Protein AF-0000000078517177 (afdb_homodimer)

Radius of gyration: 26.12 Å; Cα contacts (8 Å, |Δi|>4): 1381; chains: 2; bounding box: 58×79×63 Å

Solvent-accessible surface area (backbone atoms only — not comparable to full-atom values): 32715 Å² total; per-residue (Å²): 133,74,80,75,72,68,65,51,88,68,70,80,32,72,76,62,38,36,26,23,32,40,67,56,38,33,34,74,90,75,68,41,74,29,58,69,63,39,29,38,42,41,32,42,53,63,70,37,65,38,53,31,38,26,41,38,28,78,55,26,44,37,77,45,48,44,73,67,52,51,36,49,52,42,32,41,40,32,67,41,47,39,45,74,57,50,31,30,29,39,31,51,44,49,18,50,63,39,22,48,53,40,38,51,43,35,50,76,27,49,39,62,30,33,33,34,42,64,51,20,74,56,27,90,72,39,44,70,67,30,48,46,49,32,50,52,52,47,42,74,67,43,87,50,33,32,24,40,37,43,44,28,91,75,20,64,62,43,68,79,48,52,69,57,54,49,49,49,28,51,51,32,11,72,73,30,92,84,56,52,42,32,39,16,29,33,35,36,54,80,73,53,48,67,47,37,34,55,44,38,71,73,34,55,68,82,61,31,30,42,24,29,34,38,64,74,41,33,67,61,28,43,75,38,49,24,46,28,21,44,10,65,55,32,51,42,40,35,44,49,51,24,45,34,52,51,30,42,75,72,63,41,47,70,62,18,50,56,52,42,54,53,47,35,58,30,45,57,57,36,73,82,34,57,35,43,40,32,49,43,19,30,71,51,31,31,47,77,34,70,36,72,85,29,53,72,31,30,38,42,65,60,43,46,63,65,64,55,70,68,58,54,50,44,42,54,64,52,30,48,67,56,50,56,52,40,73,72,104,133,75,81,76,71,69,66,49,88,68,70,80,33,70,76,62,39,35,28,23,32,40,67,56,38,33,34,75,92,76,68,41,74,29,58,69,62,39,31,38,41,41,34,41,54,64,71,37,65,39,51,31,38,27,40,38,29,76,55,24,44,37,77,45,47,44,74,69,52,51,37,50,51,41,32,40,42,32,67,42,46,39,44,75,57,51,32,30,29,40,32,49,43,50,18,51,63,40,23,50,52,40,38,50,43,36,50,76,27,48,39,62,31,33,35,35,41,64,51,21,76,56,28,89,70,39,44,70,69,30,46,46,49,33,50,50,52,47,41,72,68,42,88,49,34,30,26,39,36,42,45,28,91,75,19,64,63,44,69,78,50,53,68,56,54,48,50,48,28,50,49,32,12,72,72,29,93,84,55,52,41,32,39,17,29,34,36,36,54,79,73,54,49,68,46,38,34,53,45,39,71,73,35,54,68,82,60,30,29,42,24,28,35,37,63,76,41,34,67,63,26,42,74,37,48,24,46,29,22,43,11,66,54,32,51,41,39,34,44,48,50,23,45,34,52,51,28,42,75,72,64,40,48,67,63,17,50,56,51,43,54,54,47,36,56,29,44,58,58,36,72,83,34,58,36,43,41,30,47,43,18,30,70,52,31,30,48,77,34,70,36,70,85,29,53,74,30,30,38,43,65,61,44,45,63,64,65,56,70,69,58,54,51,44,42,54,64,52,30,47,67,54,49,54,52,41,72,71,106

Nearest PDB structures (foldseek):
  5c54-assembly2_G  TM=8.776E-01  e=3.560E-19  Corynebacterium glutamicum ATCC 13032
  5kze-assembly1_B  TM=8.880E-01  e=3.379E-18  Staphylococcus aureus subsp. aureus USA300
  8u92-assembly1_B  TM=8.816E-01  e=3.036E-17  Klebsiella aerogenes KCTC 2190
  6h4e-assembly1_A  TM=8.785E-01  e=1.968E-15  Proteus mirabilis HI4320
  5afd-assembly1_A  TM=8.638E-01  e=1.584E-14  Aliivibrio salmonicida LFI1238

Sequence (658 aa):
MGSHTAVSPQPHVPSSGVWCPAVTFFNHDTDSLDLASQSKYFTYLSKTGLAGLVILGTNSEAFLLTREERSQLISTARAAVGPDFPLMAGVGAHSTKQTLELAQDAAAAGANYLLVLPPAYFGKATNMNVVKRFFSEVAAKSPLPVVIYNFPGVCNGVDMDSETITAIARESASANASGRSNVVGVKLTCGSVGKITRLAAAFAPEDFATFGGQSDFLIGGLAAGSVGCIAAFANVFPKVAARIYALYEKGQIKEAVDLQRKAALAESAIKSGIATTKHAVACYSAPLAGIPNAAGNLAPRHPYEEVGEGAKIAVREVMAEVAEIEKSLMGSHTAVSPQPHVPSSGVWCPAVTFFNHDTDSLDLASQSKYFTYLSKTGLAGLVILGTNSEAFLLTREERSQLISTARAAVGPDFPLMAGVGAHSTKQTLELAQDAAAAGANYLLVLPPAYFGKATNMNVVKRFFSEVAAKSPLPVVIYNFPGVCNGVDMDSETITAIARESASANASGRSNVVGVKLTCGSVGKITRLAAAFAPEDFATFGGQSDFLIGGLAAGSVGCIAAFANVFPKVAARIYALYEKGQIKEAVDLQRKAALAESAIKSGIATTKHAVACYSAPLAGIPNAAGNLAPRHPYEEVGEGAKIAVREVMAEVAEIEKSL

InterPro domains:
  IPR002220 DapA-like [PF00701] (16-264)
  IPR002220 DapA-like [PR00146] (49-70)
  IPR002220 DapA-like [PR00146] (85-103)
  IPR002220 DapA-like [PR00146] (118-134)
  IPR002220 DapA-like [PR00146] (144-161)
  IPR002220 DapA-like [PTHR12128] (11-327)
  IPR002220 DapA-like [SM01130] (14-323)
  IPR013785 Aldolase-type TIM barrel [G3DSA:3.20.20.70] (7-329)

pLDDT: mean 96.01, std 7.6, range [25.89, 98.94]

Structure (mmCIF, N/CA/C/O backbone):
data_AF-0000000078517177-model_v1
#
loop_
_entity.id
_entity.type
_entity.pdbx_description
1 polymer 'Aldolase-type TIM barrel'
#
loop_
_atom_site.group_PDB
_atom_site.id
_atom_site.type_symbol
_atom_site.label_atom_id
_atom_site.label_alt_id
_atom_site.label_comp_id
_atom_site.label_asym_id
_atom_site.label_entity_id
_atom_site.label_seq_id
_atom_site.pdbx_PDB_ins_code
_atom_site.Cartn_x
_atom_site.Cartn_y
_atom_site.Cartn_z
_atom_site.occupancy
_atom_site.B_iso_or_equiv
_atom_site.auth_seq_id
_atom_site.auth_comp_id
_atom_site.auth_asym_id
_atom_site.auth_atom_id
_atom_site.pdbx_PDB_model_num
ATOM 1 N N . MET A 1 1 ? 7.414 -1.025 31.188 1 25.95 1 MET A N 1
ATOM 2 C CA . MET A 1 1 ? 6.16 -0.371 31.547 1 25.95 1 MET A CA 1
ATOM 3 C C . MET A 1 1 ? 6.105 1.047 30.984 1 25.95 1 MET A C 1
ATOM 5 O O . MET A 1 1 ? 6.664 1.973 31.578 1 25.95 1 MET A O 1
ATOM 9 N N . GLY A 1 2 ? 6.176 1.22 29.703 1 35.28 2 GLY A N 1
ATOM 10 C CA . GLY A 1 2 ? 6.488 2.484 29.062 1 35.28 2 GLY A CA 1
ATOM 11 C C . GLY A 1 2 ? 5.516 3.594 29.422 1 35.28 2 GLY A C 1
ATOM 12 O O . GLY A 1 2 ? 4.324 3.346 29.609 1 35.28 2 GLY A O 1
ATOM 13 N N . SER A 1 3 ? 5.93 4.656 30.016 1 39.56 3 SER A N 1
ATOM 14 C CA . SER A 1 3 ? 5.145 5.77 30.531 1 39.56 3 SER A CA 1
ATOM 15 C C . SER A 1 3 ? 4.027 6.152 29.562 1 39.56 3 SER A C 1
ATOM 17 O O . SER A 1 3 ? 4.289 6.535 28.422 1 39.56 3 SER A O 1
ATOM 19 N N . HIS A 1 4 ? 2.928 5.363 29.625 1 50.53 4 HIS A N 1
ATOM 20 C CA . HIS A 1 4 ? 1.742 5.797 28.906 1 50.53 4 HIS A CA 1
ATOM 21 C C . HIS A 1 4 ? 1.427 7.262 29.188 1 50.53 4 HIS A C 1
ATOM 23 O O . HIS A 1 4 ? 1.113 7.621 30.328 1 50.53 4 HIS A O 1
ATOM 29 N N . THR A 1 5 ? 2.207 8.188 28.703 1 56.28 5 THR A N 1
ATOM 30 C CA . THR A 1 5 ? 1.876 9.594 28.875 1 56.28 5 THR A CA 1
ATOM 31 C C . THR A 1 5 ? 0.373 9.82 28.734 1 56.28 5 THR A C 1
ATOM 33 O O . THR A 1 5 ? -0.239 9.359 27.766 1 56.28 5 THR A O 1
ATOM 36 N N . ALA A 1 6 ? -0.207 10.367 29.656 1 69.31 6 ALA A N 1
ATOM 37 C CA . ALA A 1 6 ? -1.616 10.734 29.75 1 69.31 6 ALA A CA 1
ATOM 38 C C . ALA A 1 6 ? -2.041 11.617 28.578 1 69.31 6 ALA A C 1
ATOM 40 O O . ALA A 1 6 ? -1.333 12.555 28.219 1 69.31 6 ALA A O 1
ATOM 41 N N . VAL A 1 7 ? -2.924 11.281 27.641 1 85.5 7 VAL A N 1
ATOM 42 C CA . VAL A 1 7 ? -3.482 12.055 26.531 1 85.5 7 VAL A CA 1
ATOM 43 C C . VAL A 1 7 ? -4.703 12.836 27.016 1 85.5 7 VAL A C 1
ATOM 45 O O . VAL A 1 7 ? -5.641 12.258 27.562 1 85.5 7 VAL A O 1
ATOM 48 N N . SER A 1 8 ? -4.605 14.125 26.906 1 86.94 8 SER A N 1
ATOM 49 C CA . SER A 1 8 ? -5.746 14.953 27.312 1 86.94 8 SER A CA 1
ATOM 50 C C . SER A 1 8 ? -6.895 14.812 26.312 1 86.94 8 SER A C 1
ATOM 52 O O . SER A 1 8 ? -6.668 14.711 25.109 1 86.94 8 SER A O 1
ATOM 54 N N . PRO A 1 9 ? -8.047 14.875 26.891 1 88.81 9 PRO A N 1
ATOM 55 C CA . PRO A 1 9 ? -9.188 14.836 25.969 1 88.81 9 PRO A CA 1
ATOM 56 C C . PRO A 1 9 ? -9.203 16.031 25 1 88.81 9 PRO A C 1
ATOM 58 O O . PRO A 1 9 ? -8.859 17.141 25.391 1 88.81 9 PRO A O 1
ATOM 61 N N . GLN A 1 10 ? -9.477 15.766 23.797 1 93.69 10 GLN A N 1
ATOM 62 C CA . GLN A 1 10 ? -9.664 16.766 22.75 1 93.69 10 GLN A CA 1
ATOM 63 C C . GLN A 1 10 ? -11.125 16.844 22.312 1 93.69 10 GLN A C 1
ATOM 65 O O . GLN A 1 10 ? -11.906 15.914 22.578 1 93.69 10 GLN A O 1
ATOM 70 N N . PRO A 1 11 ? -11.523 18.016 21.75 1 96.44 11 PRO A N 1
ATOM 71 C CA . PRO A 1 11 ? -12.867 18.031 21.172 1 96.44 11 PRO A CA 1
ATOM 72 C C . PRO A 1 11 ? -13.102 16.859 20.219 1 96.44 11 PRO A C 1
ATOM 74 O O . PRO A 1 11 ? -12.164 16.375 19.578 1 96.44 11 PRO A O 1
ATOM 77 N N . HIS A 1 12 ? -14.352 16.453 20.141 1 97.56 12 HIS A N 1
ATOM 78 C CA . HIS A 1 12 ? -14.711 15.336 19.281 1 97.56 12 HIS A CA 1
ATOM 79 C C . HIS A 1 12 ? -14.391 15.641 17.828 1 97.56 12 HIS A C 1
ATOM 81 O O . HIS A 1 12 ? -14.008 14.75 17.062 1 97.56 12 HIS A O 1
ATOM 87 N N . V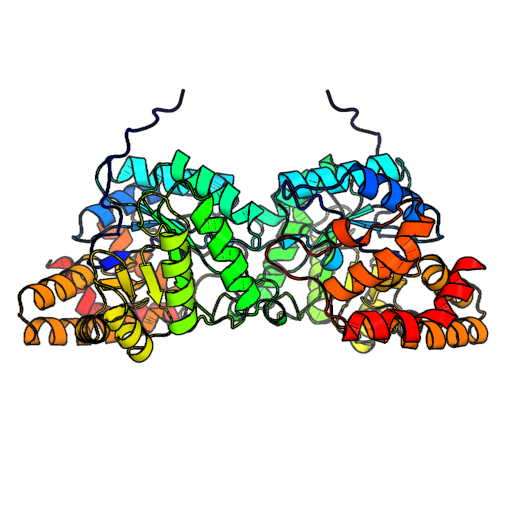AL A 1 13 ? -14.602 16.891 17.406 1 98.56 13 VAL A N 1
ATOM 88 C CA . VAL A 1 13 ? -14.258 17.406 16.078 1 98.56 13 VAL A CA 1
ATOM 89 C C . VAL A 1 13 ? -12.938 18.172 16.141 1 98.56 13 VAL A C 1
ATOM 91 O O . VAL A 1 13 ? -12.727 18.984 17.047 1 98.56 13 VAL A O 1
ATOM 94 N N . PRO A 1 14 ? -12 17.906 15.227 1 98.5 14 PRO A N 1
ATOM 95 C CA . PRO A 1 14 ? -10.711 18.594 15.281 1 98.5 14 PRO A CA 1
ATOM 96 C C . PRO A 1 14 ? -10.859 20.125 15.227 1 98.5 14 PRO A C 1
ATOM 98 O O . PRO A 1 14 ? -11.711 20.641 14.5 1 98.5 14 PRO A O 1
ATOM 101 N N . SER A 1 15 ? -9.977 20.797 15.898 1 97.81 15 SER A N 1
ATOM 102 C CA . SER A 1 15 ? -10.016 22.25 15.977 1 97.81 15 SER A CA 1
ATOM 103 C C . SER A 1 15 ? -9.711 22.891 14.617 1 97.81 15 SER A C 1
ATOM 105 O O . SER A 1 15 ? -8.914 22.344 13.844 1 97.81 15 SER A O 1
ATOM 107 N N . SER A 1 16 ? -10.32 24.047 14.445 1 98.31 16 SER A N 1
ATOM 108 C CA . SER A 1 16 ? -10.055 24.844 13.242 1 98.31 16 SER A CA 1
ATOM 109 C C . SER A 1 16 ? -8.625 25.375 13.234 1 98.31 16 SER A C 1
ATOM 111 O O . SER A 1 16 ? -7.996 25.484 14.289 1 98.31 16 SER A O 1
ATOM 113 N N . GLY A 1 17 ? -8.156 25.719 12.039 1 98.56 17 GLY A N 1
ATOM 114 C CA . GLY A 1 17 ? -6.824 26.281 11.883 1 98.56 17 GLY A CA 1
ATOM 115 C C . GLY A 1 17 ? -5.973 25.516 10.883 1 98.56 17 GLY A C 1
ATOM 116 O O 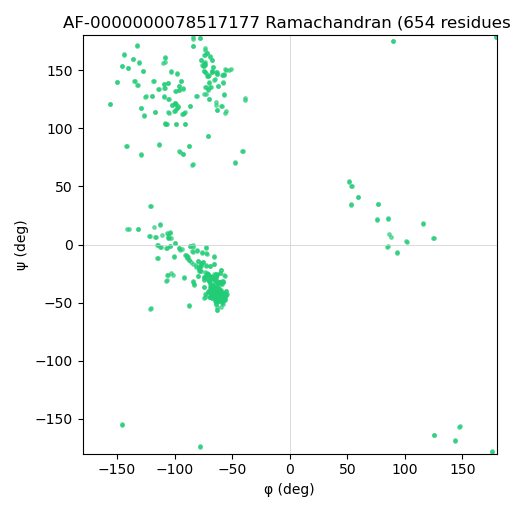. GLY A 1 17 ? -6.5 24.797 10.023 1 98.56 17 GLY A O 1
ATOM 117 N N . VAL A 1 18 ? -4.672 25.766 10.953 1 98.75 18 VAL A N 1
ATOM 118 C CA . VAL A 1 18 ? -3.725 25.125 10.047 1 98.75 18 VAL A CA 1
ATOM 119 C C . VAL A 1 18 ? -3.051 23.953 10.75 1 98.75 18 VAL A C 1
ATOM 121 O O . VAL A 1 18 ? -2.508 24.109 11.844 1 98.75 18 VAL A O 1
ATOM 124 N N . TRP A 1 19 ? -3.189 22.797 10.172 1 98.75 19 TRP A N 1
ATOM 125 C CA . TRP A 1 19 ? -2.51 21.578 10.617 1 98.75 19 TRP A CA 1
ATOM 126 C C . TRP A 1 19 ? -1.329 21.25 9.711 1 98.75 19 TRP A C 1
ATOM 128 O O . TRP A 1 19 ? -1.351 21.562 8.516 1 98.75 19 TRP A O 1
ATOM 138 N N . CYS A 1 20 ? -0.334 20.656 10.289 1 98.75 20 CYS A N 1
ATOM 139 C CA . CYS A 1 20 ? 0.872 20.359 9.531 1 98.75 20 CYS A CA 1
ATOM 140 C C . CYS A 1 20 ? 1.094 18.844 9.445 1 98.75 20 CYS A C 1
ATOM 142 O O . CYS A 1 20 ? 1.276 18.188 10.469 1 98.75 20 CYS A O 1
ATOM 144 N N . PRO A 1 21 ? 1.002 18.234 8.25 1 98.5 21 PRO A N 1
ATOM 145 C CA . PRO A 1 21 ? 1.489 16.875 8.086 1 98.5 21 PRO A CA 1
ATOM 146 C C . PRO A 1 21 ? 3.014 16.781 8.125 1 98.5 21 PRO A C 1
ATOM 148 O O . PRO A 1 21 ? 3.666 16.812 7.082 1 98.5 21 PRO A O 1
ATOM 151 N N . ALA A 1 22 ? 3.529 16.547 9.211 1 98.81 22 ALA A N 1
ATOM 152 C CA . ALA A 1 22 ? 4.949 16.719 9.508 1 98.81 22 ALA A CA 1
ATOM 153 C C . ALA A 1 22 ? 5.793 15.672 8.781 1 98.81 22 ALA A C 1
ATOM 155 O O . ALA A 1 22 ? 5.438 14.492 8.734 1 98.81 22 ALA A O 1
ATOM 156 N N . VAL A 1 23 ? 6.938 16.078 8.25 1 98.75 23 VAL A N 1
ATOM 157 C CA . VAL A 1 23 ? 7.848 15.211 7.508 1 98.75 23 VAL A CA 1
ATOM 158 C C . VAL A 1 23 ? 8.57 14.273 8.469 1 98.75 23 VAL A C 1
ATOM 160 O O . VAL A 1 23 ? 8.586 14.508 9.68 1 98.75 23 VAL A O 1
ATOM 163 N N . THR A 1 24 ? 9.156 13.227 7.965 1 98.75 24 THR A N 1
ATOM 164 C CA . THR A 1 24 ? 9.875 12.227 8.742 1 98.75 24 THR A CA 1
ATOM 165 C C . THR A 1 24 ? 11.383 12.328 8.5 1 98.75 24 THR A C 1
ATOM 167 O O . THR A 1 24 ? 11.82 12.5 7.363 1 98.75 24 THR A O 1
ATOM 170 N N . PHE A 1 25 ? 12.156 12.273 9.578 1 98.81 25 PHE A N 1
ATOM 171 C CA . PHE A 1 25 ? 13.617 12.234 9.547 1 98.81 25 PHE A CA 1
ATOM 172 C C . PHE A 1 25 ? 14.125 10.797 9.602 1 98.81 25 PHE A C 1
ATOM 174 O O . PHE A 1 25 ? 13.602 9.977 10.359 1 98.81 25 PHE A O 1
ATOM 181 N N . PHE A 1 26 ? 15.203 10.531 8.812 1 98.5 26 PHE A N 1
ATOM 182 C CA . PHE A 1 26 ? 15.719 9.172 8.75 1 98.5 26 PHE A CA 1
ATOM 183 C C . PHE A 1 26 ? 17.219 9.148 9.047 1 98.5 26 PHE A C 1
ATOM 185 O O . PHE A 1 26 ? 17.922 10.125 8.797 1 98.5 26 PHE A O 1
ATOM 192 N N . ASN A 1 27 ? 17.625 8.07 9.617 1 97.62 27 ASN A N 1
ATOM 193 C CA . ASN A 1 27 ? 19.016 7.617 9.516 1 97.62 27 ASN A CA 1
ATOM 194 C C . ASN A 1 27 ? 19.219 6.684 8.328 1 97.62 27 ASN A C 1
ATOM 196 O O . ASN A 1 27 ? 18.891 5.496 8.406 1 97.62 27 ASN A O 1
ATOM 200 N N . HIS A 1 28 ? 19.797 7.168 7.305 1 95.56 28 HIS A N 1
ATOM 201 C CA . HIS A 1 28 ? 19.828 6.414 6.055 1 95.56 28 HIS A CA 1
ATOM 202 C C . HIS A 1 28 ? 20.875 5.312 6.105 1 95.56 28 HIS A C 1
ATOM 204 O O . HIS A 1 28 ? 20.766 4.316 5.383 1 95.56 28 HIS A O 1
ATOM 210 N N . ASP A 1 29 ? 21.875 5.457 6.98 1 94.81 29 ASP A N 1
ATOM 211 C CA . ASP A 1 29 ? 22.875 4.41 7.129 1 94.81 29 ASP A CA 1
ATOM 212 C C . ASP A 1 29 ? 22.25 3.111 7.629 1 94.81 29 ASP A C 1
ATOM 214 O O . ASP A 1 29 ? 22.641 2.023 7.203 1 94.81 29 ASP A O 1
ATOM 218 N N . THR A 1 30 ? 21.281 3.227 8.461 1 95.56 30 THR A N 1
ATOM 219 C CA . THR A 1 30 ? 20.656 2.057 9.055 1 95.56 30 THR A CA 1
ATOM 220 C C . THR A 1 30 ? 19.219 1.908 8.547 1 95.56 30 THR A C 1
ATOM 222 O O . THR A 1 30 ? 18.5 0.986 8.945 1 95.56 30 THR A O 1
ATOM 225 N N . ASP A 1 31 ? 18.781 2.861 7.707 1 96.88 31 ASP A N 1
ATOM 226 C CA . ASP A 1 31 ? 17.406 2.91 7.219 1 96.88 31 ASP A CA 1
ATOM 227 C C . ASP A 1 31 ? 16.406 2.834 8.375 1 96.88 31 ASP A C 1
ATOM 229 O O . ASP A 1 31 ? 15.523 1.976 8.383 1 96.88 31 ASP A O 1
ATOM 233 N N . SER A 1 32 ? 16.562 3.691 9.289 1 97.94 32 SER A N 1
ATOM 234 C CA . SER A 1 32 ? 15.719 3.762 10.477 1 97.94 32 SER A CA 1
ATOM 235 C C . SER A 1 32 ? 15.258 5.191 10.742 1 97.94 32 SER A C 1
ATOM 237 O O . SER A 1 32 ? 15.734 6.129 10.102 1 97.94 32 SER A O 1
ATOM 239 N N . LEU A 1 33 ? 14.367 5.375 11.656 1 98.5 33 LEU A N 1
ATOM 240 C CA . LEU A 1 33 ? 13.883 6.699 12.023 1 98.5 33 LEU A CA 1
ATOM 241 C C . LEU A 1 33 ? 14.938 7.461 12.812 1 98.5 33 LEU A C 1
ATOM 243 O O . LEU A 1 33 ? 15.609 6.887 13.68 1 98.5 33 LEU A O 1
ATOM 247 N N . ASP A 1 34 ? 15.141 8.703 12.492 1 98.56 34 ASP A N 1
ATOM 248 C CA . ASP A 1 34 ? 15.914 9.609 13.344 1 98.56 34 ASP A CA 1
ATOM 249 C C . ASP A 1 34 ? 15.016 10.281 14.383 1 98.56 34 ASP A C 1
ATOM 251 O O . ASP A 1 34 ? 14.664 11.453 14.242 1 98.56 34 ASP A O 1
ATOM 255 N N . LEU A 1 35 ? 14.797 9.609 15.484 1 98.56 35 LEU A N 1
ATOM 256 C CA . LEU A 1 35 ? 13.797 10.016 16.453 1 98.56 35 LEU A CA 1
ATOM 257 C C . LEU A 1 35 ? 14.266 11.234 17.25 1 98.56 35 LEU A C 1
ATOM 259 O O . LEU A 1 35 ? 13.453 12.055 17.688 1 98.56 35 LEU A O 1
ATOM 263 N N . ALA A 1 36 ? 15.539 11.383 17.391 1 98.31 36 ALA A N 1
ATOM 264 C CA . ALA A 1 36 ? 16.062 12.547 18.094 1 98.31 36 ALA A CA 1
ATOM 265 C C . ALA A 1 36 ? 15.734 13.836 17.344 1 98.31 36 ALA A C 1
ATOM 267 O O . ALA A 1 36 ? 15.18 14.773 17.922 1 98.31 36 ALA A O 1
ATOM 268 N N . SER A 1 37 ? 16.047 13.875 16.078 1 98.75 37 SER A N 1
ATOM 269 C CA . SER A 1 37 ? 15.703 15.039 15.25 1 98.75 37 SER A CA 1
ATOM 270 C C . SER A 1 37 ? 14.195 15.211 15.141 1 98.75 37 SER A C 1
ATOM 272 O O . SER A 1 37 ? 13.695 16.344 15.164 1 98.75 37 SER A O 1
ATOM 274 N N . GLN A 1 38 ? 13.539 14.102 15.039 1 98.75 38 GLN A N 1
ATOM 275 C CA . GLN A 1 38 ? 12.094 14.133 14.883 1 98.75 38 GLN A CA 1
ATOM 276 C C . GLN A 1 38 ? 11.43 14.797 16.094 1 98.75 38 GLN A C 1
ATOM 278 O O . GLN A 1 38 ? 10.5 15.594 15.93 1 98.75 38 GLN A O 1
ATOM 283 N N . SER A 1 39 ? 11.898 14.406 17.266 1 98.81 39 SER A N 1
ATOM 284 C CA . SER A 1 39 ? 11.359 14.969 18.5 1 98.81 39 SER A CA 1
ATOM 285 C C . SER A 1 39 ? 11.547 16.484 18.547 1 98.81 39 SER A C 1
ATOM 287 O O . SER A 1 39 ? 10.625 17.219 18.891 1 98.81 39 SER A O 1
ATOM 289 N N . LYS A 1 40 ? 12.719 16.984 18.219 1 98.75 40 LYS A N 1
ATOM 290 C CA . LYS A 1 40 ? 13 18.406 18.172 1 98.75 40 LYS A CA 1
ATOM 291 C C . LYS A 1 40 ? 12.078 19.125 17.188 1 98.75 40 LYS A C 1
ATOM 293 O O . LYS A 1 40 ? 11.555 20.203 17.484 1 98.75 40 LYS A O 1
ATOM 298 N N . TYR A 1 41 ? 11.891 18.5 16.109 1 98.88 41 TYR A N 1
ATOM 299 C CA . TYR A 1 41 ? 11.086 19.109 15.047 1 98.88 41 TYR A CA 1
ATOM 300 C C . TYR A 1 41 ? 9.625 19.219 15.469 1 98.88 41 TYR A C 1
ATOM 302 O O . TYR A 1 41 ? 8.984 20.25 15.25 1 98.88 41 TYR A O 1
ATOM 310 N N . PHE A 1 42 ? 9.086 18.141 16.031 1 98.88 42 PHE A N 1
ATOM 311 C CA . PHE A 1 42 ? 7.711 18.156 16.531 1 98.88 42 PHE A CA 1
ATOM 312 C C . PHE A 1 42 ? 7.531 19.25 17.594 1 98.88 42 PHE A C 1
ATOM 314 O O . PHE A 1 42 ? 6.531 19.969 17.578 1 98.88 42 PHE A O 1
ATOM 321 N N . THR A 1 43 ? 8.469 19.344 18.469 1 98.88 43 THR A N 1
ATOM 322 C CA . THR A 1 43 ? 8.422 20.375 19.516 1 98.88 43 THR A CA 1
ATOM 323 C C . THR A 1 43 ? 8.367 21.766 18.891 1 98.88 43 THR A C 1
ATOM 325 O O . THR A 1 43 ? 7.535 22.594 19.281 1 98.88 43 THR A O 1
ATOM 328 N N . TYR A 1 44 ? 9.211 22 18 1 98.88 44 TYR A N 1
ATOM 329 C CA . TYR A 1 44 ? 9.25 23.297 17.328 1 98.88 44 TYR A CA 1
ATOM 330 C C . TYR A 1 44 ? 7.914 23.594 16.672 1 98.88 44 TYR A C 1
ATOM 332 O O . TYR A 1 44 ? 7.336 24.672 16.891 1 98.88 44 TYR A O 1
ATOM 340 N N . LEU A 1 45 ? 7.379 22.641 15.859 1 98.88 45 LEU A N 1
ATOM 341 C CA . LEU A 1 45 ? 6.133 22.859 15.133 1 98.88 45 LEU A CA 1
ATOM 342 C C . LEU A 1 45 ? 4.984 23.156 16.094 1 98.88 45 LEU A C 1
ATOM 344 O O . LEU A 1 45 ? 4.105 23.953 15.789 1 98.88 45 LEU A O 1
ATOM 348 N N . SER A 1 46 ? 5.02 22.547 17.266 1 98.81 46 SER A N 1
ATOM 349 C CA . SER A 1 46 ? 3.926 22.688 18.203 1 98.81 46 SER A CA 1
ATOM 350 C C . SER A 1 46 ? 3.918 24.078 18.844 1 98.81 46 SER A C 1
ATOM 352 O O . S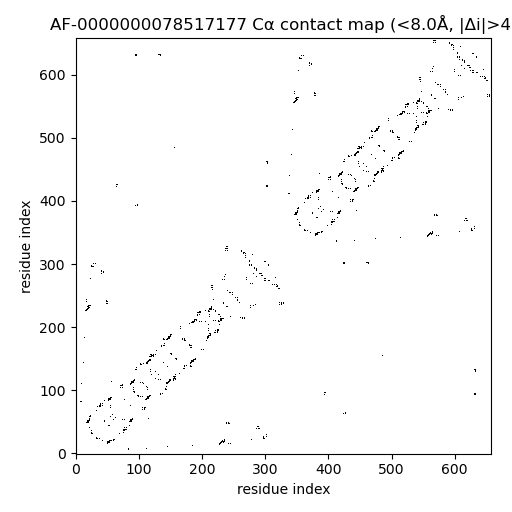ER A 1 46 ? 2.941 24.469 19.484 1 98.81 46 SER A O 1
ATOM 354 N N . LYS A 1 47 ? 4.945 24.859 18.594 1 98.56 47 LYS A N 1
ATOM 355 C CA . LYS A 1 47 ? 5.07 26.188 19.219 1 98.56 47 LYS A CA 1
ATOM 356 C C . LYS A 1 47 ? 4.945 27.297 18.188 1 98.56 47 LYS A C 1
ATOM 358 O O . LYS A 1 47 ? 5.312 28.438 18.453 1 98.56 47 LYS A O 1
ATOM 363 N N . THR A 1 48 ? 4.438 27.016 17.047 1 98.69 48 THR A N 1
ATOM 364 C CA . THR A 1 48 ? 4.48 27.953 15.938 1 98.69 48 THR A CA 1
ATOM 365 C C . THR A 1 48 ? 3.107 28.562 15.695 1 98.69 48 THR A C 1
ATOM 367 O O . THR A 1 48 ? 2.938 29.375 14.781 1 98.69 48 THR A O 1
ATOM 370 N N . GLY A 1 49 ? 2.105 28.172 16.406 1 98.5 49 GLY A N 1
ATOM 371 C CA . GLY A 1 49 ? 0.757 28.688 16.219 1 98.5 49 GLY A CA 1
ATOM 372 C C . GLY A 1 49 ? -0.135 27.75 15.43 1 98.5 49 GLY A C 1
ATOM 373 O O . GLY A 1 49 ? -1.313 28.031 15.211 1 98.5 49 GLY A O 1
ATOM 374 N N . LEU A 1 50 ? 0.36 26.578 15.062 1 98.81 50 LEU A N 1
ATOM 375 C CA . LEU A 1 50 ? -0.42 25.562 14.375 1 98.81 50 LEU A CA 1
ATOM 376 C C . LEU A 1 50 ? -1.495 24.984 15.289 1 98.81 50 LEU A C 1
ATOM 378 O O . LEU A 1 50 ? -1.307 24.906 16.5 1 98.81 50 LEU A O 1
ATOM 382 N N . ALA A 1 51 ? -2.604 24.594 14.672 1 98.62 51 ALA A N 1
ATOM 383 C CA . ALA A 1 51 ? -3.715 24 15.422 1 98.62 51 ALA A CA 1
ATOM 384 C C . ALA A 1 51 ? -3.381 22.594 15.883 1 98.62 51 ALA A C 1
ATOM 386 O O . ALA A 1 51 ? -3.906 22.109 16.891 1 98.62 51 ALA A O 1
ATOM 387 N N . GLY A 1 52 ? -2.541 21.891 15.141 1 98.75 52 GLY A N 1
ATOM 388 C CA . GLY A 1 52 ? -2.154 20.531 15.43 1 98.75 52 GLY A CA 1
ATOM 389 C C . GLY A 1 52 ? -1.192 19.953 14.406 1 98.75 52 GLY A C 1
ATOM 390 O O . GLY A 1 52 ? -0.793 20.641 13.469 1 98.75 52 GLY A O 1
ATOM 391 N N . LEU A 1 53 ? -0.78 18.719 14.648 1 98.88 53 LEU A N 1
ATOM 392 C CA . LEU A 1 53 ? 0.095 18 13.727 1 98.88 53 LEU A CA 1
ATOM 393 C C . LEU A 1 53 ? -0.59 16.75 13.195 1 98.88 53 LEU A C 1
ATOM 395 O O . LEU A 1 53 ? -1.376 16.125 13.906 1 98.88 53 LEU A O 1
ATOM 399 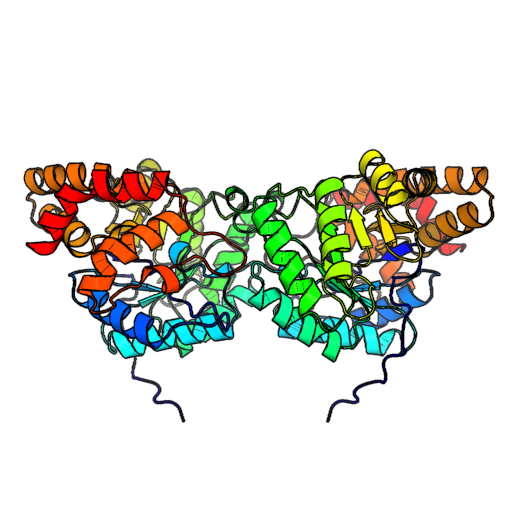N N . VAL A 1 54 ? -0.379 16.5 11.945 1 98.81 54 VAL A N 1
ATOM 400 C CA . VAL A 1 54 ? -0.7 15.203 11.352 1 98.81 54 VAL A CA 1
ATOM 401 C C . VAL A 1 54 ? 0.567 14.359 11.242 1 98.81 54 VAL A C 1
ATOM 403 O O . VAL A 1 54 ? 1.504 14.719 10.531 1 98.81 54 VAL A O 1
ATOM 406 N N . ILE A 1 55 ? 0.533 13.297 11.984 1 98.75 55 ILE A N 1
ATOM 407 C CA . ILE A 1 55 ? 1.605 12.312 11.891 1 98.75 55 ILE A CA 1
ATOM 408 C C . ILE A 1 55 ? 1.193 11.188 10.938 1 98.75 55 ILE A C 1
ATOM 410 O O . ILE A 1 55 ? 0.076 10.672 11.023 1 98.75 55 ILE A O 1
ATOM 414 N N . LEU A 1 56 ? 2.08 10.828 10.031 1 98.38 56 LEU A N 1
ATOM 415 C CA . LEU A 1 56 ? 1.85 9.742 9.086 1 98.38 56 LEU A CA 1
ATOM 416 C C . LEU A 1 56 ? 0.906 10.18 7.969 1 98.38 56 LEU A C 1
ATOM 418 O O . LEU A 1 56 ? 0.02 9.422 7.566 1 98.38 56 LEU A O 1
ATOM 422 N N . GLY A 1 57 ? 0.998 11.453 7.555 1 95.44 57 GLY A N 1
ATOM 423 C CA . GLY A 1 57 ? 0.418 11.859 6.281 1 95.44 57 GLY A CA 1
ATOM 424 C C . GLY A 1 57 ? 1.267 11.461 5.086 1 95.44 57 GLY A C 1
ATOM 425 O O . GLY A 1 57 ? 2.242 10.727 5.23 1 95.44 57 GLY A O 1
ATOM 426 N N . THR A 1 58 ? 0.894 11.875 3.92 1 91.19 58 THR A N 1
ATOM 427 C CA . THR A 1 58 ? 1.661 11.586 2.715 1 91.19 58 THR A CA 1
ATOM 428 C C . THR A 1 58 ? 3.076 12.141 2.822 1 91.19 58 THR A C 1
ATOM 430 O O . THR A 1 58 ? 4.047 11.453 2.514 1 91.19 58 THR A O 1
ATOM 433 N N . ASN A 1 59 ? 3.217 13.336 3.316 1 91.81 59 ASN A N 1
ATOM 434 C CA . ASN A 1 59 ? 4.516 13.984 3.447 1 91.81 59 ASN A CA 1
ATOM 435 C C . ASN A 1 59 ? 5.375 13.305 4.512 1 91.81 59 ASN A C 1
ATOM 437 O O . ASN A 1 59 ? 6.586 13.516 4.562 1 91.81 59 ASN A O 1
ATOM 441 N N . SER A 1 60 ? 4.738 12.555 5.363 1 95.31 60 SER A N 1
ATOM 442 C CA . SER A 1 60 ? 5.457 11.758 6.355 1 95.31 60 SER A CA 1
ATOM 443 C C . SER A 1 60 ? 5.988 10.469 5.75 1 95.31 60 SER A C 1
ATOM 445 O O . SER A 1 60 ? 6.672 9.695 6.422 1 95.31 60 SER A O 1
AT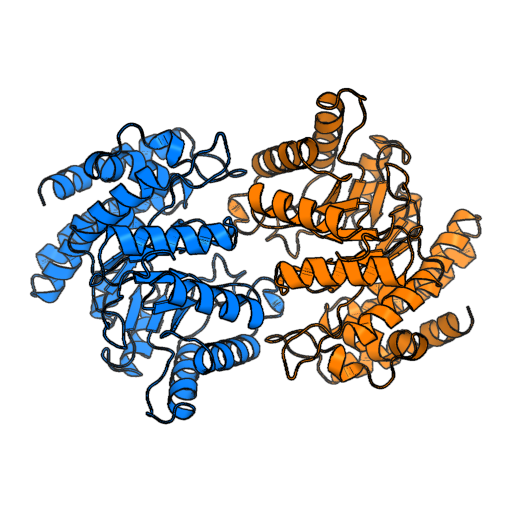OM 447 N N . GLU A 1 61 ? 5.645 10.203 4.488 1 97.31 61 GLU A N 1
ATOM 448 C CA . GLU A 1 61 ? 6.031 8.961 3.826 1 97.31 61 GLU A CA 1
ATOM 449 C C . GLU A 1 61 ? 5.48 7.742 4.57 1 97.31 61 GLU A C 1
ATOM 451 O O . GLU A 1 61 ? 6.172 6.734 4.715 1 97.31 61 GLU A O 1
ATOM 456 N N . ALA A 1 62 ? 4.242 7.875 5.02 1 97.12 62 ALA A N 1
ATOM 457 C CA . ALA A 1 62 ? 3.613 6.887 5.895 1 97.12 62 ALA A CA 1
ATOM 458 C C . ALA A 1 62 ? 3.645 5.5 5.262 1 97.12 62 ALA A C 1
ATOM 460 O O . ALA A 1 62 ? 3.939 4.512 5.938 1 97.12 62 ALA A O 1
ATOM 461 N N . PHE A 1 63 ? 3.426 5.344 3.99 1 96.38 63 PHE A N 1
ATOM 462 C CA . PHE A 1 63 ? 3.295 4.043 3.34 1 96.38 63 PHE A CA 1
ATOM 463 C C . PHE A 1 63 ? 4.656 3.387 3.158 1 96.38 63 PHE A C 1
ATOM 465 O O . PHE A 1 63 ? 4.746 2.215 2.789 1 96.38 63 PHE A O 1
ATOM 472 N N . LEU A 1 64 ? 5.734 4.141 3.48 1 97.94 64 LEU A N 1
ATOM 473 C CA . LEU A 1 64 ? 7.07 3.562 3.393 1 97.94 64 LEU A CA 1
ATOM 474 C C . LEU A 1 64 ? 7.527 3.041 4.75 1 97.94 64 LEU A C 1
ATOM 476 O O . LEU A 1 64 ? 8.594 2.43 4.859 1 97.94 64 LEU A O 1
ATOM 480 N N . LEU A 1 65 ? 6.711 3.246 5.754 1 98.56 65 LEU A N 1
ATOM 481 C CA . LEU A 1 65 ? 7.098 2.91 7.121 1 98.56 65 LEU A CA 1
ATOM 482 C C . LEU A 1 65 ? 6.531 1.553 7.527 1 98.56 65 LEU A C 1
ATOM 484 O O . LEU A 1 65 ? 5.449 1.167 7.078 1 98.56 65 LEU A O 1
ATOM 488 N N . THR A 1 66 ? 7.281 0.828 8.367 1 98.06 66 THR A N 1
ATOM 489 C CA . THR A 1 66 ? 6.742 -0.382 8.977 1 98.06 66 THR A CA 1
ATOM 490 C C . THR A 1 66 ? 5.695 -0.036 10.031 1 98.06 66 THR A C 1
ATOM 492 O O . THR A 1 66 ? 5.602 1.112 10.469 1 98.06 66 THR A O 1
ATOM 495 N N . ARG A 1 67 ? 4.945 -1.021 10.406 1 98.19 67 ARG A N 1
ATOM 496 C CA . ARG A 1 67 ? 3.93 -0.812 11.43 1 98.19 67 ARG A CA 1
ATOM 497 C C . ARG A 1 67 ? 4.555 -0.283 12.719 1 98.19 67 ARG A C 1
ATOM 499 O O . ARG A 1 67 ? 4.035 0.655 13.328 1 98.19 67 ARG A O 1
ATOM 506 N N . GLU A 1 68 ? 5.66 -0.877 13.117 1 98.25 68 GLU A N 1
ATOM 507 C CA . GLU A 1 68 ? 6.348 -0.465 14.336 1 98.25 68 GLU A CA 1
ATOM 508 C C . GLU A 1 68 ? 6.832 0.98 14.234 1 98.25 68 GLU A C 1
ATOM 510 O O . GLU A 1 68 ? 6.719 1.746 15.195 1 98.25 68 GLU A O 1
ATOM 515 N N . GLU A 1 69 ? 7.348 1.326 13.102 1 98.75 69 GLU A N 1
ATOM 516 C CA . GLU A 1 69 ? 7.84 2.686 12.898 1 98.75 69 GLU A CA 1
ATOM 517 C C . GLU A 1 69 ? 6.703 3.701 12.969 1 98.75 69 GLU A C 1
ATOM 519 O O . GLU A 1 69 ? 6.883 4.812 13.469 1 98.75 69 GLU A O 1
ATOM 524 N N . ARG A 1 70 ? 5.539 3.322 12.414 1 98.81 70 ARG A N 1
ATOM 525 C CA . ARG A 1 70 ? 4.379 4.203 12.492 1 98.81 70 ARG A CA 1
ATOM 526 C C . ARG A 1 70 ? 4.016 4.512 13.938 1 98.81 70 ARG A C 1
ATOM 528 O O . ARG A 1 70 ? 3.842 5.676 14.305 1 98.81 70 ARG A O 1
ATOM 535 N N . SER A 1 71 ? 3.99 3.475 14.742 1 98.75 71 SER A N 1
ATOM 536 C CA . SER A 1 71 ? 3.67 3.65 16.156 1 98.75 71 SER A CA 1
ATOM 537 C C . SER A 1 71 ? 4.734 4.48 16.875 1 98.75 71 SER A C 1
ATOM 539 O O . SER A 1 71 ? 4.414 5.336 17.688 1 98.75 71 SER A O 1
ATOM 541 N N . GLN A 1 72 ? 5.961 4.25 16.547 1 98.75 72 GLN A N 1
ATOM 542 C CA . GLN A 1 72 ? 7.066 4.977 17.156 1 98.75 72 GLN A CA 1
ATOM 543 C C . GLN A 1 72 ? 6.988 6.469 16.844 1 98.75 72 GLN A C 1
ATOM 545 O O . GLN A 1 72 ? 7.25 7.305 17.719 1 98.75 72 GLN A O 1
ATOM 550 N N . LEU A 1 73 ? 6.621 6.789 15.641 1 98.81 73 LEU A N 1
ATOM 551 C CA . LEU A 1 73 ? 6.547 8.188 15.234 1 98.81 73 LEU A CA 1
ATOM 552 C C . LEU A 1 73 ? 5.441 8.914 15.992 1 98.81 73 LEU A C 1
ATOM 554 O O . LEU A 1 73 ? 5.625 10.055 16.422 1 98.81 73 LEU A O 1
ATOM 558 N N . ILE A 1 74 ? 4.289 8.266 16.156 1 98.81 74 ILE A N 1
ATOM 559 C CA . ILE A 1 74 ? 3.172 8.875 16.875 1 98.81 74 ILE A CA 1
ATOM 560 C C . ILE A 1 74 ? 3.543 9.07 18.344 1 98.81 74 ILE A C 1
ATOM 562 O O . ILE A 1 74 ? 3.314 10.148 18.906 1 98.81 74 ILE A O 1
ATOM 566 N N . SER A 1 75 ? 4.176 8.031 18.906 1 98.81 75 SER A N 1
ATOM 567 C CA . SER A 1 75 ? 4.574 8.117 20.312 1 98.81 75 SER A CA 1
ATOM 568 C C . SER A 1 75 ? 5.617 9.211 20.516 1 98.81 75 SER A C 1
ATOM 570 O O . SER A 1 75 ? 5.598 9.906 21.531 1 98.81 75 SER A O 1
ATOM 572 N N . THR A 1 76 ? 6.512 9.312 19.594 1 98.88 76 THR A N 1
ATOM 573 C CA . THR A 1 76 ? 7.527 10.359 19.656 1 98.88 76 THR A CA 1
ATOM 574 C C . THR A 1 76 ? 6.883 11.742 19.578 1 98.88 76 THR A C 1
ATOM 576 O O . THR A 1 76 ? 7.277 12.656 20.312 1 98.88 76 THR A O 1
ATOM 579 N N . ALA A 1 77 ? 5.918 11.875 18.719 1 98.88 77 ALA A N 1
ATOM 580 C CA . ALA A 1 77 ? 5.203 13.148 18.609 1 98.88 77 ALA A CA 1
ATOM 581 C C . ALA A 1 77 ? 4.488 13.484 19.922 1 98.88 77 ALA A C 1
ATOM 583 O O . ALA A 1 77 ? 4.59 14.609 20.422 1 98.88 77 ALA A O 1
ATOM 584 N N . ARG A 1 78 ? 3.768 12.516 20.438 1 98.81 78 ARG A N 1
ATOM 585 C CA . ARG A 1 78 ? 3.029 12.734 21.688 1 98.81 78 ARG A CA 1
ATOM 586 C C . ARG A 1 78 ? 3.965 13.18 22.797 1 98.81 78 ARG A C 1
ATOM 588 O O . ARG A 1 78 ? 3.688 14.148 23.5 1 98.81 78 ARG A O 1
ATOM 595 N N . ALA A 1 79 ? 5.059 12.492 22.938 1 98.75 79 ALA A N 1
ATOM 596 C CA . ALA A 1 79 ? 6.031 12.844 23.969 1 98.75 79 ALA A CA 1
ATOM 597 C C . ALA A 1 79 ? 6.582 14.25 23.75 1 98.75 79 ALA A C 1
ATOM 599 O O . ALA A 1 79 ? 6.781 15 24.703 1 98.75 79 ALA A O 1
ATOM 600 N N . ALA A 1 80 ? 6.801 14.617 22.562 1 98.81 80 ALA A N 1
ATOM 601 C CA . ALA A 1 80 ? 7.461 15.867 22.219 1 98.81 80 ALA A CA 1
ATOM 602 C C . ALA A 1 80 ? 6.531 17.062 22.438 1 98.81 80 ALA A C 1
ATOM 604 O O . ALA A 1 80 ? 6.969 18.125 22.859 1 98.81 80 ALA A O 1
ATOM 605 N N . VAL A 1 81 ? 5.23 16.859 22.141 1 98.56 81 VAL A N 1
ATOM 606 C CA . VAL A 1 81 ? 4.348 18.031 22.078 1 98.56 81 VAL A CA 1
ATOM 607 C C . VAL A 1 81 ? 3.543 18.125 23.375 1 98.56 81 VAL A C 1
ATOM 609 O O . VAL A 1 81 ? 2.838 19.109 23.609 1 98.56 81 VAL A O 1
ATOM 612 N N . GLY A 1 82 ? 3.592 17.078 24.234 1 97.75 82 GLY A N 1
ATOM 613 C CA . GLY A 1 82 ? 2.877 17.078 25.5 1 97.75 82 GLY A CA 1
ATOM 614 C C . GLY A 1 82 ? 1.472 16.516 25.391 1 97.75 82 GLY A C 1
ATOM 615 O O . GLY A 1 82 ? 1.025 16.156 24.297 1 97.75 82 GLY A O 1
ATOM 616 N N . PRO A 1 83 ? 0.773 16.375 26.469 1 97.06 83 PRO A N 1
ATOM 617 C CA . PRO A 1 83 ? -0.514 15.688 26.516 1 97.06 83 PRO A CA 1
ATOM 618 C C . PRO A 1 83 ? -1.644 16.484 25.875 1 97.06 83 PRO A C 1
ATOM 620 O O . PRO A 1 83 ? -2.68 15.922 25.516 1 97.06 83 PRO A O 1
ATOM 623 N N . ASP A 1 84 ? -1.421 17.828 25.703 1 97.06 84 ASP A N 1
ATOM 624 C CA . ASP A 1 84 ? -2.557 18.688 25.391 1 97.06 84 ASP A CA 1
ATOM 625 C C . ASP A 1 84 ? -2.602 19.031 23.906 1 97.06 84 ASP A C 1
ATOM 627 O O . ASP A 1 84 ? -3.652 19.422 23.391 1 97.06 84 ASP A O 1
ATOM 631 N N . PHE A 1 85 ? -1.475 19.016 23.234 1 98.31 85 PHE A N 1
ATOM 632 C CA . PHE A 1 85 ? -1.407 19.438 21.828 1 98.31 85 PHE A CA 1
ATOM 633 C C . PHE A 1 85 ? -2.043 18.391 20.922 1 98.31 85 PHE A C 1
ATOM 635 O O . PHE A 1 85 ? -1.71 17.203 21 1 98.31 85 PHE A O 1
ATOM 642 N N . PRO A 1 86 ? -2.973 18.75 20.016 1 98.56 86 PRO A N 1
ATOM 643 C CA . PRO A 1 86 ? -3.727 17.781 19.203 1 98.56 86 PRO A CA 1
ATOM 644 C C . PRO A 1 86 ? -2.854 17.062 18.188 1 98.56 86 PRO A C 1
ATOM 646 O O . PRO A 1 86 ? -2.035 17.688 17.5 1 98.56 86 PRO A O 1
ATOM 649 N N . LEU A 1 87 ? -3.051 15.766 18.109 1 98.75 87 LEU A N 1
ATOM 650 C CA . LEU A 1 87 ? -2.379 14.922 17.125 1 98.75 87 LEU A CA 1
ATOM 651 C C . LEU A 1 87 ? -3.393 14.133 16.312 1 98.75 87 LEU A C 1
ATOM 653 O O . LEU A 1 87 ? -4.305 13.516 16.859 1 98.75 87 LEU A O 1
ATOM 657 N N . MET A 1 88 ? -3.258 14.242 15.031 1 98.81 88 MET A N 1
ATOM 658 C CA . MET A 1 88 ? -3.949 13.375 14.078 1 98.81 88 MET A CA 1
ATOM 659 C C . MET A 1 88 ? -2.986 12.359 13.469 1 98.81 88 MET A C 1
ATOM 661 O O . MET A 1 88 ? -1.838 12.688 13.172 1 98.81 88 MET A O 1
ATOM 665 N N . ALA A 1 89 ? -3.414 11.125 13.312 1 98.88 89 ALA A N 1
ATOM 666 C CA . ALA A 1 89 ? -2.535 10.094 12.766 1 98.88 89 ALA A CA 1
ATOM 667 C C . ALA A 1 89 ? -3.111 9.508 11.484 1 98.88 89 ALA A C 1
ATOM 669 O O . ALA A 1 89 ? -4.273 9.094 11.445 1 98.88 89 ALA A O 1
ATOM 670 N N . GLY A 1 90 ? -2.301 9.484 10.414 1 98.81 90 GLY A N 1
ATOM 671 C CA . GLY A 1 90 ? -2.682 8.742 9.227 1 98.81 90 GLY A CA 1
ATOM 672 C C . GLY A 1 90 ? -2.643 7.238 9.414 1 98.81 90 GLY A C 1
ATOM 673 O O . GLY A 1 90 ? -1.603 6.68 9.773 1 98.81 90 GLY A O 1
ATOM 674 N N . VAL A 1 91 ? -3.783 6.613 9.125 1 98.75 91 VAL A N 1
ATOM 675 C CA . VAL A 1 91 ? -3.828 5.176 9.359 1 98.75 91 VAL A CA 1
ATOM 676 C C . VAL A 1 91 ? -4.406 4.469 8.133 1 98.75 91 VAL A C 1
ATOM 678 O O . VAL A 1 91 ? -4.793 3.301 8.211 1 98.75 91 VAL A O 1
ATOM 681 N N . GLY A 1 92 ? -4.48 5.18 7.082 1 97.06 92 GLY A N 1
ATOM 682 C CA . GLY A 1 92 ? -4.977 4.566 5.859 1 97.06 92 GLY A CA 1
ATOM 683 C C . GLY A 1 92 ? -4.172 3.355 5.43 1 97.06 92 GLY A C 1
ATOM 684 O O . GLY A 1 92 ? -2.945 3.346 5.543 1 97.06 92 GLY A O 1
ATOM 685 N N . ALA A 1 93 ? -4.832 2.381 4.988 1 97 93 ALA A N 1
ATOM 686 C CA . ALA A 1 93 ? -4.277 1.154 4.422 1 97 93 ALA A CA 1
ATOM 687 C C . ALA A 1 93 ? -5.168 0.615 3.307 1 97 93 ALA A C 1
ATOM 689 O O . ALA A 1 93 ? -5.84 1.384 2.615 1 97 93 ALA A O 1
ATOM 690 N N . HIS A 1 94 ? -5.094 -0.729 3.059 1 96.69 94 HIS A N 1
ATOM 691 C CA . HIS A 1 94 ? -5.77 -1.202 1.855 1 96.69 94 HIS A CA 1
ATOM 692 C C . HIS A 1 94 ? -6.926 -2.131 2.203 1 96.69 94 HIS A C 1
ATOM 694 O O . HIS A 1 94 ? -7.629 -2.615 1.312 1 96.69 94 HIS A O 1
ATOM 700 N N . SER A 1 95 ? -7.18 -2.4 3.479 1 97.81 95 SER A N 1
ATOM 701 C CA . SER A 1 95 ? -8.328 -3.174 3.943 1 97.81 95 SER A CA 1
ATOM 702 C C . SER A 1 95 ? -8.867 -2.625 5.262 1 97.81 95 SER A C 1
ATOM 704 O O . SER A 1 95 ? -8.188 -1.851 5.941 1 97.81 95 SER A O 1
ATOM 706 N N . THR A 1 96 ? -10.109 -3.049 5.574 1 98.44 96 THR A N 1
ATOM 707 C CA . THR A 1 96 ? -10.703 -2.662 6.848 1 98.44 96 THR A CA 1
ATOM 708 C C . THR A 1 96 ? -9.883 -3.201 8.016 1 98.44 96 THR A C 1
ATOM 710 O O . THR A 1 96 ? -9.609 -2.475 8.977 1 98.44 96 THR A O 1
ATOM 713 N N . LYS A 1 97 ? -9.438 -4.41 7.863 1 98.31 97 LYS A N 1
ATOM 714 C CA . LYS A 1 97 ? -8.68 -5.062 8.93 1 98.31 97 LYS A CA 1
ATOM 715 C C . LYS A 1 97 ? -7.371 -4.32 9.203 1 98.31 97 LYS A C 1
ATOM 717 O O . LYS A 1 97 ? -7.051 -4.035 10.359 1 98.31 97 LYS A O 1
ATOM 722 N N . GLN A 1 98 ? -6.652 -4.012 8.203 1 98.44 98 GLN A N 1
ATOM 723 C CA . GLN A 1 98 ? -5.395 -3.287 8.352 1 98.44 98 GLN A CA 1
ATOM 724 C C . GLN A 1 98 ? -5.621 -1.917 8.984 1 98.44 98 GLN A C 1
ATOM 726 O O . GLN A 1 98 ? -4.891 -1.518 9.891 1 98.44 98 GLN A O 1
ATOM 731 N N . THR A 1 99 ? -6.594 -1.206 8.484 1 98.81 99 THR A N 1
ATOM 732 C CA . THR A 1 99 ? -6.867 0.151 8.945 1 98.81 99 THR A CA 1
ATOM 733 C C . THR A 1 99 ? -7.246 0.156 10.422 1 98.81 99 THR A C 1
ATOM 735 O O . THR A 1 99 ? -6.762 0.991 11.188 1 98.81 99 THR A O 1
ATOM 738 N N . LEU A 1 100 ? -8.055 -0.787 10.812 1 98.81 100 LEU A N 1
ATOM 739 C CA . LEU A 1 100 ? -8.484 -0.86 12.203 1 98.81 100 LEU A CA 1
ATOM 740 C C . LEU A 1 100 ? -7.324 -1.248 13.109 1 98.81 100 LEU A C 1
ATOM 742 O O . LEU A 1 100 ? -7.223 -0.765 14.242 1 98.81 100 LEU A O 1
ATOM 746 N N . GLU A 1 101 ? -6.441 -2.113 12.602 1 98.62 101 GLU A N 1
ATOM 747 C CA . GLU A 1 101 ? -5.234 -2.455 13.352 1 98.62 101 GLU A CA 1
ATOM 748 C C . GLU A 1 101 ? -4.355 -1.228 13.57 1 98.62 101 GLU A C 1
ATOM 750 O O . GLU A 1 101 ? -3.898 -0.974 14.68 1 98.62 101 GLU A O 1
ATOM 755 N N . LEU A 1 102 ? -4.18 -0.481 12.57 1 98.81 102 LEU A N 1
ATOM 756 C CA . LEU A 1 102 ? -3.359 0.723 12.656 1 98.81 102 LEU A CA 1
ATOM 757 C C . LEU A 1 102 ? -4.043 1.787 13.508 1 98.81 102 LEU A C 1
ATOM 759 O O . LEU A 1 102 ? -3.373 2.557 14.203 1 98.81 102 LEU A O 1
ATOM 763 N N . ALA A 1 103 ? -5.371 1.825 13.461 1 98.88 103 ALA A N 1
ATOM 764 C CA . ALA A 1 103 ? -6.133 2.758 14.281 1 98.88 103 ALA A CA 1
ATOM 765 C C . ALA A 1 103 ? -5.934 2.471 15.766 1 98.88 103 ALA A C 1
ATOM 767 O O . ALA A 1 103 ? -5.754 3.393 16.562 1 98.88 103 ALA A O 1
ATOM 768 N N . GLN A 1 104 ? -5.93 1.186 16.094 1 98.81 104 GLN A N 1
ATOM 769 C CA . GLN A 1 104 ? -5.695 0.795 17.484 1 98.81 104 GLN A CA 1
ATOM 770 C C . GLN A 1 104 ? -4.285 1.179 17.922 1 98.81 104 GLN A C 1
ATOM 772 O O . GLN A 1 104 ? -4.098 1.685 19.031 1 98.81 104 GLN A O 1
ATOM 777 N N . ASP A 1 105 ? -3.318 0.929 17.047 1 98.81 105 ASP A N 1
ATOM 778 C CA . ASP A 1 105 ? -1.939 1.308 17.344 1 98.81 105 ASP A CA 1
ATOM 779 C C . ASP A 1 105 ? -1.817 2.814 17.562 1 98.81 105 ASP A C 1
ATOM 781 O O . ASP A 1 105 ? -1.109 3.26 18.469 1 98.81 105 ASP A O 1
ATOM 785 N N . ALA A 1 106 ? -2.506 3.576 16.734 1 98.81 106 ALA A N 1
ATOM 786 C CA . ALA A 1 106 ? -2.43 5.031 16.812 1 98.81 106 ALA A CA 1
ATOM 787 C C . ALA A 1 106 ? -3.02 5.551 18.125 1 98.81 106 ALA A C 1
ATOM 789 O O . ALA A 1 106 ? -2.449 6.438 18.766 1 98.81 106 ALA A O 1
ATOM 790 N N . ALA A 1 107 ? -4.141 4.988 18.5 1 98.69 107 ALA A N 1
ATOM 791 C CA . ALA A 1 107 ? -4.762 5.367 19.766 1 98.69 107 ALA A CA 1
ATOM 792 C C . ALA A 1 107 ? -3.836 5.066 20.938 1 98.69 107 ALA A C 1
ATOM 794 O O . ALA A 1 107 ? -3.639 5.914 21.812 1 98.69 107 ALA A O 1
ATOM 795 N N . ALA A 1 108 ? -3.258 3.875 20.906 1 98.56 108 ALA A N 1
ATOM 796 C CA . ALA A 1 108 ? -2.355 3.453 21.984 1 98.56 108 ALA A CA 1
ATOM 797 C C . ALA A 1 108 ? -1.116 4.34 22.031 1 98.56 108 ALA A C 1
ATOM 799 O O . ALA A 1 108 ? -0.561 4.578 23.109 1 98.56 108 ALA A O 1
ATOM 800 N N . ALA A 1 109 ? -0.729 4.914 20.922 1 98.69 109 ALA A N 1
ATOM 801 C CA . ALA A 1 109 ? 0.496 5.703 20.828 1 98.69 109 ALA A CA 1
ATOM 802 C C . ALA A 1 109 ? 0.233 7.168 21.156 1 98.69 109 ALA A C 1
ATOM 804 O O . ALA A 1 109 ? 1.169 7.965 21.266 1 98.69 109 ALA A O 1
ATOM 805 N N . GLY A 1 110 ? -1.025 7.582 21.25 1 98.5 110 GLY A N 1
ATOM 806 C CA . GLY A 1 110 ? -1.32 8.898 21.797 1 98.5 110 GLY A CA 1
ATOM 807 C C . GLY A 1 110 ? -1.947 9.836 20.797 1 98.5 110 GLY A C 1
ATOM 808 O O . GLY A 1 110 ? -1.973 11.055 21 1 98.5 110 GLY A O 1
ATOM 809 N N . ALA A 1 111 ? -2.498 9.328 19.688 1 98.69 111 ALA A N 1
ATOM 810 C CA . ALA A 1 111 ? -3.217 10.164 18.734 1 98.69 111 ALA A CA 1
ATOM 811 C C . ALA A 1 111 ? -4.586 10.57 19.266 1 98.69 111 ALA A C 1
ATOM 813 O O . ALA A 1 111 ? -5.141 9.898 20.141 1 98.69 111 ALA A O 1
ATOM 814 N N . ASN A 1 112 ? -5.109 11.664 18.75 1 98.75 112 ASN A N 1
ATOM 815 C CA . ASN A 1 112 ? -6.438 12.133 19.141 1 98.75 112 ASN A CA 1
ATOM 816 C C . ASN A 1 112 ? -7.457 11.891 18.031 1 98.75 112 ASN A C 1
ATOM 818 O O . ASN A 1 112 ? -8.648 11.75 18.297 1 98.75 112 ASN A O 1
ATOM 822 N N . TYR A 1 113 ? -7.031 11.922 16.781 1 98.88 113 TYR A N 1
ATOM 823 C CA . TYR A 1 113 ? -7.855 11.734 15.602 1 98.88 113 TYR A CA 1
ATOM 824 C C . TYR A 1 113 ? -7.16 10.812 14.594 1 98.88 113 TYR A C 1
ATOM 826 O O . TYR A 1 113 ? -5.953 10.586 14.688 1 98.88 113 TYR A O 1
ATOM 834 N N . LEU A 1 114 ? -7.93 10.258 13.727 1 98.88 114 LEU A N 1
ATOM 835 C CA . LEU A 1 114 ? -7.398 9.445 12.641 1 98.88 114 LEU A CA 1
ATOM 836 C C . LEU A 1 114 ? -7.66 10.102 11.289 1 98.88 114 LEU A C 1
ATOM 838 O O . LEU A 1 114 ? -8.742 10.656 11.062 1 98.88 114 LEU A O 1
ATOM 842 N N . LEU A 1 115 ? -6.707 10.148 10.469 1 98.94 115 LEU A N 1
ATOM 843 C CA . LEU A 1 115 ? -6.828 10.523 9.062 1 98.94 115 LEU A CA 1
ATOM 844 C C . LEU A 1 115 ? -6.793 9.289 8.164 1 98.94 115 LEU A C 1
ATOM 846 O O . LEU A 1 115 ? -5.793 8.57 8.133 1 98.94 115 LEU A O 1
ATOM 850 N N . VAL A 1 116 ? -7.879 9.07 7.387 1 98.88 116 VAL A N 1
ATOM 851 C CA . VAL A 1 116 ? -8.031 7.754 6.773 1 98.88 116 VAL A CA 1
ATOM 852 C C . VAL A 1 116 ? -8.289 7.91 5.273 1 98.88 116 VAL A C 1
ATOM 854 O O . VAL A 1 116 ? -9.312 8.469 4.871 1 98.88 116 VAL A O 1
ATOM 857 N N . LEU A 1 117 ? -7.406 7.41 4.449 1 98.44 117 LEU A N 1
ATOM 858 C CA . LEU A 1 117 ? -7.602 7.258 3.012 1 98.44 117 LEU A CA 1
ATOM 859 C C . LEU A 1 117 ? -8.547 6.098 2.713 1 98.44 117 LEU A C 1
ATOM 861 O O . LEU A 1 117 ? -8.594 5.121 3.467 1 98.44 117 LEU A O 1
ATOM 865 N N . PRO A 1 118 ? -9.305 6.188 1.622 1 97.75 118 PRO A N 1
ATOM 866 C CA . PRO A 1 118 ? -10.008 4.977 1.19 1 97.75 118 PRO A CA 1
ATOM 867 C C . PRO A 1 118 ? -9.055 3.881 0.717 1 97.75 118 PRO A C 1
ATOM 869 O O . PRO A 1 118 ? -7.914 4.168 0.334 1 97.75 118 PRO A O 1
ATOM 872 N N . PRO A 1 119 ? -9.508 2.621 0.847 1 97.19 119 PRO A N 1
ATOM 873 C CA . PRO A 1 119 ? -8.703 1.566 0.225 1 97.19 119 PRO A CA 1
ATOM 874 C C . PRO A 1 119 ? -8.648 1.687 -1.296 1 97.19 119 PRO A C 1
ATOM 876 O O . PRO A 1 119 ? -9.688 1.689 -1.957 1 97.19 119 PRO A O 1
ATOM 879 N N . ALA A 1 120 ? -7.434 1.843 -1.88 1 94.31 120 ALA A N 1
ATOM 880 C CA . ALA A 1 120 ? -7.41 2.188 -3.299 1 94.31 120 ALA A CA 1
ATOM 881 C C . ALA A 1 120 ? -6.305 1.433 -4.031 1 94.31 120 ALA A C 1
ATOM 883 O O . ALA A 1 120 ? -5.957 1.775 -5.16 1 94.31 120 ALA A O 1
ATOM 884 N N . TYR A 1 121 ? -5.746 0.412 -3.373 1 93.94 121 TYR A N 1
ATOM 885 C CA . TYR A 1 121 ? -4.746 -0.365 -4.094 1 93.94 121 TYR A CA 1
ATOM 886 C C . TYR A 1 121 ? -5.316 -0.919 -5.395 1 93.94 121 TYR A C 1
ATOM 888 O O . TYR A 1 121 ? -4.68 -0.834 -6.445 1 93.94 121 TYR A O 1
ATOM 896 N N . PHE A 1 122 ? -6.52 -1.449 -5.25 1 93.5 122 PHE A N 1
ATOM 897 C CA . PHE A 1 122 ? -7.266 -1.856 -6.434 1 93.5 122 PHE A CA 1
ATOM 898 C C . PHE A 1 122 ? -8.227 -0.758 -6.871 1 93.5 122 PHE A C 1
ATOM 900 O O . PHE A 1 122 ? -9.438 -0.874 -6.684 1 93.5 122 PHE A O 1
ATOM 907 N N . GLY A 1 123 ? -7.676 0.226 -7.559 1 91.5 123 GLY A N 1
ATOM 908 C CA . GLY A 1 123 ? -8.406 1.438 -7.895 1 91.5 123 GLY A CA 1
ATOM 909 C C . GLY A 1 123 ? -9.695 1.169 -8.656 1 91.5 123 GLY A C 1
ATOM 910 O O . GLY A 1 123 ? -10.758 1.649 -8.273 1 91.5 123 GLY A O 1
ATOM 911 N N . LYS A 1 124 ? -9.672 0.314 -9.617 1 88.44 124 LYS A N 1
ATOM 912 C CA . LYS A 1 124 ? -10.828 0.04 -10.469 1 88.44 124 LYS A CA 1
ATOM 913 C C . LYS A 1 124 ? -11.922 -0.688 -9.695 1 88.44 124 LYS A C 1
ATOM 915 O O . LYS A 1 124 ? -13.109 -0.516 -9.977 1 88.44 124 LYS A O 1
ATOM 920 N N . ALA A 1 125 ? -11.531 -1.39 -8.711 1 92.38 125 ALA A N 1
ATOM 921 C CA . ALA A 1 125 ? -12.5 -2.156 -7.926 1 92.38 125 ALA A CA 1
ATOM 922 C C . ALA A 1 125 ? -13.062 -1.322 -6.777 1 92.38 125 ALA A C 1
ATOM 924 O O . ALA A 1 125 ? -14.016 -1.729 -6.117 1 92.38 125 ALA A O 1
ATOM 925 N N . THR A 1 126 ? -12.492 -0.163 -6.52 1 96.5 126 THR A N 1
ATOM 926 C CA . THR A 1 126 ? -12.922 0.676 -5.41 1 96.5 126 THR A CA 1
ATOM 927 C C . THR A 1 126 ? -13.969 1.686 -5.871 1 96.5 126 THR A C 1
ATOM 929 O O . THR A 1 126 ? -13.672 2.871 -6.031 1 96.5 126 THR A O 1
ATOM 932 N N . ASN A 1 127 ? -15.164 1.227 -6.027 1 96.06 127 ASN A N 1
ATOM 933 C CA . ASN A 1 127 ? -16.281 2.123 -6.309 1 96.06 127 ASN A CA 1
ATOM 934 C C . ASN A 1 127 ? -16.844 2.721 -5.027 1 96.06 127 ASN A C 1
ATOM 936 O O . ASN A 1 127 ? -16.391 2.398 -3.93 1 96.06 127 ASN A O 1
ATOM 940 N N . MET A 1 128 ? -17.844 3.582 -5.133 1 97.69 128 MET A N 1
ATOM 941 C CA . MET A 1 128 ? -18.312 4.344 -3.977 1 97.69 128 MET A CA 1
ATOM 942 C C . MET A 1 128 ? -19.062 3.443 -3 1 97.69 128 MET A C 1
ATOM 944 O O . MET A 1 128 ? -19.141 3.746 -1.808 1 97.69 128 MET A O 1
ATOM 948 N N . ASN A 1 129 ? -19.656 2.289 -3.477 1 97.25 129 ASN A N 1
ATOM 949 C CA . ASN A 1 129 ? -20.219 1.326 -2.537 1 97.25 129 ASN A CA 1
ATOM 950 C C . ASN A 1 129 ? -19.141 0.711 -1.65 1 97.25 129 ASN A C 1
ATOM 952 O O . ASN A 1 129 ? -19.344 0.538 -0.447 1 97.25 129 ASN A O 1
ATOM 956 N N . VAL A 1 130 ? -18.016 0.37 -2.268 1 97.94 130 VAL A N 1
ATOM 957 C CA . VAL A 1 130 ? -16.875 -0.17 -1.537 1 97.94 130 VAL A CA 1
ATOM 958 C C . VAL A 1 130 ? -16.375 0.859 -0.525 1 97.94 130 VAL A C 1
ATOM 960 O O . VAL A 1 130 ? -16.094 0.521 0.628 1 97.94 130 VAL A O 1
ATOM 963 N N . VAL A 1 131 ? -16.312 2.105 -0.94 1 98.62 131 VAL A N 1
ATOM 964 C CA . VAL A 1 131 ? -15.867 3.191 -0.078 1 98.62 131 VAL A CA 1
ATOM 965 C C . VAL A 1 131 ? -16.812 3.33 1.117 1 98.62 131 VAL A C 1
ATOM 967 O O . VAL A 1 131 ? -16.359 3.426 2.262 1 98.62 131 VAL A O 1
ATOM 970 N N . LYS A 1 132 ? -18.109 3.34 0.884 1 98.5 132 LYS A N 1
ATOM 971 C CA . LYS A 1 132 ? -19.094 3.486 1.948 1 98.5 132 LYS A CA 1
ATOM 972 C C . LYS A 1 132 ? -19.031 2.309 2.916 1 98.5 132 LYS A C 1
ATOM 974 O O . LYS A 1 132 ? -19.109 2.494 4.133 1 98.5 132 LYS A O 1
ATOM 979 N N . ARG A 1 133 ? -18.891 1.092 2.352 1 97.75 133 ARG A N 1
ATOM 980 C CA . ARG A 1 133 ? -18.766 -0.097 3.186 1 97.75 133 ARG A CA 1
ATOM 981 C C . ARG A 1 133 ? -17.531 -0.002 4.086 1 97.75 133 ARG A C 1
ATOM 983 O O . ARG A 1 133 ? -17.594 -0.364 5.262 1 97.75 133 ARG A O 1
ATOM 990 N N . PHE A 1 134 ? -16.5 0.473 3.568 1 98.75 134 PHE A N 1
ATOM 991 C CA . PHE A 1 134 ? -15.234 0.63 4.281 1 98.75 134 PHE A CA 1
ATOM 992 C C . PHE A 1 134 ? -15.391 1.598 5.445 1 98.75 134 PHE A C 1
ATOM 994 O O . PHE A 1 134 ? -15.133 1.237 6.598 1 98.75 134 PHE A O 1
ATOM 1001 N N . PHE A 1 135 ? -15.836 2.783 5.184 1 98.88 135 PHE A N 1
ATOM 1002 C CA . PHE A 1 135 ? -15.891 3.818 6.207 1 98.88 135 PHE A CA 1
ATOM 1003 C C . PHE A 1 135 ? -16.969 3.506 7.234 1 98.88 135 PHE A C 1
ATOM 1005 O O . PHE A 1 135 ? -16.859 3.873 8.406 1 98.88 135 PHE A O 1
ATOM 1012 N N . SER A 1 136 ? -18.047 2.828 6.75 1 98.19 136 SER A N 1
ATOM 1013 C CA . SER A 1 136 ? -19.062 2.391 7.707 1 98.19 136 SER A CA 1
ATOM 1014 C C . SER A 1 136 ? -18.453 1.515 8.797 1 98.19 136 SER A C 1
ATOM 1016 O O . SER A 1 136 ? -18.672 1.757 9.984 1 98.19 136 SER A O 1
ATOM 1018 N N . GLU A 1 137 ? -17.656 0.584 8.383 1 98 137 GLU A N 1
ATOM 1019 C CA . GLU A 1 137 ? -17.047 -0.337 9.344 1 98 137 GLU A CA 1
ATOM 1020 C C . GLU A 1 137 ? -15.969 0.351 10.164 1 98 137 GLU A C 1
ATOM 1022 O O . GLU A 1 137 ? -15.867 0.146 11.375 1 98 137 GLU A O 1
ATOM 1027 N N . VAL A 1 138 ? -15.133 1.154 9.555 1 98.62 138 VAL A N 1
ATOM 1028 C CA . VAL A 1 138 ? -14.062 1.861 10.242 1 98.62 138 VAL A CA 1
ATOM 1029 C C . VAL A 1 138 ? -14.648 2.811 11.289 1 98.62 138 VAL A C 1
ATOM 1031 O O . VAL A 1 138 ? -14.188 2.85 12.43 1 98.62 138 VAL A O 1
ATOM 1034 N N . ALA A 1 139 ? -15.688 3.551 10.914 1 98.19 139 ALA A N 1
ATOM 1035 C CA . ALA A 1 139 ? -16.312 4.484 11.844 1 98.19 139 ALA A CA 1
ATOM 1036 C C . ALA A 1 139 ? -16.906 3.754 13.047 1 98.19 139 ALA A C 1
ATOM 1038 O O . ALA A 1 139 ? -16.812 4.234 14.172 1 98.19 139 ALA A O 1
ATOM 1039 N N . ALA A 1 140 ? -17.469 2.609 12.781 1 97.69 140 ALA A N 1
ATOM 1040 C CA . ALA A 1 140 ? -18.156 1.853 13.82 1 97.69 140 ALA A CA 1
ATOM 1041 C C . ALA A 1 140 ? -17.156 1.27 14.82 1 97.69 140 ALA A C 1
ATOM 1043 O O . ALA A 1 140 ? -17.469 1.154 16.016 1 97.69 140 ALA A O 1
ATOM 1044 N N . LYS A 1 141 ? -15.945 0.952 14.375 1 97.81 141 LYS A N 1
ATOM 1045 C CA . LYS A 1 141 ? -15.062 0.142 15.211 1 97.81 141 LYS A CA 1
ATOM 1046 C C . LYS A 1 141 ? -13.828 0.934 15.641 1 97.81 141 LYS A C 1
ATOM 1048 O O . LYS A 1 141 ? -13.086 0.505 16.516 1 97.81 141 LYS A O 1
ATOM 1053 N N . SER A 1 142 ? -13.625 2.061 15.047 1 97.94 142 SER A N 1
ATOM 1054 C CA . SER A 1 142 ? -12.438 2.854 15.352 1 97.94 142 SER A CA 1
ATOM 1055 C C . SER A 1 142 ? -12.461 3.355 16.797 1 97.94 142 SER A C 1
ATOM 1057 O O . SER A 1 142 ? -13.516 3.768 17.297 1 97.94 142 SER A O 1
ATOM 1059 N N . PRO A 1 143 ? -11.312 3.385 17.469 1 98 143 PRO A N 1
ATOM 1060 C CA . PRO A 1 143 ? -11.227 3.885 18.844 1 98 143 PRO A CA 1
ATOM 1061 C C . PRO A 1 143 ? -11.188 5.41 18.922 1 98 143 PRO A C 1
ATOM 1063 O O . PRO A 1 143 ? -11.32 5.984 20 1 98 143 PRO A O 1
ATOM 1066 N N . LEU A 1 144 ? -10.945 6.105 17.812 1 98.38 144 LEU A N 1
ATOM 1067 C CA . LEU A 1 144 ? -10.812 7.555 17.734 1 98.38 144 LEU A CA 1
ATOM 1068 C C . LEU A 1 144 ? -11.672 8.125 16.609 1 98.38 144 LEU A C 1
ATOM 1070 O O . LEU A 1 144 ? -12.023 7.414 15.664 1 98.38 144 LEU A O 1
ATOM 1074 N N . PRO A 1 145 ? -12.039 9.43 16.719 1 98.69 145 PRO A N 1
ATOM 1075 C CA . PRO A 1 145 ? -12.758 10.062 15.617 1 98.69 145 PRO A CA 1
ATOM 1076 C C . PRO A 1 145 ? -11.984 10.016 14.297 1 98.69 145 PRO A C 1
ATOM 1078 O O . PRO A 1 145 ? -10.758 10.141 14.297 1 98.69 145 PRO A O 1
ATOM 1081 N N . VAL A 1 146 ? -12.766 9.883 13.203 1 98.88 146 VAL A N 1
ATOM 1082 C CA . VAL A 1 146 ? -12.188 9.641 11.891 1 98.88 146 VAL A CA 1
ATOM 1083 C C . VAL A 1 146 ? -12.352 10.891 11.023 1 98.88 146 VAL A C 1
ATOM 1085 O O . VAL A 1 146 ? -13.453 11.438 10.906 1 98.88 146 VAL A O 1
ATOM 1088 N N . VAL A 1 147 ? -11.289 11.359 10.461 1 98.94 147 VAL A N 1
ATOM 1089 C CA . VAL A 1 147 ? -11.281 12.359 9.398 1 98.94 147 VAL A CA 1
ATOM 1090 C C . VAL A 1 147 ? -10.977 11.695 8.062 1 98.94 147 VAL A C 1
ATOM 1092 O O . VAL A 1 147 ? -9.961 11.008 7.914 1 98.94 147 VAL A O 1
ATOM 1095 N N . ILE A 1 148 ? -11.852 11.891 7.066 1 98.81 148 ILE A N 1
ATOM 1096 C CA . ILE A 1 148 ? -11.656 11.328 5.734 1 98.81 148 ILE A CA 1
ATOM 1097 C C . ILE A 1 148 ? -10.508 12.062 5.035 1 98.81 148 ILE A C 1
ATOM 1099 O O . ILE A 1 148 ? -10.414 13.289 5.109 1 98.81 148 ILE A O 1
ATOM 1103 N N . TYR A 1 149 ? -9.648 11.312 4.441 1 98.44 149 TYR A N 1
ATOM 1104 C CA . TYR A 1 149 ? -8.586 11.859 3.602 1 98.44 149 TYR A CA 1
ATOM 1105 C C . TYR A 1 149 ? -8.867 11.594 2.127 1 98.44 149 TYR A C 1
ATOM 1107 O O . TYR A 1 149 ? -8.695 10.469 1.646 1 98.44 149 TYR A O 1
ATOM 1115 N N . ASN A 1 150 ? -9.305 12.586 1.399 1 97.81 150 ASN A N 1
ATOM 1116 C CA . ASN A 1 150 ? -9.578 12.461 -0.028 1 97.81 150 ASN A CA 1
ATOM 1117 C C . ASN A 1 150 ? -8.422 13 -0.869 1 97.81 150 ASN A C 1
ATOM 1119 O O . ASN A 1 150 ? -8.266 14.211 -1.011 1 97.81 150 ASN A O 1
ATOM 1123 N N . PHE A 1 151 ? -7.68 12.102 -1.404 1 95.81 151 PHE A N 1
ATOM 1124 C CA . PHE A 1 151 ? -6.504 12.438 -2.197 1 95.81 151 PHE A CA 1
ATOM 1125 C C . PHE A 1 151 ? -6.367 11.492 -3.385 1 95.81 151 PHE A C 1
ATOM 1127 O O . PHE A 1 151 ? -5.555 10.562 -3.359 1 95.81 151 PHE A O 1
ATOM 1134 N N . PRO A 1 152 ? -7.051 11.773 -4.508 1 94.44 152 PRO A N 1
ATOM 1135 C CA . PRO A 1 152 ? -7.059 10.867 -5.656 1 94.44 152 PRO A CA 1
ATOM 1136 C C . PRO A 1 152 ? -5.656 10.586 -6.199 1 94.44 152 PRO A C 1
ATOM 1138 O O . PRO A 1 152 ? -5.383 9.484 -6.672 1 94.44 152 PRO A O 1
ATOM 1141 N N . GLY A 1 153 ? -4.781 11.516 -6.109 1 91.25 153 GLY A N 1
ATOM 1142 C CA . GLY A 1 153 ? -3.445 11.398 -6.676 1 91.25 153 GLY A CA 1
ATOM 1143 C C . GLY A 1 153 ? -2.65 10.25 -6.086 1 91.25 153 GLY A C 1
ATOM 1144 O O . GLY A 1 153 ? -1.794 9.672 -6.762 1 91.25 153 GLY A O 1
ATOM 1145 N N . VAL A 1 154 ? -2.992 9.812 -4.812 1 92.06 154 VAL A N 1
ATOM 1146 C CA . VAL A 1 154 ? -2.266 8.703 -4.203 1 92.06 154 VAL A CA 1
ATOM 1147 C C . VAL A 1 154 ? -3.213 7.531 -3.971 1 92.06 154 VAL A C 1
ATOM 1149 O O . VAL A 1 154 ? -2.869 6.578 -3.268 1 92.06 154 VAL A O 1
ATOM 1152 N N . CYS A 1 155 ? -4.422 7.641 -4.453 1 94.94 155 CYS A N 1
ATOM 1153 C CA . CYS A 1 155 ? -5.422 6.59 -4.281 1 94.94 155 CYS A CA 1
ATOM 1154 C C . CYS A 1 155 ? -5.906 6.074 -5.629 1 94.94 155 CYS A C 1
ATOM 1156 O O . CYS A 1 155 ? -7.09 5.785 -5.797 1 94.94 155 CYS A O 1
ATOM 1158 N N . ASN A 1 156 ? -5.008 6.066 -6.586 1 93.44 156 ASN A N 1
ATOM 1159 C CA . ASN A 1 156 ? -5.258 5.477 -7.898 1 93.44 156 ASN A CA 1
ATOM 1160 C C . ASN A 1 156 ? -6.531 6.039 -8.531 1 93.44 156 ASN A C 1
ATOM 1162 O O . ASN A 1 156 ? -7.309 5.301 -9.133 1 93.44 156 ASN A O 1
ATOM 1166 N N . GLY A 1 157 ? -6.789 7.301 -8.273 1 93.5 157 GLY A N 1
ATOM 1167 C CA . GLY A 1 157 ? -7.871 8 -8.945 1 93.5 157 GLY A CA 1
ATOM 1168 C C . GLY A 1 157 ? -9.18 7.965 -8.18 1 93.5 157 GLY A C 1
ATOM 1169 O O . GLY A 1 157 ? -10.148 8.609 -8.562 1 93.5 157 GLY A O 1
ATOM 1170 N N . VAL A 1 158 ? -9.297 7.207 -7.062 1 95.88 158 VAL A N 1
ATOM 1171 C CA . VAL A 1 158 ? -10.508 7.18 -6.25 1 95.88 158 VAL A CA 1
ATOM 1172 C C . VAL A 1 158 ? -10.766 8.562 -5.656 1 95.88 158 VAL A C 1
ATOM 1174 O O . VAL A 1 158 ? -9.961 9.07 -4.875 1 95.88 158 VAL A O 1
ATOM 1177 N N . ASP A 1 159 ? -11.867 9.188 -6.035 1 96.81 159 ASP A N 1
ATOM 1178 C CA . ASP A 1 159 ? -12.25 10.539 -5.633 1 96.81 159 ASP A CA 1
ATOM 1179 C C . ASP A 1 159 ? -13.656 10.562 -5.039 1 96.81 159 ASP A C 1
ATOM 1181 O O . ASP A 1 159 ? -14.641 10.383 -5.758 1 96.81 159 ASP A O 1
ATOM 1185 N N . MET A 1 160 ? -13.711 10.789 -3.793 1 97.44 160 MET A N 1
ATOM 1186 C CA . MET A 1 160 ? -15.016 10.82 -3.135 1 97.44 160 MET A CA 1
ATOM 1187 C C . MET A 1 160 ? -15.703 12.164 -3.352 1 97.44 160 MET A C 1
ATOM 1189 O O . MET A 1 160 ? -15.125 13.211 -3.082 1 97.44 160 MET A O 1
ATOM 1193 N N . ASP A 1 161 ? -16.891 12.109 -3.801 1 96.19 161 ASP A N 1
ATOM 1194 C CA . ASP A 1 161 ? -17.672 13.344 -3.959 1 96.19 161 ASP A CA 1
ATOM 1195 C C . ASP A 1 161 ? -18.344 13.734 -2.652 1 96.19 161 ASP A C 1
ATOM 1197 O O . ASP A 1 161 ? -18.312 12.984 -1.675 1 96.19 161 ASP A O 1
ATOM 1201 N N . SER A 1 162 ? -18.922 14.969 -2.666 1 97.12 162 SER A N 1
ATOM 1202 C CA . SER A 1 162 ? -19.516 15.5 -1.447 1 97.12 162 SER A CA 1
ATOM 1203 C C . SER A 1 162 ? -20.719 14.672 -1.012 1 97.12 162 SER A C 1
ATOM 1205 O O . SER A 1 162 ? -20.984 14.531 0.185 1 97.12 162 SER A O 1
ATOM 1207 N N . GLU A 1 163 ? -21.484 14.125 -1.942 1 97.62 163 GLU A N 1
ATOM 1208 C CA . GLU A 1 163 ? -22.625 13.281 -1.612 1 97.62 163 GLU A CA 1
ATOM 1209 C C . GLU A 1 163 ? -22.188 12.031 -0.852 1 97.62 163 GLU A C 1
ATOM 1211 O O . GLU A 1 163 ? -22.812 11.664 0.15 1 97.62 163 GLU A O 1
ATOM 1216 N N . THR A 1 164 ? -21.141 11.406 -1.317 1 98.38 164 THR A N 1
ATOM 1217 C CA . THR A 1 164 ? -20.609 10.211 -0.668 1 98.38 164 THR A CA 1
ATOM 1218 C C . THR A 1 164 ? -20.094 10.539 0.73 1 98.38 164 THR A C 1
ATOM 1220 O O . THR A 1 164 ? -20.391 9.828 1.691 1 98.38 164 THR A O 1
ATOM 1223 N N . ILE A 1 165 ? -19.344 11.578 0.879 1 98.62 165 ILE A N 1
ATOM 1224 C CA . ILE A 1 165 ? -18.797 11.984 2.162 1 98.62 165 ILE A CA 1
ATOM 1225 C C . ILE A 1 165 ? -19.922 12.266 3.148 1 98.62 165 ILE A C 1
ATOM 1227 O O . ILE A 1 165 ? -19.875 11.82 4.297 1 98.62 165 ILE A O 1
ATOM 1231 N N . THR A 1 166 ? -20.953 12.969 2.652 1 98.69 166 THR A N 1
ATOM 1232 C CA . THR A 1 166 ? -22.109 13.289 3.479 1 98.69 166 THR A CA 1
ATOM 1233 C C . THR A 1 166 ? -22.812 12.016 3.934 1 98.69 166 THR A C 1
ATOM 1235 O O . THR A 1 166 ? -23.156 11.875 5.109 1 98.69 166 THR A O 1
ATOM 1238 N N . ALA A 1 167 ? -23 11.125 3.004 1 98.69 167 ALA A N 1
ATOM 1239 C CA . ALA A 1 167 ? -23.672 9.867 3.314 1 98.69 167 ALA A CA 1
ATOM 1240 C C . ALA A 1 167 ? -22.906 9.078 4.379 1 98.69 167 ALA A C 1
ATOM 1242 O O . ALA A 1 167 ? -23.516 8.508 5.293 1 98.69 167 ALA A O 1
ATOM 1243 N N . ILE A 1 168 ? -21.609 9.039 4.324 1 98.75 168 ILE A N 1
ATOM 1244 C CA . ILE A 1 168 ? -20.766 8.32 5.262 1 98.75 168 ILE A CA 1
ATOM 1245 C C . ILE A 1 168 ? -20.906 8.922 6.66 1 98.75 168 ILE A C 1
ATOM 1247 O O . ILE A 1 168 ? -21.109 8.195 7.637 1 98.75 168 ILE A O 1
ATOM 1251 N N . ALA A 1 169 ? -20.797 10.203 6.785 1 98.69 169 ALA A N 1
ATOM 1252 C CA . ALA A 1 169 ? -20.906 10.883 8.07 1 98.69 169 ALA A CA 1
ATOM 1253 C C . ALA A 1 169 ? -22.281 10.672 8.703 1 98.69 169 ALA A C 1
ATOM 1255 O O . ALA A 1 169 ? -22.391 10.406 9.898 1 98.69 169 ALA A O 1
ATOM 1256 N N . ARG A 1 170 ? -23.312 10.773 7.902 1 98.5 170 ARG A N 1
ATOM 1257 C CA . ARG A 1 170 ? -24.672 10.625 8.406 1 98.5 170 ARG A CA 1
ATOM 1258 C C . ARG A 1 170 ? -24.953 9.188 8.828 1 98.5 170 ARG A C 1
ATOM 1260 O O . ARG A 1 170 ? -25.625 8.953 9.836 1 98.5 170 ARG A O 1
ATOM 1267 N N . GLU A 1 171 ? -24.484 8.297 8.039 1 98.19 171 GLU A N 1
ATOM 1268 C CA . GLU A 1 171 ? -24.641 6.895 8.414 1 98.19 171 GLU A CA 1
ATOM 1269 C C . GLU A 1 171 ? -23.969 6.605 9.75 1 98.19 171 GLU A C 1
ATOM 1271 O O . GLU A 1 171 ? -24.531 5.895 10.594 1 98.19 171 GLU A O 1
ATOM 1276 N N . SER A 1 172 ? -22.797 7.082 9.914 1 98.25 172 SER A N 1
ATOM 1277 C CA . SER A 1 172 ? -22.078 6.914 11.18 1 98.25 172 SER A CA 1
ATOM 1278 C C . SER A 1 172 ? -22.859 7.492 12.344 1 98.25 172 SER A C 1
ATOM 1280 O O . SER A 1 172 ? -22.922 6.887 13.414 1 98.25 172 SER A O 1
ATOM 1282 N N . ALA A 1 173 ? -23.453 8.641 12.18 1 97.88 173 ALA A N 1
ATOM 1283 C CA . ALA A 1 173 ? -24.266 9.266 13.219 1 97.88 173 ALA A CA 1
ATOM 1284 C C . ALA A 1 173 ? -25.469 8.398 13.57 1 97.88 173 ALA A C 1
ATOM 1286 O O . ALA A 1 173 ? -25.781 8.203 14.75 1 97.88 173 ALA A O 1
ATOM 1287 N N . SER A 1 174 ? -26.094 7.879 12.516 1 97.31 174 SER A N 1
ATOM 1288 C CA . SER A 1 174 ? -27.297 7.082 12.703 1 97.31 174 SER A CA 1
ATOM 1289 C C . SER A 1 174 ? -26.984 5.77 13.414 1 97.31 174 SER A C 1
ATOM 1291 O O . SER A 1 174 ? -27.828 5.242 14.148 1 97.31 174 SER A O 1
ATOM 1293 N N . ALA A 1 175 ? -25.812 5.293 13.25 1 95.56 175 ALA A N 1
ATOM 1294 C CA . ALA A 1 175 ? -25.422 4.008 13.82 1 95.56 175 ALA A CA 1
ATOM 1295 C C . ALA A 1 175 ? -24.906 4.168 15.242 1 95.56 175 ALA A C 1
ATOM 1297 O O . ALA A 1 175 ? -24.719 3.182 15.961 1 95.56 175 ALA A O 1
ATOM 1298 N N . ASN A 1 176 ? -24.625 5.355 15.664 1 94.5 176 ASN A N 1
ATOM 1299 C CA . ASN A 1 176 ? -24.094 5.641 16.984 1 94.5 176 ASN A CA 1
ATOM 1300 C C . ASN A 1 176 ? -25.203 5.961 17.984 1 94.5 176 ASN A C 1
ATOM 1302 O O . ASN A 1 176 ? -26.078 6.785 17.703 1 94.5 176 ASN A O 1
ATOM 1306 N N . ALA A 1 177 ? -25.188 5.438 19.094 1 91.69 177 ALA A N 1
ATOM 1307 C CA . ALA A 1 177 ? -26.219 5.617 20.125 1 91.69 177 ALA A CA 1
ATOM 1308 C C . ALA A 1 177 ? -26.312 7.078 20.547 1 91.69 177 ALA A C 1
ATOM 1310 O O . ALA A 1 177 ? -27.391 7.57 20.891 1 91.69 177 ALA A O 1
ATOM 1311 N N . SER A 1 178 ? -25.219 7.828 20.531 1 91.94 178 SER A N 1
ATOM 1312 C CA . SER A 1 178 ? -25.172 9.227 20.938 1 91.94 178 SER A CA 1
ATOM 1313 C C . SER A 1 178 ? -25.75 10.141 19.859 1 91.94 178 SER A C 1
ATOM 1315 O O . SER A 1 178 ? -26.031 11.312 20.109 1 91.94 178 SER A O 1
ATOM 1317 N N . GLY A 1 179 ? -25.844 9.602 18.672 1 93.56 179 GLY A N 1
ATOM 1318 C CA . GLY A 1 179 ? -26.281 10.414 17.547 1 93.56 179 GLY A CA 1
ATOM 1319 C C . GLY A 1 179 ? -25.156 11.203 16.906 1 93.56 179 GLY A C 1
ATOM 1320 O O . GLY A 1 179 ? -25.375 11.93 15.938 1 93.56 179 GLY A O 1
ATOM 1321 N N . ARG A 1 180 ? -24 11.031 17.516 1 95.62 180 ARG A N 1
ATOM 1322 C CA . ARG A 1 180 ? -22.844 11.742 16.953 1 95.62 180 ARG A CA 1
ATOM 1323 C C . ARG A 1 180 ? -22.062 10.836 16.016 1 95.62 180 ARG A C 1
ATOM 1325 O O . ARG A 1 180 ? -21.828 9.664 16.328 1 95.62 180 ARG A O 1
ATOM 1332 N N . SER A 1 181 ? -21.719 11.43 14.93 1 98.31 181 SER A N 1
ATOM 1333 C CA . SER A 1 181 ? -20.906 10.695 13.969 1 98.31 181 SER A CA 1
ATOM 1334 C C . SER A 1 181 ? -19.484 10.477 14.484 1 98.31 181 SER A C 1
ATOM 1336 O O . SER A 1 181 ? -18.906 11.367 15.109 1 98.31 181 SER A O 1
ATOM 1338 N N . ASN A 1 182 ? -18.906 9.344 14.141 1 98.62 182 ASN A N 1
ATOM 1339 C CA . ASN A 1 182 ? -17.484 9.125 14.383 1 98.62 182 ASN A CA 1
ATOM 1340 C C . ASN A 1 182 ? -16.641 9.555 13.188 1 98.62 182 ASN A C 1
ATOM 1342 O O . ASN A 1 182 ? -15.406 9.531 13.258 1 98.62 182 ASN A O 1
ATOM 1346 N N . VAL A 1 183 ? -17.266 9.852 12.125 1 98.88 183 VAL A N 1
ATOM 1347 C CA . VAL A 1 183 ? -16.625 10.539 11.016 1 98.88 183 VAL A CA 1
ATOM 1348 C C . VAL A 1 183 ? -16.828 12.047 11.156 1 98.88 183 VAL A C 1
ATOM 1350 O O . VAL A 1 183 ? -17.938 12.547 10.93 1 98.88 183 VAL A O 1
ATOM 1353 N N . VAL A 1 184 ? -15.742 12.766 11.414 1 98.88 184 VAL A N 1
ATOM 1354 C CA . VAL A 1 184 ? -15.938 14.094 11.984 1 98.88 184 VAL A CA 1
ATOM 1355 C C . VAL A 1 184 ? -15.305 15.148 11.078 1 98.88 184 VAL A C 1
ATOM 1357 O O . VAL A 1 184 ? -15.242 16.328 11.438 1 98.88 184 VAL A O 1
ATOM 1360 N N . GLY A 1 185 ? -14.844 14.75 9.914 1 98.81 185 GLY A N 1
ATOM 1361 C CA . GLY A 1 185 ? -14.266 15.727 9.008 1 98.81 185 GLY A CA 1
ATOM 1362 C C . GLY A 1 185 ? -13.68 15.102 7.75 1 98.81 185 GLY A C 1
ATOM 1363 O O . GLY A 1 185 ? -13.82 13.898 7.523 1 98.81 185 GLY A O 1
ATOM 1364 N N . VAL A 1 186 ? -13.109 15.977 6.938 1 98.69 186 VAL A N 1
ATOM 1365 C CA . VAL A 1 186 ? -12.469 15.555 5.695 1 98.69 186 VAL A CA 1
ATOM 1366 C C . VAL A 1 186 ? -11.328 16.5 5.352 1 98.69 186 VAL A C 1
ATOM 1368 O O . VAL A 1 186 ? -11.406 17.703 5.645 1 98.69 186 VAL A O 1
ATOM 1371 N N . LYS A 1 187 ? -10.289 15.953 4.895 1 98.12 187 LYS A N 1
ATOM 1372 C CA . LYS A 1 187 ? -9.242 16.688 4.195 1 98.12 187 LYS A CA 1
ATOM 1373 C C . LYS A 1 187 ? -9.383 16.547 2.682 1 98.12 187 LYS A C 1
ATOM 1375 O O . LYS A 1 187 ? -9.328 15.438 2.15 1 98.12 187 LYS A O 1
ATOM 1380 N N . LEU A 1 188 ? -9.547 17.688 1.954 1 96.94 188 LEU A N 1
ATOM 1381 C CA . LEU A 1 188 ? -9.727 17.703 0.506 1 96.94 188 LEU A CA 1
ATOM 1382 C C . LEU A 1 188 ? -8.453 18.172 -0.193 1 96.94 188 LEU A C 1
ATOM 1384 O O . LEU A 1 188 ? -8.094 19.344 -0.114 1 96.94 188 LEU A O 1
ATOM 1388 N N . THR A 1 189 ? -7.809 17.266 -0.932 1 89.94 189 THR A N 1
ATOM 1389 C CA . THR A 1 189 ? -6.566 17.625 -1.609 1 89.94 189 THR A CA 1
ATOM 1390 C C . THR A 1 189 ? -6.844 18.078 -3.041 1 89.94 189 THR A C 1
ATOM 1392 O O . THR A 1 189 ? -5.957 18.609 -3.711 1 89.94 189 THR A O 1
ATOM 1395 N N . CYS A 1 190 ? -8.039 18.016 -3.486 1 82.75 190 CYS A N 1
ATOM 1396 C CA . CYS A 1 190 ? -8.398 18.312 -4.871 1 82.75 190 CYS A CA 1
ATOM 1397 C C . CYS A 1 190 ? -8.453 19.812 -5.109 1 82.75 190 CYS A C 1
ATOM 1399 O O . CYS A 1 190 ? -8.469 20.266 -6.254 1 82.75 190 CYS A O 1
ATOM 1401 N N . GLY A 1 191 ? -8.57 20.594 -4.039 1 80.94 191 GLY A N 1
ATOM 1402 C CA . GLY A 1 191 ? -8.625 22.047 -4.168 1 80.94 191 GLY A CA 1
ATOM 1403 C C . GLY A 1 191 ? -9.969 22.547 -4.672 1 80.94 191 GLY A C 1
ATOM 1404 O O . GLY A 1 191 ? -10.07 23.672 -5.16 1 80.94 191 GLY A O 1
ATOM 1405 N N . SER A 1 192 ? -10.961 21.75 -4.492 1 84.44 192 SER A N 1
ATOM 1406 C CA . SER A 1 192 ? -12.281 22.125 -5.008 1 84.44 192 SER A CA 1
ATOM 1407 C C . SER A 1 192 ? -13.086 22.875 -3.961 1 84.44 192 SER A C 1
ATOM 1409 O O . SER A 1 192 ? -13.594 22.281 -3.01 1 84.44 192 SER A O 1
ATOM 1411 N N . VAL A 1 193 ? -13.328 24.125 -4.227 1 89.69 193 VAL A N 1
ATOM 1412 C CA . VAL A 1 193 ? -14.164 24.922 -3.342 1 89.69 193 VAL A CA 1
ATOM 1413 C C . VAL A 1 193 ? -15.625 24.484 -3.467 1 89.69 193 VAL A C 1
ATOM 1415 O O . VAL A 1 193 ? -16.422 24.688 -2.545 1 89.69 193 VAL A O 1
ATOM 1418 N N . GLY A 1 194 ? -15.953 23.938 -4.633 1 90.31 194 GLY A N 1
ATOM 1419 C CA . GLY A 1 194 ? -17.297 23.406 -4.797 1 90.31 194 GLY A CA 1
ATOM 1420 C C . GLY A 1 194 ? -17.641 22.328 -3.799 1 90.31 194 GLY A C 1
ATOM 1421 O O . GLY A 1 194 ? -18.734 22.344 -3.205 1 90.31 194 GLY A O 1
ATOM 1422 N N . LYS A 1 195 ? -16.812 21.406 -3.537 1 94.62 195 LYS A N 1
ATOM 1423 C CA . LYS A 1 195 ? -17.016 20.375 -2.535 1 94.62 195 LYS A CA 1
ATOM 1424 C C . LYS A 1 195 ? -17.125 20.969 -1.135 1 94.62 195 LYS A C 1
ATOM 1426 O O . LYS A 1 195 ? -17.938 20.516 -0.323 1 94.62 195 LYS A O 1
ATOM 1431 N N . ILE A 1 196 ? -16.234 21.906 -0.824 1 96.25 196 ILE A N 1
ATOM 1432 C CA . ILE A 1 196 ? -16.25 22.562 0.48 1 96.25 196 ILE A CA 1
ATOM 1433 C C . ILE A 1 196 ? -17.609 23.203 0.719 1 96.25 196 ILE A C 1
ATOM 1435 O O . ILE A 1 196 ? -18.203 23.047 1.788 1 96.25 196 ILE A O 1
ATOM 1439 N N . THR A 1 197 ? -18.094 23.891 -0.298 1 96.88 197 THR A N 1
ATOM 1440 C CA . THR A 1 197 ? -19.359 24.594 -0.182 1 96.88 197 THR A CA 1
ATOM 1441 C C . THR A 1 197 ? -20.5 23.625 0.141 1 96.88 197 THR A C 1
ATOM 1443 O O . THR A 1 197 ? -21.312 23.891 1.034 1 96.88 197 THR A O 1
ATOM 1446 N N . ARG A 1 198 ? -20.562 22.562 -0.555 1 97.62 198 ARG A N 1
ATOM 1447 C CA . ARG A 1 198 ? -21.625 21.578 -0.356 1 97.62 198 ARG A CA 1
ATOM 1448 C C . ARG A 1 198 ? -21.531 20.938 1.02 1 97.62 198 ARG A C 1
ATOM 1450 O O . ARG A 1 198 ? -22.547 20.734 1.696 1 97.62 198 ARG A O 1
ATOM 1457 N N . LEU A 1 199 ? -20.312 20.609 1.475 1 98.12 199 LEU A N 1
ATOM 1458 C CA . LEU A 1 199 ? -20.125 19.984 2.781 1 98.12 199 LEU A CA 1
ATOM 1459 C C . LEU A 1 199 ? -20.453 20.969 3.902 1 98.12 199 LEU A C 1
ATOM 1461 O O . LEU A 1 199 ? -21.047 20.594 4.914 1 98.12 199 LEU A O 1
ATOM 1465 N N . ALA A 1 200 ? -20.078 22.219 3.689 1 96.88 200 ALA A N 1
ATOM 1466 C CA . ALA A 1 200 ? -20.375 23.25 4.684 1 96.88 200 ALA A CA 1
ATOM 1467 C C . ALA A 1 200 ? -21.875 23.516 4.777 1 96.88 200 ALA A C 1
ATOM 1469 O O . ALA A 1 200 ? -22.375 23.938 5.824 1 96.88 200 ALA A O 1
ATOM 1470 N N . ALA A 1 201 ? -22.578 23.312 3.709 1 97.69 201 ALA A N 1
ATOM 1471 C CA . ALA A 1 201 ? -24.031 23.438 3.7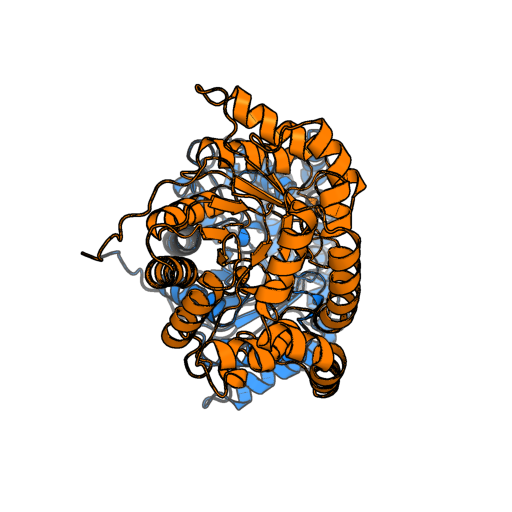19 1 97.69 201 ALA A CA 1
ATOM 1472 C C . ALA A 1 201 ? -24.672 22.25 4.43 1 97.69 201 ALA A C 1
ATOM 1474 O O . ALA A 1 201 ? -25.719 22.391 5.07 1 97.69 201 ALA A O 1
ATOM 1475 N N . ALA A 1 202 ? -24.016 21.141 4.355 1 97.81 202 ALA A N 1
ATOM 1476 C CA . ALA A 1 202 ? -24.578 19.891 4.891 1 97.81 202 ALA A CA 1
ATOM 1477 C C . ALA A 1 202 ? -24.312 19.766 6.387 1 97.81 202 ALA A C 1
ATOM 1479 O O . ALA A 1 202 ? -25.078 19.141 7.117 1 97.81 202 ALA A O 1
ATOM 1480 N N . PHE A 1 203 ? -23.156 20.344 6.836 1 98.19 203 PHE A N 1
ATOM 1481 C CA . PHE A 1 203 ? -22.734 20.125 8.219 1 98.19 203 PHE A CA 1
ATOM 1482 C C . PHE A 1 203 ? -22.281 21.438 8.859 1 98.19 203 PHE A C 1
ATOM 1484 O O . PHE A 1 203 ? -21.578 22.234 8.227 1 98.19 203 PHE A O 1
ATOM 1491 N N . ALA A 1 204 ? -22.656 21.594 10.133 1 96.69 204 ALA A N 1
ATOM 1492 C CA . ALA A 1 204 ? -22.062 22.656 10.93 1 96.69 204 ALA A CA 1
ATOM 1493 C C . ALA A 1 204 ? -20.625 22.328 11.297 1 96.69 204 ALA A C 1
ATOM 1495 O O . ALA A 1 204 ? -20.266 21.156 11.461 1 96.69 204 ALA A O 1
ATOM 1496 N N . PRO A 1 205 ? -19.781 23.359 11.406 1 95.81 205 PRO A N 1
ATOM 1497 C CA . PRO A 1 205 ? -18.375 23.125 11.703 1 95.81 205 PRO A CA 1
ATOM 1498 C C . PRO A 1 205 ? -18.156 22.406 13.031 1 95.81 205 PRO A C 1
ATOM 1500 O O . PRO A 1 205 ? -17.141 21.719 13.203 1 95.81 205 PRO A O 1
ATOM 1503 N N . GLU A 1 206 ? -19.078 22.438 13.953 1 95.94 206 GLU A N 1
ATOM 1504 C CA . GLU A 1 206 ? -18.953 21.781 15.242 1 95.94 206 GLU A CA 1
ATOM 1505 C C . GLU A 1 206 ? -19.188 20.266 15.117 1 95.94 206 GLU A C 1
ATOM 1507 O O . GLU A 1 206 ? -18.828 19.5 16 1 95.94 206 GLU A O 1
ATOM 1512 N N . ASP A 1 207 ? -19.781 19.875 13.969 1 97.06 207 ASP A N 1
ATOM 1513 C CA . ASP A 1 207 ? -20.125 18.453 13.773 1 97.06 207 ASP A CA 1
ATOM 1514 C C . ASP A 1 207 ? -19.172 17.797 12.781 1 97.06 207 ASP A C 1
ATOM 1516 O O . ASP A 1 207 ? -18.969 16.594 12.82 1 97.06 207 ASP A O 1
ATOM 1520 N N . PHE A 1 208 ? -18.656 18.625 11.938 1 98.69 208 PHE A N 1
ATOM 1521 C CA . PHE A 1 208 ? -17.844 18.094 10.844 1 98.69 208 PHE A CA 1
ATOM 1522 C C . PHE A 1 208 ? -16.875 19.156 10.336 1 98.69 208 PHE A C 1
ATOM 1524 O O . PHE A 1 208 ? -17.281 20.203 9.836 1 98.69 208 PHE A O 1
ATOM 1531 N N . ALA A 1 209 ? -15.586 18.859 10.398 1 98.56 209 ALA A N 1
ATOM 1532 C CA . ALA A 1 209 ? -14.555 19.812 9.984 1 98.56 209 ALA A CA 1
ATOM 1533 C C . ALA A 1 209 ? -14.102 19.531 8.555 1 98.56 209 ALA A C 1
ATOM 1535 O O . ALA A 1 209 ? -13.578 18.469 8.258 1 98.56 209 ALA A O 1
ATOM 1536 N N . THR A 1 210 ? -14.289 20.484 7.668 1 98.31 210 THR A N 1
ATOM 1537 C CA . THR A 1 210 ? -13.781 20.391 6.305 1 98.31 210 THR A CA 1
ATOM 1538 C C . THR A 1 210 ? -12.477 21.156 6.16 1 98.31 210 THR A C 1
ATOM 1540 O O . THR A 1 210 ? -12.453 22.375 6.336 1 98.31 210 THR A O 1
ATOM 1543 N N . PHE A 1 211 ? -11.422 20.469 5.852 1 98.25 211 PHE A N 1
ATOM 1544 C CA . PHE A 1 211 ? -10.109 21.078 5.668 1 98.25 211 PHE A CA 1
ATOM 1545 C C . PHE A 1 211 ? -9.703 21.062 4.199 1 98.25 211 PHE A C 1
ATOM 1547 O O . PHE A 1 211 ? -9.93 20.078 3.496 1 98.25 211 PHE A O 1
ATOM 1554 N N . GLY A 1 212 ? -9.125 22.188 3.789 1 96.19 212 GLY A N 1
ATOM 1555 C CA . GLY A 1 212 ? -8.391 22.125 2.537 1 96.19 212 GLY A CA 1
ATOM 1556 C C . GLY A 1 212 ? -7.059 21.406 2.66 1 96.19 212 GLY A C 1
ATOM 1557 O O . GLY A 1 212 ? -6.449 21.406 3.73 1 96.19 212 GLY A O 1
ATOM 1558 N N . GLY A 1 213 ? -6.574 20.859 1.5 1 94.19 213 GLY A N 1
ATOM 1559 C CA . GLY A 1 213 ? -5.363 20.062 1.546 1 94.19 213 GLY A CA 1
ATOM 1560 C C . GLY A 1 213 ? -4.125 20.828 1.114 1 94.19 213 GLY A C 1
ATOM 1561 O O . GLY A 1 213 ? -3.029 20.266 1.067 1 94.19 213 GLY A O 1
ATOM 1562 N N . GLN A 1 214 ? -4.293 22.125 0.776 1 92.19 214 GLN A N 1
ATOM 1563 C CA . GLN A 1 214 ? -3.18 22.969 0.358 1 92.19 214 GLN A CA 1
ATOM 1564 C C . GLN A 1 214 ? -3.314 24.375 0.933 1 92.19 214 GLN A C 1
ATOM 1566 O O . GLN A 1 214 ? -4.426 24.859 1.156 1 92.19 214 GLN A O 1
ATOM 1571 N N . SER A 1 215 ? -2.213 24.938 1.093 1 92.19 215 SER A N 1
ATOM 1572 C CA . SER A 1 215 ? -2.232 26.234 1.765 1 92.19 215 SER A CA 1
ATOM 1573 C C . SER A 1 215 ? -2.646 27.344 0.807 1 92.19 215 SER A C 1
ATOM 1575 O O . SER A 1 215 ? -3.15 28.391 1.236 1 92.19 215 SER A O 1
ATOM 1577 N N . ASP A 1 216 ? -2.385 27.125 -0.472 1 90.56 216 ASP A N 1
ATOM 1578 C CA . ASP A 1 216 ? -2.695 28.188 -1.418 1 90.56 216 ASP A CA 1
ATOM 1579 C C . ASP A 1 216 ? -4.203 28.328 -1.621 1 90.56 216 ASP A C 1
ATOM 1581 O O . ASP A 1 216 ? -4.664 29.219 -2.322 1 90.56 216 ASP A O 1
ATOM 1585 N N . PHE A 1 217 ? -4.941 27.5 -1.004 1 88.56 217 PHE A N 1
ATOM 1586 C CA . PHE A 1 217 ? -6.391 27.609 -1.121 1 88.56 217 PHE A CA 1
ATOM 1587 C C . PHE A 1 217 ? -7.023 27.891 0.235 1 88.56 217 PHE A C 1
ATOM 1589 O O . PHE A 1 217 ? -8.234 27.703 0.411 1 88.56 217 PHE A O 1
ATOM 1596 N N . LEU A 1 218 ? -6.195 28.297 1.194 1 96 218 LEU A N 1
ATOM 1597 C CA . LEU A 1 218 ? -6.668 28.484 2.562 1 96 218 LEU A CA 1
ATOM 1598 C C . LEU A 1 218 ? -7.777 29.531 2.617 1 96 218 LEU A C 1
ATOM 1600 O O . LEU A 1 218 ? -8.883 29.234 3.074 1 96 218 LEU A O 1
ATOM 1604 N N . ILE A 1 219 ? -7.555 30.734 2.078 1 96.75 219 ILE A N 1
ATOM 1605 C CA . ILE A 1 219 ? -8.547 31.797 2.168 1 96.75 219 ILE A CA 1
ATOM 1606 C C . ILE A 1 219 ? -9.766 31.453 1.328 1 96.75 219 ILE A C 1
ATOM 1608 O O . ILE A 1 219 ? -10.906 31.641 1.762 1 96.75 219 ILE A O 1
ATOM 1612 N N . GLY A 1 220 ? -9.562 30.938 0.091 1 95.81 220 GLY A N 1
ATOM 1613 C CA . GLY A 1 220 ? -10.688 30.469 -0.703 1 95.81 220 GLY A CA 1
ATOM 1614 C C . GLY A 1 220 ? -11.516 29.422 0.003 1 95.81 220 GLY A C 1
ATOM 1615 O O . GLY A 1 220 ? -12.75 29.453 -0.054 1 95.81 220 GLY A O 1
ATOM 1616 N N . GLY A 1 221 ? -10.82 28.5 0.66 1 96.94 221 GLY A N 1
ATOM 1617 C CA . GLY A 1 221 ? -11.516 27.469 1.435 1 96.94 221 GLY A CA 1
ATOM 1618 C C . GLY A 1 221 ? -12.312 28.047 2.59 1 96.94 221 GLY A C 1
ATOM 1619 O O . GLY A 1 221 ? -13.477 27.688 2.787 1 96.94 221 GLY A O 1
ATOM 1620 N N . LEU A 1 222 ? -11.68 28.922 3.318 1 97.62 222 LEU A N 1
ATOM 1621 C CA . LEU A 1 222 ? -12.352 29.547 4.449 1 97.62 222 LEU A CA 1
ATOM 1622 C C . LEU A 1 222 ? -13.586 30.312 3.988 1 97.62 222 LEU A C 1
ATOM 1624 O O . LEU A 1 222 ? -14.648 30.203 4.605 1 97.62 222 LEU A O 1
ATOM 1628 N N . ALA A 1 223 ? -13.453 31.016 2.904 1 96.62 223 ALA A N 1
ATOM 1629 C CA . ALA A 1 223 ? -14.578 31.766 2.354 1 96.62 223 ALA A CA 1
ATOM 1630 C C . ALA A 1 223 ? -15.719 30.828 1.967 1 96.62 223 ALA A C 1
ATOM 1632 O O . ALA A 1 223 ? -16.891 31.203 2.074 1 96.62 223 ALA A O 1
ATOM 1633 N N . ALA A 1 224 ? -15.391 29.625 1.538 1 96.44 224 ALA A N 1
ATOM 1634 C CA . ALA A 1 224 ? -16.375 28.656 1.08 1 96.44 224 ALA A CA 1
ATOM 1635 C C . ALA A 1 224 ? -16.969 27.875 2.252 1 96.44 224 ALA A C 1
ATOM 1637 O O . ALA A 1 224 ? -17.984 27.188 2.104 1 96.44 224 ALA A O 1
ATOM 1638 N N . GLY A 1 225 ? -16.312 27.922 3.404 1 97.06 225 GLY A N 1
ATOM 1639 C CA . GLY A 1 225 ? -16.891 27.297 4.574 1 97.06 225 GLY A CA 1
ATOM 1640 C C . GLY A 1 225 ? -15.969 26.281 5.234 1 97.06 225 GLY A C 1
ATOM 1641 O O . GLY A 1 225 ? -16.359 25.625 6.199 1 97.06 225 GLY A O 1
ATOM 1642 N N . SER A 1 226 ? -14.742 26.172 4.766 1 97.69 226 SER A N 1
ATOM 1643 C CA . SER A 1 226 ? -13.781 25.297 5.441 1 97.69 226 SER A CA 1
ATOM 1644 C C . SER A 1 226 ? -13.383 25.859 6.801 1 97.69 226 SER A C 1
ATOM 1646 O O . SER A 1 226 ? -13.633 27.031 7.09 1 97.69 226 SER A O 1
ATOM 1648 N N . VAL A 1 227 ? -12.836 25 7.645 1 98.12 227 VAL A N 1
ATOM 1649 C CA . VAL A 1 227 ? -12.453 25.453 8.977 1 98.12 227 VAL A CA 1
ATOM 1650 C C . VAL A 1 227 ? -10.938 25.641 9.047 1 98.12 227 VAL A C 1
ATOM 1652 O O . VAL A 1 227 ? -10.383 25.875 10.117 1 98.12 227 VAL A O 1
ATOM 1655 N N . GLY A 1 228 ? -10.219 25.5 7.98 1 98 228 GLY A N 1
ATOM 1656 C CA . GLY A 1 228 ? -8.773 25.594 7.887 1 98 228 GLY A CA 1
ATOM 1657 C C . GLY A 1 228 ? -8.188 24.688 6.82 1 98 228 GLY A C 1
ATOM 1658 O O . GLY A 1 228 ? -8.844 24.391 5.82 1 98 228 GLY A O 1
ATOM 1659 N N . CYS A 1 229 ? -6.871 24.344 7 1 97.75 229 CYS A N 1
ATOM 1660 C CA . CYS A 1 229 ? -6.234 23.469 6.027 1 97.75 229 CYS A CA 1
ATOM 1661 C C . CYS A 1 229 ? -5.215 22.547 6.699 1 97.75 229 CYS A C 1
ATOM 1663 O O . CYS A 1 229 ? -4.809 22.797 7.836 1 97.75 229 CYS A O 1
ATOM 1665 N N . ILE A 1 230 ? -4.984 21.453 6.133 1 97.94 230 ILE A N 1
ATOM 1666 C CA . ILE A 1 230 ? -3.863 20.547 6.395 1 97.94 230 ILE A CA 1
ATOM 1667 C C . ILE A 1 230 ? -2.877 20.594 5.23 1 97.94 230 ILE A C 1
ATOM 1669 O O . ILE A 1 230 ? -3.139 20.031 4.164 1 97.94 230 ILE A O 1
ATOM 1673 N N . ALA A 1 231 ? -1.755 21.281 5.434 1 96.19 231 ALA A N 1
ATOM 1674 C CA . ALA A 1 231 ? -0.98 21.656 4.254 1 96.19 231 ALA A CA 1
ATOM 1675 C C . ALA A 1 231 ? 0.497 21.328 4.438 1 96.19 231 ALA A C 1
ATOM 1677 O O . ALA A 1 231 ? 1.077 21.609 5.488 1 96.19 231 ALA A O 1
ATOM 1678 N N . ALA A 1 232 ? 1.075 20.797 3.402 1 97 232 ALA A N 1
ATOM 1679 C CA . ALA A 1 232 ? 2.496 20.453 3.379 1 97 232 ALA A CA 1
ATOM 1680 C C . ALA A 1 232 ? 3.357 21.688 3.605 1 97 232 ALA A C 1
ATOM 1682 O O . ALA A 1 232 ? 4.422 21.609 4.223 1 97 232 ALA A O 1
ATOM 1683 N N . PHE A 1 233 ? 2.928 22.828 3.162 1 97.75 233 PHE A N 1
ATOM 1684 C CA . PHE A 1 233 ? 3.678 24.078 3.229 1 97.75 233 PHE A CA 1
ATOM 1685 C C . PHE A 1 233 ? 3.906 24.5 4.676 1 97.75 233 PHE A C 1
ATOM 1687 O O . PHE A 1 233 ? 4.891 25.172 4.984 1 97.75 233 PHE A O 1
ATOM 1694 N N . ALA A 1 234 ? 3.047 24.062 5.527 1 98.31 234 ALA A N 1
ATOM 1695 C CA . ALA A 1 234 ? 3.174 24.359 6.953 1 98.31 234 ALA A CA 1
ATOM 1696 C C . ALA A 1 234 ? 4.422 23.703 7.543 1 98.31 234 ALA A C 1
ATOM 1698 O O . ALA A 1 234 ? 4.871 24.078 8.625 1 98.31 234 ALA A O 1
ATOM 1699 N N . ASN A 1 235 ? 5.008 22.719 6.863 1 98.75 235 ASN A N 1
ATOM 1700 C CA . ASN A 1 235 ? 6.305 22.188 7.273 1 98.75 235 ASN A CA 1
ATOM 1701 C C . ASN A 1 235 ? 7.414 23.203 7.09 1 98.75 235 ASN A C 1
ATOM 1703 O O . ASN A 1 235 ? 8.344 23.281 7.898 1 98.75 235 ASN A O 1
ATOM 1707 N N . VAL A 1 236 ? 7.289 24 6.059 1 98.62 236 VAL A N 1
ATOM 1708 C CA . VAL A 1 236 ? 8.359 24.906 5.656 1 98.62 236 VAL A CA 1
ATOM 1709 C C . VAL A 1 236 ? 8.227 26.234 6.41 1 98.62 236 VAL A C 1
ATOM 1711 O O . VAL A 1 236 ? 9.18 26.688 7.051 1 98.62 236 VAL A O 1
ATOM 1714 N N . PHE A 1 237 ? 7.016 26.812 6.332 1 98.81 237 PHE A N 1
ATOM 1715 C CA . PHE A 1 237 ? 6.754 28.094 6.996 1 98.81 237 PHE A CA 1
ATOM 1716 C C . PHE A 1 237 ? 5.492 28 7.848 1 98.81 237 PHE A C 1
ATOM 1718 O O . PHE A 1 237 ? 4.469 28.609 7.512 1 98.81 237 PHE A O 1
ATOM 1725 N N . PRO A 1 238 ? 5.629 27.359 9.047 1 98.81 238 PRO A N 1
ATOM 1726 C CA . PRO A 1 238 ? 4.453 27.141 9.891 1 98.81 238 PRO A CA 1
ATOM 1727 C C . PRO A 1 238 ? 3.885 28.438 10.461 1 98.81 238 PRO A C 1
ATOM 1729 O O . PRO A 1 238 ? 2.664 28.594 10.547 1 98.81 238 PRO A O 1
ATOM 1732 N N . LYS A 1 239 ? 4.664 29.391 10.82 1 98.81 239 LYS A N 1
ATOM 1733 C CA . LYS A 1 239 ? 4.176 30.641 11.414 1 98.81 239 LYS A CA 1
ATOM 1734 C C . LYS A 1 239 ? 3.436 31.484 10.391 1 98.81 239 LYS A C 1
ATOM 1736 O O . LYS A 1 239 ? 2.412 32.094 10.703 1 98.81 239 LYS A O 1
ATOM 1741 N N . VAL A 1 240 ? 3.955 31.516 9.172 1 98.81 240 VAL A N 1
ATOM 1742 C CA . VAL A 1 240 ? 3.291 32.25 8.102 1 98.81 240 VAL A CA 1
ATOM 1743 C C . VAL A 1 240 ? 1.912 31.656 7.84 1 98.81 240 VAL A C 1
ATOM 1745 O O . VAL A 1 240 ? 0.92 32.375 7.738 1 98.81 240 VAL A O 1
ATOM 1748 N N . ALA A 1 241 ? 1.861 30.359 7.746 1 98.62 241 ALA A N 1
ATOM 1749 C CA . ALA A 1 241 ? 0.592 29.672 7.492 1 98.62 241 ALA A CA 1
ATOM 1750 C C . ALA A 1 241 ? -0.409 29.953 8.609 1 98.62 241 ALA A C 1
ATOM 1752 O O . ALA A 1 241 ? -1.568 30.281 8.344 1 98.62 241 ALA A O 1
ATOM 1753 N N . ALA A 1 242 ? 0.027 29.844 9.844 1 98.75 242 ALA A N 1
ATOM 1754 C CA . ALA A 1 242 ? -0.827 30.109 11 1 98.75 242 ALA A CA 1
ATOM 1755 C C . ALA A 1 242 ? -1.271 31.578 11.031 1 98.75 242 ALA A C 1
ATOM 1757 O O . ALA A 1 242 ? -2.41 31.875 11.391 1 98.75 242 ALA A O 1
ATOM 1758 N N . ARG A 1 243 ? -0.394 32.5 10.641 1 98.75 243 ARG A N 1
ATOM 1759 C CA . ARG A 1 243 ? -0.689 33.906 10.656 1 98.75 243 ARG A CA 1
ATOM 1760 C C . ARG A 1 243 ? -1.764 34.25 9.633 1 98.75 243 ARG A C 1
ATOM 1762 O O . ARG A 1 243 ? -2.629 35.094 9.898 1 98.75 243 ARG A O 1
ATOM 1769 N N . ILE A 1 244 ? -1.688 33.688 8.484 1 98.75 244 ILE A N 1
ATOM 1770 C CA . ILE A 1 244 ? -2.699 33.938 7.461 1 98.75 244 ILE A CA 1
ATOM 1771 C C . ILE A 1 244 ? -4.082 33.562 8 1 98.75 244 ILE A C 1
ATOM 1773 O O . ILE A 1 244 ? -5.027 34.344 7.875 1 98.75 244 ILE A O 1
ATOM 1777 N N . TYR A 1 245 ? -4.176 32.438 8.617 1 98.75 245 TYR A N 1
ATOM 1778 C CA . TYR A 1 245 ? -5.43 31.984 9.211 1 98.75 245 TYR A CA 1
ATOM 1779 C C . TYR A 1 245 ? -5.898 32.969 10.289 1 98.75 245 TYR A C 1
ATOM 1781 O O . TYR A 1 245 ? -7.066 33.344 10.312 1 98.75 245 TYR A O 1
ATOM 1789 N N . ALA A 1 246 ? -4.996 33.344 11.172 1 98.62 246 ALA A N 1
ATOM 1790 C CA . ALA A 1 246 ? -5.328 34.219 12.281 1 98.62 246 ALA A CA 1
ATOM 1791 C C . ALA A 1 246 ? -5.836 35.562 11.781 1 98.62 246 ALA A C 1
ATOM 1793 O O . ALA A 1 246 ? -6.801 36.125 12.32 1 98.62 246 ALA A O 1
ATOM 1794 N N . LEU A 1 247 ? -5.16 36.125 10.766 1 98.75 247 LEU A N 1
ATOM 1795 C CA . LEU A 1 247 ? -5.574 37.406 10.18 1 98.75 247 LEU A CA 1
ATOM 1796 C C . LEU A 1 247 ? -6.988 37.312 9.609 1 98.75 247 LEU A C 1
ATOM 1798 O O . LEU A 1 247 ? -7.816 38.188 9.836 1 98.75 247 LEU A O 1
ATOM 1802 N N . TYR A 1 248 ? -7.246 36.219 8.906 1 98.56 248 TYR A N 1
ATOM 1803 C CA . TYR A 1 248 ? -8.57 36.031 8.32 1 98.56 248 TYR A CA 1
ATOM 1804 C C . TYR A 1 248 ? -9.633 35.969 9.406 1 98.56 248 TYR A C 1
ATOM 1806 O O . TYR A 1 248 ? -10.688 36.594 9.305 1 98.56 248 TYR A O 1
ATOM 1814 N N . GLU A 1 249 ? -9.375 35.219 10.461 1 97.81 249 GLU A N 1
ATOM 1815 C CA . GLU A 1 249 ? -10.328 35 11.555 1 97.81 249 GLU A CA 1
ATOM 1816 C C . GLU A 1 249 ? -10.609 36.312 12.289 1 97.81 249 GLU A C 1
ATOM 1818 O O . GLU A 1 249 ? -11.719 36.531 12.789 1 97.81 249 GLU A O 1
ATOM 1823 N N . LYS A 1 250 ? -9.656 37.156 12.289 1 98.12 250 LYS A N 1
ATOM 1824 C CA . LYS A 1 250 ? -9.789 38.469 12.961 1 98.12 250 LYS A CA 1
ATOM 1825 C C . LYS A 1 250 ? -10.469 39.469 12.062 1 98.12 250 LYS A C 1
ATOM 1827 O O . LYS A 1 250 ? -10.688 40.625 12.469 1 98.12 250 LYS A O 1
ATOM 1832 N N . GLY A 1 251 ? -10.695 39.062 10.828 1 98.12 251 GLY A N 1
ATOM 1833 C CA . GLY A 1 251 ? -11.359 39.969 9.891 1 98.12 251 GLY A CA 1
ATOM 1834 C C . GLY A 1 251 ? -10.406 40.875 9.148 1 98.12 251 GLY A C 1
ATOM 1835 O O . GLY A 1 251 ? -10.836 41.781 8.445 1 98.12 251 GLY A O 1
ATOM 1836 N N . GLN A 1 252 ? -9.148 40.688 9.305 1 98.38 252 GLN A N 1
ATOM 1837 C CA . GLN A 1 252 ? -8.141 41.438 8.57 1 98.38 252 GLN A CA 1
ATOM 1838 C C . GLN A 1 252 ? -7.875 40.812 7.199 1 98.38 252 GLN A C 1
ATOM 1840 O O . GLN A 1 252 ? -6.746 40.406 6.902 1 98.38 252 GLN A O 1
ATOM 1845 N N . ILE A 1 253 ? -8.812 40.906 6.375 1 98 253 ILE A N 1
ATOM 1846 C CA . ILE A 1 253 ? -8.898 40.125 5.145 1 98 253 ILE A CA 1
ATOM 1847 C C . ILE A 1 253 ? -7.836 40.594 4.16 1 98 253 ILE A C 1
ATOM 1849 O O . ILE A 1 253 ? -7.152 39.781 3.531 1 98 253 ILE A O 1
ATOM 1853 N N . LYS A 1 254 ? -7.691 41.875 4.012 1 98.25 254 LYS A N 1
ATOM 1854 C CA . LYS A 1 254 ? -6.715 42.406 3.062 1 98.25 254 LYS A CA 1
ATOM 1855 C C . LYS A 1 254 ? -5.305 41.938 3.412 1 98.25 254 LYS A C 1
ATOM 1857 O O . LYS A 1 254 ? -4.562 41.469 2.539 1 98.25 254 LYS A O 1
ATOM 1862 N N . GLU A 1 255 ? -4.93 42.031 4.684 1 98.38 255 GLU A N 1
ATOM 1863 C CA . GLU A 1 255 ? -3.617 41.594 5.141 1 98.38 255 GLU A CA 1
ATOM 1864 C C . GLU A 1 255 ? -3.439 40.094 4.945 1 98.38 255 GLU A C 1
ATOM 1866 O O . GLU A 1 255 ? -2.367 39.656 4.543 1 98.38 255 GLU A O 1
ATOM 1871 N N . ALA A 1 256 ? -4.484 39.375 5.254 1 98.5 256 ALA A N 1
ATOM 1872 C CA . ALA A 1 256 ? -4.457 37.938 5.07 1 98.5 256 ALA A CA 1
ATOM 1873 C C . ALA A 1 256 ? -4.211 37.562 3.607 1 98.5 256 ALA A C 1
ATOM 1875 O O . ALA A 1 256 ? -3.379 36.719 3.305 1 98.5 256 ALA A O 1
ATOM 1876 N N . VAL A 1 257 ? -4.918 38.219 2.699 1 98.19 257 VAL A N 1
ATOM 1877 C CA . VAL A 1 257 ? -4.828 37.938 1.27 1 98.19 257 VAL A CA 1
ATOM 1878 C C . VAL A 1 257 ? -3.432 38.312 0.761 1 98.19 257 VAL A C 1
ATOM 1880 O O . VAL A 1 257 ? -2.844 37.562 -0.029 1 98.19 257 VAL A O 1
ATOM 1883 N N . ASP A 1 258 ? -2.887 39.406 1.182 1 98.31 258 ASP A N 1
ATOM 1884 C CA . ASP A 1 258 ? -1.551 39.812 0.771 1 98.31 258 ASP A CA 1
ATOM 1885 C C . ASP A 1 258 ? -0.5 38.781 1.189 1 98.31 258 ASP A C 1
ATOM 1887 O O . ASP A 1 258 ? 0.368 38.438 0.395 1 98.31 258 ASP A O 1
ATOM 1891 N N . LEU A 1 259 ? -0.579 38.375 2.424 1 98.31 259 LEU A N 1
ATOM 1892 C CA . LEU A 1 259 ? 0.361 37.375 2.922 1 98.31 259 LEU A CA 1
ATOM 1893 C C . LEU A 1 259 ? 0.162 36.031 2.213 1 98.31 259 LEU A C 1
ATOM 1895 O O . LEU A 1 259 ? 1.134 35.344 1.884 1 98.31 259 LEU A O 1
ATOM 1899 N N . GLN A 1 260 ? -1.083 35.719 1.938 1 97.88 260 GLN A N 1
ATOM 1900 C CA . GLN A 1 260 ? -1.413 34.469 1.224 1 97.88 260 GLN A CA 1
ATOM 1901 C C . GLN A 1 260 ? -0.818 34.469 -0.182 1 97.88 260 GLN A C 1
ATOM 1903 O O . GLN A 1 260 ? -0.372 33.438 -0.676 1 97.88 260 GLN A O 1
ATOM 1908 N N . ARG A 1 261 ? -0.894 35.562 -0.837 1 97.88 261 ARG A N 1
ATOM 1909 C CA . ARG A 1 261 ? -0.345 35.656 -2.186 1 97.88 261 ARG A CA 1
ATOM 1910 C C . ARG A 1 261 ? 1.155 35.406 -2.188 1 97.88 261 ARG A C 1
ATOM 1912 O O . ARG A 1 261 ? 1.658 34.656 -3.045 1 97.88 261 ARG A O 1
ATOM 1919 N N . LYS A 1 262 ? 1.892 35.938 -1.251 1 97.69 262 LYS A N 1
ATOM 1920 C CA . LYS A 1 262 ? 3.322 35.688 -1.113 1 97.69 262 LYS A CA 1
ATOM 1921 C C . LYS A 1 262 ? 3.586 34.219 -0.798 1 97.69 262 LYS A C 1
ATOM 1923 O O . LYS A 1 262 ? 4.465 33.594 -1.397 1 97.69 262 LYS A O 1
ATOM 1928 N N . ALA A 1 263 ? 2.779 33.719 0.113 1 98.12 263 ALA A N 1
ATOM 1929 C CA . ALA A 1 263 ? 2.928 32.312 0.522 1 98.12 263 ALA A CA 1
ATOM 1930 C C . ALA A 1 263 ? 2.65 31.375 -0.642 1 98.12 263 ALA A C 1
ATOM 1932 O O . ALA A 1 263 ? 3.32 30.359 -0.791 1 98.12 263 ALA A O 1
ATOM 1933 N N . ALA A 1 264 ? 1.656 31.703 -1.444 1 97.31 264 ALA A N 1
ATOM 1934 C CA . ALA A 1 264 ? 1.278 30.875 -2.58 1 97.31 264 ALA A CA 1
ATOM 1935 C C . ALA A 1 264 ? 2.414 30.781 -3.594 1 97.31 264 ALA A C 1
ATOM 1937 O O . ALA A 1 264 ? 2.666 29.703 -4.156 1 97.31 264 ALA A O 1
ATOM 1938 N N . LEU A 1 265 ? 3.082 31.859 -3.863 1 96.62 265 LEU A N 1
ATOM 1939 C CA . LEU A 1 265 ? 4.223 31.859 -4.77 1 96.62 265 LEU A CA 1
ATOM 1940 C C . LEU A 1 265 ? 5.363 31.016 -4.207 1 96.62 265 LEU A C 1
ATOM 1942 O O . LEU A 1 265 ? 5.996 30.25 -4.941 1 96.62 265 LEU A O 1
ATOM 1946 N N . ALA A 1 266 ? 5.59 31.125 -2.947 1 97.38 266 ALA A N 1
ATOM 1947 C CA . ALA A 1 266 ? 6.629 30.328 -2.293 1 97.38 266 ALA A CA 1
ATOM 1948 C C . ALA A 1 266 ? 6.297 28.844 -2.34 1 97.38 266 ALA A C 1
ATOM 1950 O O . ALA A 1 266 ? 7.176 28.016 -2.568 1 97.38 266 ALA A O 1
ATOM 1951 N N . GLU A 1 267 ? 5.047 28.531 -2.125 1 96.5 267 GLU A N 1
ATOM 1952 C CA . GLU A 1 267 ? 4.59 27.141 -2.064 1 96.5 267 GLU A CA 1
ATOM 1953 C C . GLU A 1 267 ? 4.738 26.453 -3.416 1 96.5 267 GLU A C 1
ATOM 1955 O O . GLU A 1 267 ? 4.848 25.219 -3.484 1 96.5 267 GLU A O 1
ATOM 1960 N N . SER A 1 268 ? 4.738 27.188 -4.496 1 94.94 268 SER A N 1
ATOM 1961 C CA . SER A 1 268 ? 4.766 26.609 -5.84 1 94.94 268 SER A CA 1
ATOM 1962 C C . SER A 1 268 ? 5.973 25.703 -6.027 1 94.94 268 SER A C 1
ATOM 1964 O O . SER A 1 268 ? 5.902 24.719 -6.766 1 94.94 268 SER A O 1
ATOM 1966 N N . ALA A 1 269 ? 7.027 25.906 -5.328 1 93 269 ALA A N 1
ATOM 1967 C CA . ALA A 1 269 ? 8.266 25.156 -5.496 1 93 269 ALA A CA 1
ATOM 1968 C C . ALA A 1 269 ? 8.133 23.75 -4.934 1 93 269 ALA A C 1
ATOM 1970 O O . ALA A 1 269 ? 8.797 22.828 -5.395 1 93 269 ALA A O 1
ATOM 1971 N N . ILE A 1 270 ? 7.223 23.547 -4.004 1 93.62 270 ILE A N 1
ATOM 1972 C CA . ILE A 1 270 ? 7.188 22.234 -3.355 1 93.62 270 ILE A CA 1
ATOM 1973 C C . ILE A 1 270 ? 5.992 21.438 -3.861 1 93.62 270 ILE A C 1
ATOM 1975 O O . ILE A 1 270 ? 5.742 20.328 -3.4 1 93.62 270 ILE A O 1
ATOM 1979 N N . LYS A 1 271 ? 5.277 21.969 -4.863 1 89.62 271 LYS A N 1
ATOM 1980 C CA . LYS A 1 271 ? 4.16 21.25 -5.469 1 89.62 271 LYS A CA 1
ATOM 1981 C C . LYS A 1 271 ? 4.645 20 -6.203 1 89.62 271 LYS A C 1
ATOM 1983 O O . LYS A 1 271 ? 3.854 19.109 -6.5 1 89.62 271 LYS A O 1
ATOM 1988 N N . SER A 1 272 ? 5.938 19.891 -6.371 1 86.38 272 SER A N 1
ATOM 1989 C CA . SER A 1 272 ? 6.516 18.781 -7.117 1 86.38 272 SER A CA 1
ATOM 1990 C C . SER A 1 272 ? 6.559 17.516 -6.273 1 86.38 272 SER A C 1
ATOM 1992 O O . SER A 1 272 ? 6.734 16.422 -6.805 1 86.38 272 SER A O 1
ATOM 1994 N N . GLY A 1 273 ? 6.52 17.719 -4.922 1 91.25 273 GLY A N 1
ATOM 1995 C CA . GLY A 1 273 ? 6.387 16.484 -4.172 1 91.25 273 GLY A CA 1
ATOM 1996 C C . GLY A 1 273 ? 7.172 16.484 -2.873 1 91.25 273 GLY A C 1
ATOM 1997 O O . GLY A 1 273 ? 7.664 17.516 -2.441 1 91.25 273 GLY A O 1
ATOM 1998 N N . ILE A 1 274 ? 7.285 15.312 -2.264 1 95.5 274 ILE A N 1
ATOM 1999 C CA . ILE A 1 274 ? 7.781 15.094 -0.91 1 95.5 274 ILE A CA 1
ATOM 2000 C C . ILE A 1 274 ? 9.266 15.445 -0.845 1 95.5 274 ILE A C 1
ATOM 2002 O O . ILE A 1 274 ? 9.719 16.094 0.1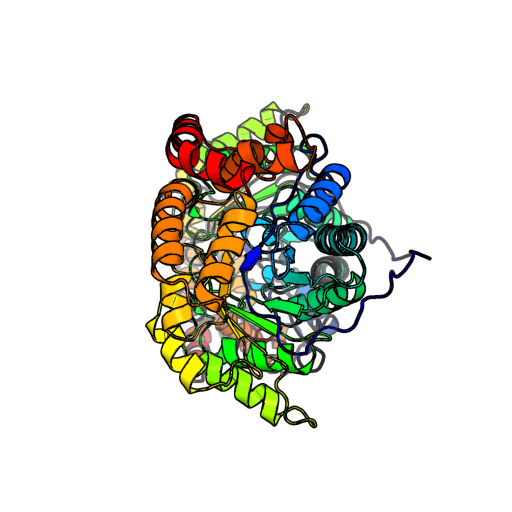02 1 95.5 274 ILE A O 1
ATOM 2006 N N . ALA A 1 275 ? 10.031 15.062 -1.859 1 96.38 275 ALA A N 1
ATOM 2007 C CA . ALA A 1 275 ? 11.469 15.297 -1.858 1 96.38 275 ALA A CA 1
ATOM 2008 C C . ALA A 1 275 ? 11.781 16.781 -1.787 1 96.38 275 ALA A C 1
ATOM 2010 O O . ALA A 1 275 ? 12.664 17.203 -1.027 1 96.38 275 ALA A O 1
ATOM 2011 N N . THR A 1 276 ? 11.062 17.578 -2.557 1 97.06 276 THR A N 1
ATOM 2012 C CA . THR A 1 276 ? 11.297 19.031 -2.561 1 97.06 276 THR A CA 1
ATOM 2013 C C . THR A 1 276 ? 10.828 19.656 -1.251 1 97.06 276 THR A C 1
ATOM 2015 O O . THR A 1 276 ? 11.461 20.578 -0.734 1 97.06 276 THR A O 1
ATOM 2018 N N . THR A 1 277 ? 9.695 19.203 -0.76 1 97.75 277 THR A N 1
ATOM 2019 C CA . THR A 1 277 ? 9.219 19.672 0.532 1 97.75 277 THR A CA 1
ATOM 2020 C C . THR A 1 277 ? 10.25 19.422 1.623 1 97.75 277 THR A C 1
ATOM 2022 O O . THR A 1 277 ? 10.555 20.312 2.42 1 97.75 277 THR A O 1
ATOM 2025 N N . LYS A 1 278 ? 10.828 18.234 1.637 1 98.12 278 LYS A N 1
ATOM 2026 C CA . LYS A 1 278 ? 11.82 17.859 2.641 1 98.12 278 LYS A CA 1
ATOM 2027 C C . LYS A 1 278 ? 13.094 18.688 2.486 1 98.12 278 LYS A C 1
ATOM 2029 O O . LYS A 1 278 ? 13.711 19.078 3.479 1 98.12 278 LYS A O 1
ATOM 2034 N N . HIS A 1 279 ? 13.477 18.953 1.254 1 97.94 279 HIS A N 1
ATOM 2035 C CA . HIS A 1 279 ? 14.617 19.828 1.028 1 97.94 279 HIS A CA 1
ATOM 2036 C C . HIS A 1 279 ? 14.352 21.234 1.567 1 97.94 279 HIS A C 1
ATOM 2038 O O . HIS A 1 279 ? 15.227 21.844 2.203 1 97.94 279 HIS A O 1
ATOM 2044 N N . ALA A 1 280 ? 13.148 21.766 1.291 1 98.5 280 ALA A N 1
ATOM 2045 C CA . ALA A 1 280 ? 12.773 23.078 1.791 1 98.5 280 ALA A CA 1
ATOM 2046 C C . ALA A 1 280 ? 12.797 23.109 3.316 1 98.5 280 ALA A C 1
ATOM 2048 O O . ALA A 1 280 ? 13.266 24.094 3.912 1 98.5 280 ALA A O 1
ATOM 2049 N N . VAL A 1 281 ? 12.312 22.062 3.953 1 98.62 281 VAL A N 1
ATOM 2050 C CA . VAL A 1 281 ? 12.344 21.953 5.406 1 98.62 281 VAL A CA 1
ATOM 2051 C C . VAL A 1 281 ? 13.781 21.984 5.902 1 98.62 281 VAL A C 1
ATOM 2053 O O . VAL A 1 281 ? 14.094 22.672 6.879 1 98.62 281 VAL A O 1
ATOM 2056 N N . ALA A 1 282 ? 14.633 21.266 5.25 1 98.19 282 ALA A N 1
ATOM 2057 C CA . ALA A 1 282 ? 16.047 21.234 5.633 1 98.19 282 ALA A CA 1
ATOM 2058 C C . ALA A 1 282 ? 16.656 22.641 5.59 1 98.19 282 ALA A C 1
ATOM 2060 O O . ALA A 1 282 ? 17.516 22.969 6.402 1 98.19 282 ALA A O 1
ATOM 2061 N N . CYS A 1 283 ? 16.203 23.469 4.73 1 97.5 283 CYS A N 1
ATOM 2062 C CA . CYS A 1 283 ? 16.75 24.797 4.512 1 97.5 283 CYS A CA 1
ATOM 2063 C C . CYS A 1 283 ? 16.188 25.797 5.512 1 97.5 283 CYS A C 1
ATOM 2065 O O . CYS A 1 283 ? 16.875 26.719 5.938 1 97.5 283 CYS A O 1
ATOM 2067 N N . TYR A 1 284 ? 14.938 25.609 5.871 1 98.12 284 TYR A N 1
ATOM 2068 C CA . TYR A 1 284 ? 14.289 26.75 6.484 1 98.12 284 TYR A CA 1
ATOM 2069 C C . TYR A 1 284 ? 13.805 26.438 7.895 1 98.12 284 TYR A C 1
ATOM 2071 O O . TYR A 1 284 ? 14.203 27.078 8.859 1 98.12 284 TYR A O 1
ATOM 2079 N N . SER A 1 285 ? 13.008 25.391 8.047 1 98.44 285 SER A N 1
ATOM 2080 C CA . SER A 1 285 ? 12.398 25.203 9.352 1 98.44 285 SER A CA 1
ATOM 2081 C C . SER A 1 285 ? 13.258 24.297 10.234 1 98.44 285 SER A C 1
ATOM 2083 O O . SER A 1 285 ? 13.25 24.438 11.461 1 98.44 285 SER A O 1
ATOM 2085 N N . ALA A 1 286 ? 14.047 23.375 9.68 1 98.56 286 ALA A N 1
ATOM 2086 C CA . ALA A 1 286 ? 14.867 22.469 10.484 1 98.56 286 ALA A CA 1
ATOM 2087 C C . ALA A 1 286 ? 15.906 23.25 11.289 1 98.56 286 ALA A C 1
ATOM 2089 O O . ALA A 1 286 ? 16.078 23 12.492 1 98.56 286 ALA A O 1
ATOM 2090 N N . PRO A 1 287 ? 16.625 24.234 10.68 1 97.62 287 PRO A N 1
ATOM 2091 C CA . PRO A 1 287 ? 17.562 25.016 11.492 1 97.62 287 PRO A CA 1
ATOM 2092 C C . PRO A 1 287 ? 16.875 25.75 12.641 1 97.62 287 PRO A C 1
ATOM 2094 O O . PRO A 1 287 ? 17.422 25.844 13.734 1 97.62 287 PRO A O 1
ATOM 2097 N N . LEU A 1 288 ? 15.688 26.297 12.398 1 97.44 288 LEU A N 1
ATOM 2098 C CA . LEU A 1 288 ? 14.93 27 13.43 1 97.44 288 LEU A CA 1
ATOM 2099 C C . LEU A 1 288 ? 14.516 26.047 14.539 1 97.44 288 LEU A C 1
ATOM 2101 O O . LEU A 1 288 ? 14.328 26.469 15.688 1 97.44 288 LEU A O 1
ATOM 2105 N N . ALA A 1 289 ? 14.375 24.766 14.219 1 98.19 289 ALA A N 1
ATOM 2106 C CA . ALA A 1 289 ? 14.016 23.734 15.188 1 98.19 289 ALA A CA 1
ATOM 2107 C C . ALA A 1 289 ? 15.25 23.219 15.93 1 98.19 289 ALA A C 1
ATOM 2109 O O . ALA A 1 289 ? 15.156 22.312 16.75 1 98.19 289 ALA A O 1
ATOM 2110 N N . GLY A 1 290 ? 16.453 23.734 15.609 1 97.81 290 GLY A N 1
ATOM 2111 C CA . GLY A 1 290 ? 17.688 23.328 16.25 1 97.81 290 GLY A CA 1
ATOM 2112 C C . GLY A 1 290 ? 18.297 22.094 15.625 1 97.81 290 GLY A C 1
ATOM 2113 O O . GLY A 1 290 ? 19.047 21.359 16.281 1 97.81 290 GLY A O 1
ATOM 2114 N N . ILE A 1 291 ? 17.984 21.797 14.422 1 97.94 291 ILE A N 1
ATOM 2115 C CA . ILE A 1 291 ? 18.516 20.656 13.695 1 97.94 291 ILE A CA 1
ATOM 2116 C C . ILE A 1 291 ? 19.375 21.125 12.531 1 97.94 291 ILE A C 1
ATOM 2118 O O . ILE A 1 291 ? 18.922 21.141 11.383 1 97.94 291 ILE A O 1
ATOM 2122 N N . PRO A 1 292 ? 20.641 21.375 12.828 1 91.94 292 PRO A N 1
ATOM 2123 C CA . PRO A 1 292 ? 21.5 21.844 11.742 1 91.94 292 PRO A CA 1
ATOM 2124 C C . PRO A 1 292 ? 21.875 20.734 10.758 1 91.94 292 PRO A C 1
ATOM 2126 O O . PRO A 1 292 ? 21.875 19.547 11.125 1 91.94 292 PRO A O 1
ATOM 2129 N N . ASN A 1 293 ? 22.172 21.047 9.523 1 91.06 293 ASN A N 1
ATOM 2130 C CA . ASN A 1 293 ? 22.641 20.141 8.484 1 91.06 293 ASN A CA 1
ATOM 2131 C C . ASN A 1 293 ? 21.688 18.953 8.328 1 91.06 293 ASN A C 1
ATOM 2133 O O . ASN A 1 293 ? 22.125 17.797 8.344 1 91.06 293 ASN A O 1
ATOM 2137 N N . ALA A 1 294 ? 20.406 19.281 8.188 1 95.56 294 ALA A N 1
ATOM 2138 C CA . ALA A 1 294 ? 19.344 18.266 8.219 1 95.56 294 ALA A CA 1
ATOM 2139 C C . ALA A 1 294 ? 19.125 17.672 6.836 1 95.56 294 ALA A C 1
ATOM 2141 O O . ALA A 1 294 ? 18.328 16.734 6.676 1 95.56 294 ALA A O 1
ATOM 2142 N N . ALA A 1 295 ? 19.859 18.125 5.801 1 94.69 295 ALA A N 1
ATOM 2143 C CA . ALA A 1 295 ? 19.625 17.688 4.426 1 94.69 295 ALA A CA 1
ATOM 2144 C C . ALA A 1 295 ? 19.75 16.172 4.309 1 94.69 295 ALA A C 1
ATOM 2146 O O . ALA A 1 295 ? 18.922 15.531 3.648 1 94.69 295 ALA A O 1
ATOM 2147 N N . GLY A 1 296 ? 20.719 15.633 4.91 1 95.25 296 GLY A N 1
ATOM 2148 C CA . GLY A 1 296 ? 20.922 14.188 4.863 1 95.25 296 GLY A CA 1
ATOM 2149 C C . GLY A 1 296 ? 19.797 13.406 5.516 1 95.25 296 GLY A C 1
ATOM 2150 O O . GLY A 1 296 ? 19.281 12.445 4.934 1 95.25 296 GLY A O 1
ATOM 2151 N N . ASN A 1 297 ? 19.328 13.836 6.684 1 97.06 297 ASN A N 1
ATOM 2152 C CA . ASN A 1 297 ? 18.297 13.141 7.426 1 97.06 297 ASN A CA 1
ATOM 2153 C C . ASN A 1 297 ? 16.922 13.352 6.805 1 97.06 297 ASN A C 1
ATOM 2155 O O . ASN A 1 297 ? 15.977 12.617 7.098 1 97.06 297 ASN A O 1
ATOM 2159 N N . LEU A 1 298 ? 16.859 14.359 5.926 1 98.19 298 LEU A N 1
ATOM 2160 C CA . LEU A 1 298 ? 15.562 14.68 5.32 1 98.19 298 LEU A CA 1
ATOM 2161 C C . LEU A 1 298 ? 15.523 14.234 3.861 1 98.19 298 LEU A C 1
ATOM 2163 O O . LEU A 1 298 ? 14.602 14.586 3.125 1 98.19 298 LEU A O 1
ATOM 2167 N N . ALA A 1 299 ? 16.547 13.477 3.457 1 97 299 ALA A N 1
ATOM 2168 C CA . ALA A 1 299 ? 16.406 12.797 2.174 1 97 299 ALA A CA 1
ATOM 2169 C C . ALA A 1 299 ? 15.25 11.797 2.217 1 97 299 ALA A C 1
ATOM 2171 O O . ALA A 1 299 ? 14.938 11.242 3.273 1 97 299 ALA A O 1
ATOM 2172 N N . PRO A 1 300 ? 14.539 11.617 1.043 1 97.5 300 PRO A N 1
ATOM 2173 C CA . PRO A 1 300 ? 13.492 10.594 1.033 1 97.5 300 PRO A CA 1
ATOM 2174 C C . PRO A 1 300 ? 14.008 9.211 1.438 1 97.5 300 PRO A C 1
ATOM 2176 O O . PRO A 1 300 ? 15.188 8.914 1.246 1 97.5 300 PRO A O 1
ATOM 2179 N N . ARG A 1 301 ? 13.117 8.484 2.004 1 98.12 301 ARG A N 1
ATOM 2180 C CA . ARG A 1 301 ? 13.539 7.148 2.414 1 98.12 301 ARG A CA 1
ATOM 2181 C C . ARG A 1 301 ? 13.945 6.309 1.208 1 98.12 301 ARG A C 1
ATOM 2183 O O . ARG A 1 301 ? 13.352 6.438 0.132 1 98.12 301 ARG A O 1
ATOM 2190 N N . HIS A 1 302 ? 14.906 5.406 1.427 1 97.25 302 HIS A N 1
ATOM 2191 C CA . HIS A 1 302 ? 15.289 4.457 0.387 1 97.25 302 HIS A CA 1
ATOM 2192 C C . HIS A 1 302 ? 14.094 3.643 -0.085 1 97.25 302 HIS A C 1
ATOM 2194 O O . HIS A 1 302 ? 13.336 3.109 0.732 1 97.25 302 HIS A O 1
ATOM 2200 N N . PRO A 1 303 ? 13.789 3.525 -1.427 1 97.69 303 PRO A N 1
ATOM 2201 C CA . PRO A 1 303 ? 14.766 3.689 -2.506 1 97.69 303 PRO A CA 1
ATOM 2202 C C . PRO A 1 303 ? 14.625 5.031 -3.223 1 97.69 303 PRO A C 1
ATOM 2204 O O . PRO A 1 303 ? 15.289 5.262 -4.242 1 97.69 303 PRO A O 1
ATOM 2207 N N . TYR A 1 304 ? 13.867 5.949 -2.736 1 97.38 304 TYR A N 1
ATOM 2208 C CA . TYR A 1 304 ? 13.586 7.195 -3.443 1 97.38 304 TYR A CA 1
ATOM 2209 C C . TYR A 1 304 ? 14.758 8.156 -3.338 1 97.38 304 TYR A C 1
ATOM 2211 O O . TYR A 1 304 ? 15.57 8.055 -2.416 1 97.38 304 TYR A O 1
ATOM 2219 N N . GLU A 1 305 ? 14.797 9.07 -4.25 1 94.19 305 GLU A N 1
ATOM 2220 C CA . GLU A 1 305 ? 15.977 9.922 -4.406 1 94.19 305 GLU A CA 1
ATOM 2221 C C . GLU A 1 305 ? 15.688 11.344 -3.938 1 94.19 305 GLU A C 1
ATOM 2223 O O . GLU A 1 305 ? 14.531 11.766 -3.885 1 94.19 305 GLU A O 1
ATOM 2228 N N . GLU A 1 306 ? 16.766 12.039 -3.674 1 94.19 306 GLU A N 1
ATOM 2229 C CA . GLU A 1 306 ? 16.688 13.469 -3.373 1 94.19 306 GLU A CA 1
ATOM 2230 C C . GLU A 1 306 ? 16.391 14.281 -4.629 1 94.19 306 GLU A C 1
ATOM 2232 O O . GLU A 1 306 ? 16.469 13.758 -5.746 1 94.19 306 GLU A O 1
ATOM 2237 N N . VAL A 1 307 ? 16.062 15.492 -4.359 1 93.19 307 VAL A N 1
ATOM 2238 C CA . VAL A 1 307 ? 15.75 16.375 -5.48 1 93.19 307 VAL A CA 1
ATOM 2239 C C . VAL A 1 307 ? 17.047 16.797 -6.18 1 93.19 307 VAL A C 1
ATOM 2241 O O . VAL A 1 307 ? 18.109 16.797 -5.566 1 93.19 307 VAL A O 1
ATOM 2244 N N . GLY A 1 308 ? 16.922 17.109 -7.434 1 92.69 308 GLY A N 1
ATOM 2245 C CA . GLY A 1 308 ? 18.062 17.562 -8.203 1 92.69 308 GLY A CA 1
ATOM 2246 C C . GLY A 1 308 ? 18.422 19.016 -7.934 1 92.69 308 GLY A C 1
ATOM 2247 O O . GLY A 1 308 ? 17.703 19.719 -7.223 1 92.69 308 GLY A O 1
ATOM 2248 N N . GLU A 1 309 ? 19.453 19.5 -8.531 1 95.31 309 GLU A N 1
ATOM 2249 C CA . GLU A 1 309 ? 20 20.828 -8.297 1 95.31 309 GLU A CA 1
ATOM 2250 C C . GLU A 1 309 ? 19.031 21.906 -8.75 1 95.31 309 GLU A C 1
ATOM 2252 O O . GLU A 1 309 ? 18.938 22.969 -8.125 1 95.31 309 GLU A O 1
ATOM 2257 N N . GLY A 1 310 ? 18.359 21.703 -9.812 1 94.62 310 GLY A N 1
ATOM 2258 C CA . GLY A 1 310 ? 17.391 22.672 -10.289 1 94.62 310 GLY A CA 1
ATOM 2259 C C . GLY A 1 310 ? 16.297 22.969 -9.281 1 94.62 310 GLY A C 1
ATOM 2260 O O . GLY A 1 310 ? 15.953 24.125 -9.055 1 94.62 310 GLY A O 1
ATOM 2261 N N . ALA A 1 311 ? 15.773 21.969 -8.656 1 94.31 311 ALA A N 1
ATOM 2262 C CA . ALA A 1 311 ? 14.734 22.141 -7.645 1 94.31 311 ALA A CA 1
ATOM 2263 C C . ALA A 1 311 ? 15.281 22.844 -6.41 1 94.31 311 ALA A C 1
ATOM 2265 O O . ALA A 1 311 ? 14.578 23.641 -5.777 1 94.31 311 ALA A O 1
ATOM 2266 N N . LYS A 1 312 ? 16.484 22.578 -6.07 1 96 312 LYS A N 1
ATOM 2267 C CA . LYS A 1 312 ? 17.109 23.234 -4.926 1 96 312 LYS A CA 1
ATOM 2268 C C . LYS A 1 312 ? 17.234 24.734 -5.145 1 96 312 LYS A C 1
ATOM 2270 O O . LYS A 1 312 ? 16.969 25.516 -4.23 1 96 312 LYS A O 1
ATOM 2275 N N . ILE A 1 313 ? 17.609 25.078 -6.301 1 96.38 313 ILE A N 1
ATOM 2276 C CA . ILE A 1 313 ? 17.75 26.484 -6.652 1 96.38 313 ILE A CA 1
ATOM 2277 C C . ILE A 1 313 ? 16.391 27.172 -6.609 1 96.38 313 ILE A C 1
ATOM 2279 O O . ILE A 1 313 ? 16.25 28.266 -6.066 1 96.38 313 ILE A O 1
ATOM 2283 N N . ALA A 1 314 ? 15.438 26.516 -7.125 1 95.5 314 ALA A N 1
ATOM 2284 C CA . ALA A 1 314 ? 14.086 27.062 -7.141 1 95.5 314 ALA A CA 1
ATOM 2285 C C . ALA A 1 314 ? 13.57 27.297 -5.723 1 95.5 314 ALA A C 1
ATOM 2287 O O . ALA A 1 314 ? 12.961 28.328 -5.438 1 95.5 314 ALA A O 1
ATOM 2288 N N . VAL A 1 315 ? 13.805 26.375 -4.855 1 97.19 315 VAL A N 1
ATOM 2289 C CA . VAL A 1 315 ? 13.375 26.484 -3.467 1 97.19 315 VAL A CA 1
ATOM 2290 C C . VAL A 1 315 ? 13.992 27.734 -2.834 1 97.19 315 VAL A C 1
ATOM 2292 O O . VAL A 1 315 ? 13.297 28.516 -2.195 1 97.19 315 VAL A O 1
ATOM 2295 N N . ARG A 1 316 ? 15.227 27.922 -3.051 1 96.06 316 ARG A N 1
ATOM 2296 C CA . ARG A 1 316 ? 15.938 29.047 -2.449 1 96.06 316 ARG A CA 1
ATOM 2297 C C . ARG A 1 316 ? 15.43 30.375 -3 1 96.06 316 ARG A C 1
ATOM 2299 O O . ARG A 1 316 ? 15.188 31.312 -2.242 1 96.06 316 ARG A O 1
ATOM 2306 N N . GLU A 1 317 ? 15.234 30.453 -4.23 1 96.69 317 GLU A N 1
ATOM 2307 C CA . GLU A 1 317 ? 14.875 31.703 -4.887 1 96.69 317 GLU A CA 1
ATOM 2308 C C . GLU A 1 317 ? 13.43 32.094 -4.586 1 96.69 317 GLU A C 1
ATOM 2310 O O . GLU A 1 317 ? 13.156 33.25 -4.215 1 96.69 317 GLU A O 1
ATOM 2315 N N . VAL A 1 318 ? 12.57 31.172 -4.68 1 96.81 318 VAL A N 1
ATOM 2316 C CA . VAL A 1 318 ? 11.148 31.484 -4.617 1 96.81 318 VAL A CA 1
ATOM 2317 C C . VAL A 1 318 ? 10.727 31.688 -3.162 1 96.81 318 VAL A C 1
ATOM 2319 O O . VAL A 1 318 ? 9.773 32.438 -2.883 1 96.81 318 VAL A O 1
ATOM 2322 N N . MET A 1 319 ? 11.492 31.172 -2.186 1 98 319 MET A N 1
ATOM 2323 C CA . MET A 1 319 ? 11.023 31.172 -0.803 1 98 319 MET A CA 1
ATOM 2324 C C . MET A 1 319 ? 11.719 32.25 0.013 1 98 319 MET A C 1
ATOM 2326 O O . MET A 1 319 ? 11.375 32.469 1.177 1 98 319 MET A O 1
ATOM 2330 N N . ALA A 1 320 ? 12.633 32.969 -0.63 1 97.25 320 ALA A N 1
ATOM 2331 C CA . ALA A 1 320 ? 13.477 33.938 0.088 1 97.25 320 ALA A CA 1
ATOM 2332 C C . ALA A 1 320 ? 12.633 34.969 0.821 1 97.25 320 ALA A C 1
ATOM 2334 O O . ALA A 1 320 ? 12.875 35.25 1.997 1 97.25 320 ALA A O 1
ATOM 2335 N N . GLU A 1 321 ? 11.688 35.531 0.176 1 97.56 321 GLU A N 1
ATOM 2336 C CA . GLU A 1 321 ? 10.883 36.594 0.767 1 97.56 321 GLU A CA 1
ATOM 2337 C C . GLU A 1 321 ? 10.078 36.094 1.956 1 97.56 321 GLU A C 1
ATOM 2339 O O . GLU A 1 321 ? 10.039 36.719 3.012 1 97.56 321 GLU A O 1
ATOM 2344 N N . VAL A 1 322 ? 9.422 35 1.782 1 98.44 322 VAL A N 1
ATOM 2345 C CA . VAL A 1 322 ? 8.562 34.438 2.83 1 98.44 322 VAL A CA 1
ATOM 2346 C C . VAL A 1 322 ? 9.422 33.938 3.994 1 98.44 322 VAL A C 1
ATOM 2348 O O . VAL A 1 322 ? 9.008 34 5.152 1 98.44 322 VAL A O 1
ATOM 2351 N N . ALA A 1 323 ? 10.641 33.531 3.691 1 98.38 323 ALA A N 1
ATOM 2352 C CA . ALA A 1 323 ? 11.57 33.125 4.742 1 98.38 323 ALA A CA 1
ATOM 2353 C C . ALA A 1 323 ? 11.852 34.281 5.703 1 98.38 323 ALA A C 1
ATOM 2355 O O . ALA A 1 323 ? 11.938 34.062 6.918 1 98.38 323 ALA A O 1
ATOM 2356 N N . GLU A 1 324 ? 12.016 35.406 5.191 1 98 324 GLU A N 1
ATOM 2357 C CA . GLU A 1 324 ? 12.258 36.594 6.027 1 98 324 GLU A CA 1
ATOM 2358 C C . GLU A 1 324 ? 11.039 36.938 6.883 1 98 324 GLU A C 1
ATOM 2360 O O . GLU A 1 324 ? 11.18 37.312 8.047 1 98 324 GLU A O 1
ATOM 2365 N N . ILE A 1 325 ? 9.898 36.75 6.289 1 98.38 325 ILE A N 1
ATOM 2366 C CA . ILE A 1 325 ? 8.672 37 7.027 1 98.38 325 ILE A CA 1
ATOM 2367 C C . ILE A 1 325 ? 8.539 36 8.172 1 98.38 325 ILE A C 1
ATOM 2369 O O . ILE A 1 325 ? 8.234 36.375 9.305 1 98.38 325 ILE A O 1
ATOM 2373 N N . GLU A 1 326 ? 8.797 34.75 7.887 1 98.44 326 GLU A N 1
ATOM 2374 C CA . GLU A 1 326 ? 8.727 33.656 8.875 1 98.44 326 GLU A CA 1
ATOM 2375 C C . GLU A 1 326 ? 9.609 33.969 10.078 1 98.44 326 GLU A C 1
ATOM 2377 O O . GLU A 1 326 ? 9.195 33.812 11.227 1 98.44 326 GLU A O 1
ATOM 2382 N N . LYS A 1 327 ? 10.828 34.469 9.828 1 96.62 327 LYS A N 1
ATOM 2383 C CA . LYS A 1 327 ? 11.789 34.781 10.875 1 96.62 327 LYS A CA 1
ATOM 2384 C C . LYS A 1 327 ? 11.305 35.938 11.758 1 96.62 327 LYS A C 1
ATOM 2386 O O . LYS A 1 327 ? 11.609 35.969 12.945 1 96.62 327 LYS A O 1
ATOM 2391 N N . SER A 1 328 ? 10.57 36.75 11.133 1 96.81 328 SER A N 1
ATOM 2392 C CA . SER A 1 328 ? 10.125 37.969 11.844 1 96.81 328 SER A CA 1
ATOM 2393 C C . SER A 1 328 ? 8.922 37.656 12.727 1 96.81 328 SER A C 1
ATOM 2395 O O . SER A 1 328 ? 8.578 38.438 13.602 1 96.81 328 SER A O 1
ATOM 2397 N N . LEU A 1 329 ? 8.242 36.625 12.5 1 96.06 329 LEU A N 1
ATOM 2398 C CA . LEU A 1 329 ? 7.043 36.219 13.25 1 96.06 329 LEU A CA 1
ATOM 2399 C C . LEU A 1 329 ? 7.41 35.438 14.5 1 96.06 329 LEU A C 1
ATOM 2401 O O . LEU A 1 329 ? 6.652 35.438 15.469 1 96.06 329 LEU A O 1
ATOM 2405 N N . MET B 1 1 ? 7.176 -23.156 21 1 25.89 1 MET B N 1
ATOM 2406 C CA . MET B 1 1 ? 8.336 -23.641 20.266 1 25.89 1 MET B CA 1
ATOM 2407 C C . MET B 1 1 ? 7.926 -24.219 18.906 1 25.89 1 MET B C 1
ATOM 2409 O O . MET B 1 1 ? 7.504 -25.375 18.828 1 25.89 1 MET B O 1
ATOM 2413 N N . GLY B 1 2 ? 7.281 -23.438 18.062 1 35.22 2 GLY B N 1
ATOM 2414 C CA . GLY B 1 2 ? 6.496 -23.922 16.938 1 35.22 2 GLY B CA 1
ATOM 2415 C C . GLY B 1 2 ? 7.305 -24.734 15.945 1 35.22 2 GLY B C 1
ATOM 2416 O O . GLY B 1 2 ? 8.484 -24.453 15.719 1 35.22 2 GLY B O 1
ATOM 2417 N N . SER B 1 3 ? 7.004 -25.969 15.703 1 39.47 3 SER B N 1
ATOM 2418 C CA . SER B 1 3 ? 7.703 -26.938 14.867 1 39.47 3 SER B CA 1
ATOM 2419 C C . SER B 1 3 ? 8.203 -26.297 13.578 1 39.47 3 SER B C 1
ATOM 2421 O O . SER B 1 3 ? 7.414 -25.797 12.781 1 39.47 3 SER B O 1
ATOM 2423 N N . HIS B 1 4 ? 9.344 -25.594 13.703 1 50.56 4 HIS B N 1
ATOM 2424 C CA . HIS B 1 4 ? 10 -25.156 12.477 1 50.56 4 HIS B CA 1
ATOM 2425 C C . HIS B 1 4 ? 10.109 -26.297 11.477 1 50.56 4 HIS B C 1
ATOM 2427 O O . HIS B 1 4 ? 10.797 -27.297 11.727 1 50.56 4 HIS B O 1
ATOM 2433 N N . THR B 1 5 ? 9.016 -26.734 10.875 1 56 5 THR B N 1
ATOM 2434 C CA . THR B 1 5 ? 9.086 -27.766 9.836 1 56 5 THR B CA 1
ATOM 2435 C C . THR B 1 5 ? 10.312 -27.547 8.953 1 56 5 THR B C 1
ATOM 2437 O O . THR B 1 5 ? 10.555 -26.438 8.469 1 56 5 THR B O 1
ATOM 2440 N N . ALA B 1 6 ? 11.078 -28.484 8.82 1 68.62 6 ALA B N 1
ATOM 2441 C CA . ALA B 1 6 ? 12.297 -28.562 8.016 1 68.62 6 ALA B CA 1
ATOM 2442 C C . ALA B 1 6 ? 12.008 -28.234 6.551 1 68.62 6 ALA B C 1
ATOM 2444 O O . ALA B 1 6 ? 11.023 -28.703 5.984 1 68.62 6 ALA B O 1
ATOM 2445 N N . VAL B 1 7 ? 12.461 -27.156 5.891 1 85.19 7 VAL B N 1
ATOM 2446 C CA . VAL B 1 7 ? 12.344 -26.781 4.484 1 85.19 7 VAL B CA 1
ATOM 2447 C C . VAL B 1 7 ? 13.477 -27.406 3.684 1 85.19 7 VAL B C 1
ATOM 2449 O O . VAL B 1 7 ? 14.648 -27.25 4.02 1 85.19 7 VAL B O 1
ATOM 2452 N N . SER B 1 8 ? 13.102 -28.219 2.746 1 86.94 8 SER B N 1
ATOM 2453 C CA . SER B 1 8 ? 14.117 -28.828 1.899 1 86.94 8 SER B CA 1
ATOM 2454 C C . SER B 1 8 ? 14.75 -27.812 0.958 1 86.94 8 SER B C 1
ATOM 2456 O O . SER B 1 8 ? 14.062 -26.922 0.458 1 86.94 8 SER B O 1
ATOM 2458 N N . PRO B 1 9 ? 15.984 -28.031 0.747 1 88.75 9 PRO B N 1
ATOM 2459 C CA . PRO B 1 9 ? 16.609 -27.125 -0.219 1 88.75 9 PRO B CA 1
ATOM 2460 C C . PRO B 1 9 ? 16 -27.234 -1.612 1 88.75 9 PRO B C 1
ATOM 2462 O O . PRO B 1 9 ? 15.641 -28.328 -2.051 1 88.75 9 PRO B O 1
ATOM 2465 N N . GLN B 1 10 ? 15.773 -26.141 -2.205 1 93.75 10 GLN B N 1
ATOM 2466 C CA . GLN B 1 10 ? 15.312 -26.016 -3.584 1 93.75 10 GLN B CA 1
ATOM 2467 C C . GLN B 1 10 ? 16.422 -25.484 -4.492 1 93.75 10 GLN B C 1
ATOM 2469 O O . GLN B 1 10 ? 17.391 -24.891 -4.016 1 93.75 10 GLN B O 1
ATOM 2474 N N . PRO B 1 11 ? 16.281 -25.781 -5.816 1 96.38 11 PRO B N 1
ATOM 2475 C CA . PRO B 1 11 ? 17.234 -25.109 -6.715 1 96.38 11 PRO B CA 1
ATOM 2476 C C . PRO B 1 11 ? 17.266 -23.594 -6.52 1 96.38 11 PRO B C 1
ATOM 2478 O O . PRO B 1 11 ? 16.266 -23 -6.129 1 96.38 11 PRO B O 1
ATOM 2481 N N . HIS B 1 12 ? 18.438 -23.047 -6.793 1 97.5 12 HIS B N 1
ATOM 2482 C CA . HIS B 1 12 ? 18.609 -21.609 -6.641 1 97.5 12 HIS B CA 1
ATOM 2483 C C . HIS B 1 12 ? 17.641 -20.844 -7.543 1 97.5 12 HIS B C 1
ATOM 2485 O O . HIS B 1 12 ? 17.156 -19.781 -7.164 1 97.5 12 HIS B O 1
ATOM 2491 N N . VAL B 1 13 ? 17.422 -21.344 -8.758 1 98.56 13 VAL B N 1
ATOM 2492 C CA . VAL B 1 13 ? 16.469 -20.797 -9.719 1 98.56 13 VAL B CA 1
ATOM 2493 C C . VAL B 1 13 ? 15.172 -21.625 -9.672 1 98.56 13 VAL B C 1
ATOM 2495 O O . VAL B 1 13 ? 15.211 -22.859 -9.656 1 98.56 13 VAL B O 1
ATOM 2498 N N . PRO B 1 14 ? 14.016 -20.969 -9.594 1 98.5 14 PRO B N 1
ATOM 2499 C CA . PRO B 1 14 ? 12.758 -21.719 -9.516 1 98.5 14 PRO B CA 1
ATOM 2500 C C . PRO B 1 14 ? 12.562 -22.672 -10.688 1 98.5 14 PRO B C 1
ATOM 2502 O O . PRO B 1 14 ? 12.914 -22.344 -11.82 1 98.5 14 PRO B O 1
ATOM 2505 N N . SER B 1 15 ? 11.938 -23.781 -10.414 1 97.81 15 SER B N 1
ATOM 2506 C CA . SER B 1 15 ? 11.727 -24.812 -11.43 1 97.81 15 SER B CA 1
ATOM 2507 C C . SER B 1 15 ? 10.766 -24.328 -12.516 1 97.81 15 SER B C 1
ATOM 2509 O O . SER B 1 15 ? 9.836 -23.562 -12.234 1 97.81 15 SER B O 1
ATOM 2511 N N . SER B 1 16 ? 11 -24.859 -13.703 1 98.25 16 SER B N 1
ATOM 2512 C CA . SER B 1 16 ? 10.109 -24.594 -14.836 1 98.25 16 SER B CA 1
ATOM 2513 C C . SER B 1 16 ? 8.742 -25.219 -14.617 1 98.25 16 SER B C 1
ATOM 2515 O O . SER B 1 16 ? 8.602 -26.156 -13.844 1 98.25 16 SER B O 1
ATOM 2517 N N . GLY B 1 17 ? 7.758 -24.688 -15.344 1 98.56 17 GLY B N 1
ATOM 2518 C CA . GLY B 1 17 ? 6.406 -25.203 -15.266 1 98.56 17 GLY B CA 1
ATOM 2519 C C . GLY B 1 17 ? 5.375 -24.141 -14.922 1 98.56 17 GLY B C 1
ATOM 2520 O O . GLY B 1 17 ? 5.613 -22.953 -15.117 1 98.56 17 GLY B O 1
ATOM 2521 N N . VAL B 1 18 ? 4.199 -24.625 -14.508 1 98.75 18 VAL B N 1
ATOM 2522 C CA . VAL B 1 18 ? 3.1 -23.734 -14.156 1 98.75 18 VAL B CA 1
ATOM 2523 C C . VAL B 1 18 ? 3.029 -23.562 -12.641 1 98.75 18 VAL B C 1
ATOM 2525 O O . VAL B 1 18 ? 2.982 -24.562 -11.906 1 98.75 18 VAL B O 1
ATOM 2528 N N . TRP B 1 19 ? 3.127 -22.344 -12.195 1 98.75 19 TRP B N 1
ATOM 2529 C CA . TRP B 1 19 ? 2.947 -21.984 -10.797 1 98.75 19 TRP B CA 1
ATOM 2530 C C . TRP B 1 19 ? 1.581 -21.344 -10.57 1 98.75 19 TRP B C 1
ATOM 2532 O O . TRP B 1 19 ? 1.037 -20.688 -11.477 1 98.75 19 TRP B O 1
ATOM 2542 N N . CYS B 1 20 ? 1.06 -21.547 -9.406 1 98.75 20 CYS B N 1
ATOM 2543 C CA . CYS B 1 20 ? -0.27 -21.031 -9.102 1 98.75 20 CYS B CA 1
ATOM 2544 C C . CYS B 1 20 ? -0.21 -20 -7.98 1 98.75 20 CYS B C 1
ATOM 2546 O O . CYS B 1 20 ? 0.189 -20.312 -6.859 1 98.75 20 CYS B O 1
ATOM 2548 N N . PRO B 1 21 ? -0.514 -18.719 -8.25 1 98.5 21 PRO B N 1
ATOM 2549 C CA . PRO B 1 21 ? -0.746 -17.766 -7.156 1 98.5 21 PRO B CA 1
ATOM 2550 C C . PRO B 1 21 ? -2.061 -18.031 -6.426 1 98.5 21 PRO B C 1
ATOM 2552 O O . PRO B 1 21 ? -3.086 -17.438 -6.762 1 98.5 21 PRO B O 1
ATOM 2555 N N . ALA B 1 22 ? -2.018 -18.734 -5.438 1 98.81 22 ALA B N 1
ATOM 2556 C CA . ALA B 1 22 ? -3.184 -19.344 -4.793 1 98.81 22 ALA B CA 1
ATOM 2557 C C . ALA B 1 22 ? -4.039 -18.281 -4.109 1 98.81 22 ALA B C 1
ATOM 2559 O O . ALA B 1 22 ? -3.512 -17.391 -3.439 1 98.81 22 ALA B O 1
ATOM 2560 N N . VAL B 1 23 ? -5.359 -18.391 -4.203 1 98.75 23 VAL B N 1
ATOM 2561 C CA . VAL B 1 23 ? -6.309 -17.453 -3.615 1 98.75 23 VAL B CA 1
ATOM 2562 C C . VAL B 1 23 ? -6.367 -17.656 -2.102 1 98.75 23 VAL B C 1
ATOM 2564 O O . VAL B 1 23 ? -5.91 -18.672 -1.587 1 98.75 23 VAL B O 1
ATOM 2567 N N . THR B 1 24 ? -6.895 -16.703 -1.396 1 98.75 24 THR B N 1
ATOM 2568 C CA . THR B 1 24 ? -7.012 -16.719 0.058 1 98.75 24 THR B CA 1
ATOM 2569 C C . THR B 1 24 ? -8.469 -16.906 0.482 1 98.75 24 THR B C 1
ATOM 2571 O O . THR B 1 24 ? -9.367 -16.297 -0.095 1 98.75 24 THR B O 1
ATOM 2574 N N . PHE B 1 25 ? -8.695 -17.797 1.457 1 98.81 25 PHE B N 1
ATOM 2575 C CA . PHE B 1 25 ? -9.992 -18.031 2.076 1 98.81 25 PHE B CA 1
ATOM 2576 C C . PHE B 1 25 ? -10.148 -17.203 3.348 1 98.81 25 PHE B C 1
ATOM 2578 O O . PHE B 1 25 ? -9.211 -17.078 4.137 1 98.81 25 PHE B O 1
ATOM 2585 N N . PHE B 1 26 ? -11.383 -16.672 3.549 1 98.56 26 PHE B N 1
ATOM 2586 C CA . PHE B 1 26 ? -11.602 -15.805 4.707 1 98.56 26 PHE B CA 1
ATOM 2587 C C . PHE B 1 26 ? -12.797 -16.297 5.52 1 98.56 26 PHE B C 1
ATOM 2589 O O . PHE B 1 26 ? -13.719 -16.906 4.977 1 98.56 26 PHE B O 1
ATOM 2596 N N . ASN B 1 27 ? -12.711 -16.047 6.781 1 97.69 27 ASN B N 1
ATOM 2597 C CA . ASN B 1 27 ? -13.891 -15.938 7.637 1 97.69 27 ASN B CA 1
ATOM 2598 C C . ASN B 1 27 ? -14.398 -14.5 7.723 1 97.69 27 ASN B C 1
ATOM 2600 O O . ASN B 1 27 ? -13.852 -13.695 8.477 1 97.69 27 ASN B O 1
ATOM 2604 N N . HIS B 1 28 ? -15.438 -14.203 7.047 1 95.62 28 HIS B N 1
ATOM 2605 C CA . HIS B 1 28 ? -15.852 -12.812 6.902 1 95.62 28 HIS B CA 1
ATOM 2606 C C . HIS B 1 28 ? -16.547 -12.305 8.164 1 95.62 28 HIS B C 1
ATOM 2608 O O . HIS B 1 28 ? -16.562 -11.102 8.43 1 95.62 28 HIS B O 1
ATOM 2614 N N . ASP B 1 29 ? -17.094 -13.227 8.961 1 94.88 29 ASP B N 1
ATOM 2615 C CA . ASP B 1 29 ? -17.719 -12.82 10.219 1 94.88 29 ASP B CA 1
ATOM 2616 C C . ASP B 1 29 ? -16.703 -12.188 11.164 1 94.88 29 ASP B C 1
ATOM 2618 O O . ASP B 1 29 ? -17.016 -11.234 11.875 1 94.88 29 ASP B O 1
ATOM 2622 N N . THR B 1 30 ? -15.516 -12.688 11.141 1 95.62 30 THR B N 1
ATOM 2623 C CA . THR B 1 30 ? -14.477 -12.203 12.039 1 95.62 30 THR B CA 1
ATOM 2624 C C . THR B 1 30 ? -13.391 -11.461 11.258 1 95.62 30 THR B C 1
ATOM 2626 O O . THR B 1 30 ? -12.414 -10.992 11.844 1 95.62 30 THR B O 1
ATOM 2629 N N . ASP B 1 31 ? -13.539 -11.414 9.922 1 96.94 31 ASP B N 1
ATOM 2630 C CA . ASP B 1 31 ? -12.531 -10.828 9.039 1 96.94 31 ASP B CA 1
ATOM 2631 C C . ASP B 1 31 ? -11.148 -11.414 9.328 1 96.94 31 ASP B C 1
ATOM 2633 O O . ASP B 1 31 ? -10.195 -10.672 9.57 1 96.94 31 ASP B O 1
ATOM 2637 N N . SER B 1 32 ? -11.07 -12.672 9.281 1 98 32 SER B N 1
ATOM 2638 C CA . SER B 1 32 ? -9.836 -13.398 9.539 1 98 32 SER B CA 1
ATOM 2639 C C . SER B 1 32 ? -9.594 -14.461 8.469 1 98 32 SER B C 1
ATOM 2641 O O . SER B 1 32 ? -10.461 -14.719 7.633 1 98 32 SER B O 1
ATOM 2643 N N . LEU B 1 33 ? -8.453 -15.07 8.469 1 98.5 33 LEU B N 1
ATOM 2644 C CA . LEU B 1 33 ? -8.125 -16.125 7.52 1 98.5 33 LEU B CA 1
ATOM 2645 C C . LEU B 1 33 ? -8.867 -17.422 7.863 1 98.5 33 LEU B C 1
ATOM 2647 O O . LEU B 1 33 ? -8.977 -17.781 9.039 1 98.5 33 LEU B O 1
ATOM 2651 N N . ASP B 1 34 ? -9.422 -18.062 6.887 1 98.56 34 ASP B N 1
ATOM 2652 C CA . ASP B 1 34 ? -9.914 -19.422 7.035 1 98.56 34 ASP B CA 1
ATOM 2653 C C . ASP B 1 34 ? -8.812 -20.438 6.758 1 98.56 34 ASP B C 1
ATOM 2655 O O . ASP B 1 34 ? -8.789 -21.062 5.695 1 98.56 34 ASP B O 1
ATOM 2659 N N . LEU B 1 35 ? -8.031 -20.734 7.766 1 98.56 35 LEU B N 1
ATOM 2660 C CA . LEU B 1 35 ? -6.809 -21.516 7.594 1 98.56 35 LEU B CA 1
ATOM 2661 C C . LEU B 1 35 ? -7.133 -22.984 7.363 1 98.56 35 LEU B C 1
ATOM 2663 O O . LEU B 1 35 ? -6.391 -23.688 6.68 1 98.56 35 LEU B O 1
ATOM 2667 N N . ALA B 1 36 ? -8.227 -23.422 7.871 1 98.38 36 ALA B N 1
ATOM 2668 C CA . ALA B 1 36 ? -8.617 -24.812 7.652 1 98.38 36 ALA B CA 1
ATOM 2669 C C . ALA B 1 36 ? -8.883 -25.094 6.176 1 98.38 36 ALA B C 1
ATOM 2671 O O . ALA B 1 36 ? -8.336 -26.031 5.598 1 98.38 36 ALA B O 1
ATOM 2672 N N . SER B 1 37 ? -9.703 -24.281 5.574 1 98.75 37 SER B N 1
ATOM 2673 C CA . SER B 1 37 ? -9.977 -24.406 4.145 1 98.75 37 SER B CA 1
ATOM 2674 C C . SER B 1 37 ? -8.719 -24.156 3.32 1 98.75 37 SER B C 1
ATOM 2676 O O . SER B 1 37 ? -8.477 -24.828 2.32 1 98.75 37 SER B O 1
ATOM 2678 N N . GLN B 1 38 ? -7.973 -23.188 3.775 1 98.75 38 GLN B N 1
ATOM 2679 C CA . GLN B 1 38 ? -6.754 -22.828 3.059 1 98.75 38 GLN B CA 1
ATOM 2680 C C . GLN B 1 38 ? -5.789 -24 2.977 1 98.75 38 GLN B C 1
ATOM 2682 O O . GLN B 1 38 ? -5.188 -24.25 1.93 1 98.75 38 GLN B O 1
ATOM 2687 N N . SER B 1 39 ? -5.633 -24.672 4.109 1 98.81 39 SER B N 1
ATOM 2688 C CA . SER B 1 39 ? -4.742 -25.828 4.172 1 98.81 39 SER B CA 1
ATOM 2689 C C . SER B 1 39 ? -5.184 -26.922 3.199 1 98.81 39 SER B C 1
ATOM 2691 O O . SER B 1 39 ? -4.359 -27.484 2.479 1 98.81 39 SER B O 1
ATOM 2693 N N . LYS B 1 40 ? -6.457 -27.234 3.154 1 98.75 40 LYS B N 1
ATOM 2694 C CA . LYS B 1 40 ? -6.992 -28.234 2.225 1 98.75 40 LYS B CA 1
ATOM 2695 C C . LYS B 1 40 ? -6.73 -27.828 0.777 1 98.75 40 LYS B C 1
ATOM 2697 O O . LYS B 1 40 ? -6.352 -28.656 -0.047 1 98.75 40 LYS B O 1
ATOM 2702 N N . TYR B 1 41 ? -6.91 -26.609 0.531 1 98.88 41 TYR B N 1
ATOM 2703 C CA . TYR B 1 41 ? -6.766 -26.109 -0.832 1 98.88 41 TYR B CA 1
ATOM 2704 C C . TYR B 1 41 ? -5.312 -26.203 -1.291 1 98.88 41 TYR B C 1
ATOM 2706 O O . TYR B 1 41 ? -5.035 -26.609 -2.42 1 98.88 41 TYR B O 1
ATOM 2714 N N . PHE B 1 42 ? -4.383 -25.766 -0.426 1 98.88 42 PHE B N 1
ATOM 2715 C CA . PHE B 1 42 ? -2.963 -25.875 -0.74 1 98.88 42 PHE B CA 1
ATOM 2716 C C . PHE B 1 42 ? -2.568 -27.312 -0.999 1 98.88 42 PHE B C 1
ATOM 2718 O O . PHE B 1 42 ? -1.824 -27.609 -1.939 1 98.88 42 PHE B O 1
ATOM 2725 N N . THR B 1 43 ? -3.045 -28.203 -0.189 1 98.88 43 THR B N 1
ATOM 2726 C CA . THR B 1 43 ? -2.762 -29.609 -0.361 1 98.88 43 THR B CA 1
ATOM 2727 C C . THR B 1 43 ? -3.242 -30.109 -1.725 1 98.88 43 THR B C 1
ATOM 2729 O O . THR B 1 43 ? -2.504 -30.781 -2.447 1 98.88 43 THR B O 1
ATOM 2732 N N . TYR B 1 44 ? -4.414 -29.781 -2.025 1 98.88 44 TYR B N 1
ATOM 2733 C CA . TYR B 1 44 ? -4.977 -30.188 -3.311 1 98.88 44 TYR B CA 1
ATOM 2734 C C . TYR B 1 44 ? -4.129 -29.656 -4.465 1 98.88 44 TYR B C 1
ATOM 2736 O O . TYR B 1 44 ? -3.727 -30.438 -5.344 1 98.88 44 TYR B O 1
ATOM 2744 N N . LEU B 1 45 ? -3.811 -28.328 -4.461 1 98.88 45 LEU B N 1
ATOM 2745 C CA . LEU B 1 45 ? -3.053 -27.719 -5.547 1 98.88 45 LEU B CA 1
ATOM 2746 C C . LEU B 1 45 ? -1.688 -28.391 -5.699 1 98.88 45 LEU B C 1
ATOM 2748 O O . LEU B 1 45 ? -1.189 -28.547 -6.816 1 98.88 45 LEU B O 1
ATOM 2752 N N . SER B 1 46 ? -1.112 -28.812 -4.598 1 98.81 46 SER B N 1
ATOM 2753 C CA . SER B 1 46 ? 0.232 -29.375 -4.629 1 98.81 46 SER B CA 1
ATOM 2754 C C . SER B 1 46 ? 0.235 -30.766 -5.273 1 98.81 46 SER B C 1
ATOM 2756 O O . SER B 1 46 ? 1.296 -31.297 -5.602 1 98.81 46 SER B O 1
ATOM 2758 N N . LYS B 1 47 ? -0.932 -31.328 -5.543 1 98.56 47 LYS B N 1
ATOM 2759 C CA . LYS B 1 47 ? -1.033 -32.688 -6.078 1 98.56 47 LYS B CA 1
ATOM 2760 C C . LYS B 1 47 ? -1.571 -32.656 -7.508 1 98.56 47 LYS B C 1
ATOM 2762 O O . LYS B 1 47 ? -2.006 -33.688 -8.023 1 98.56 47 LYS B O 1
ATOM 2767 N N . THR B 1 48 ? -1.543 -31.578 -8.156 1 98.69 48 THR B N 1
ATOM 2768 C CA . THR B 1 48 ? -2.234 -31.422 -9.43 1 98.69 48 THR B CA 1
ATOM 2769 C C . THR B 1 48 ? -1.238 -31.391 -10.586 1 98.69 48 THR B C 1
ATOM 2771 O O . THR B 1 48 ? -1.629 -31.25 -11.75 1 98.69 48 THR B O 1
ATOM 2774 N N . GLY B 1 49 ? 0.032 -31.438 -10.328 1 98.5 49 GLY B N 1
ATOM 2775 C CA . GLY B 1 49 ? 1.047 -31.391 -11.375 1 98.5 49 GLY B CA 1
ATOM 2776 C C . GLY B 1 49 ? 1.689 -30.016 -11.508 1 98.5 49 GLY B C 1
ATOM 2777 O O . GLY B 1 49 ? 2.58 -29.828 -12.344 1 98.5 49 GLY B O 1
ATOM 2778 N N . LEU B 1 50 ? 1.319 -29.078 -10.672 1 98.81 50 LEU B N 1
ATOM 2779 C CA . LEU B 1 50 ? 1.916 -27.75 -10.656 1 98.81 50 LEU B CA 1
ATOM 2780 C C . LEU B 1 50 ? 3.365 -27.797 -10.188 1 98.81 50 LEU B C 1
ATOM 2782 O O . LEU B 1 50 ? 3.725 -28.656 -9.375 1 98.81 50 LEU B O 1
ATOM 2786 N N . ALA B 1 51 ? 4.172 -26.875 -10.719 1 98.62 51 ALA B N 1
ATOM 2787 C CA . ALA B 1 51 ? 5.586 -26.812 -10.352 1 98.62 51 ALA B CA 1
ATOM 2788 C C . ALA B 1 51 ? 5.758 -26.25 -8.938 1 98.62 51 ALA B C 1
ATOM 2790 O O . ALA B 1 51 ? 6.738 -26.547 -8.258 1 98.62 51 ALA B O 1
ATOM 2791 N N . GLY B 1 52 ? 4.836 -25.422 -8.508 1 98.75 52 GLY B N 1
ATOM 2792 C CA . GLY B 1 52 ? 4.875 -24.766 -7.203 1 98.75 52 GLY B CA 1
ATOM 2793 C C . GLY B 1 52 ? 3.703 -23.844 -6.961 1 98.75 52 GLY B C 1
ATOM 2794 O O . GLY B 1 52 ? 2.82 -23.719 -7.812 1 98.75 52 GLY B O 1
ATOM 2795 N N . LEU B 1 53 ? 3.674 -23.25 -5.781 1 98.88 53 LEU B N 1
ATOM 2796 C CA . LEU B 1 53 ? 2.648 -22.281 -5.414 1 98.88 53 LEU B CA 1
ATOM 2797 C C . LEU B 1 53 ? 3.273 -20.922 -5.105 1 98.88 53 LEU B C 1
ATOM 2799 O O . LEU B 1 53 ? 4.391 -20.859 -4.594 1 98.88 53 LEU B O 1
ATOM 2803 N N . VAL B 1 54 ? 2.607 -19.906 -5.527 1 98.81 54 VAL B N 1
ATOM 2804 C CA . VAL B 1 54 ? 2.895 -18.547 -5.066 1 98.81 54 VAL B CA 1
ATOM 2805 C C . VAL B 1 54 ? 1.888 -18.141 -3.992 1 98.81 54 VAL B C 1
ATOM 2807 O O . VAL B 1 54 ? 0.687 -18.062 -4.258 1 98.81 54 VAL B O 1
ATOM 2810 N N . ILE B 1 55 ? 2.43 -17.953 -2.836 1 98.75 55 ILE B N 1
ATOM 2811 C CA . ILE B 1 55 ? 1.63 -17.438 -1.733 1 98.75 55 ILE B CA 1
ATOM 2812 C C . ILE B 1 55 ? 1.812 -15.914 -1.636 1 98.75 55 ILE B C 1
ATOM 2814 O O . ILE B 1 55 ? 2.938 -15.414 -1.693 1 98.75 55 ILE B O 1
ATOM 2818 N N . LEU B 1 56 ? 0.708 -15.188 -1.509 1 98.38 56 LEU B N 1
ATOM 2819 C CA . LEU B 1 56 ? 0.723 -13.734 -1.355 1 98.38 56 LEU B CA 1
ATOM 2820 C C . LEU B 1 56 ? 1.003 -13.055 -2.689 1 98.38 56 LEU B C 1
ATOM 2822 O O . LEU B 1 56 ? 1.764 -12.086 -2.746 1 98.38 56 LEU B O 1
ATOM 2826 N N . GLY B 1 57 ? 0.504 -13.633 -3.791 1 95.44 57 GLY B N 1
ATOM 2827 C CA . GLY B 1 57 ? 0.404 -12.883 -5.035 1 95.44 57 GLY B CA 1
ATOM 2828 C C . GLY B 1 57 ? -0.774 -11.93 -5.062 1 95.44 57 GLY B C 1
ATOM 2829 O O . GLY B 1 57 ? -1.434 -11.719 -4.043 1 95.44 57 GLY B O 1
ATOM 2830 N N . THR B 1 58 ? -1.017 -11.312 -6.172 1 91.31 58 THR B N 1
ATOM 2831 C CA . THR B 1 58 ? -2.146 -10.398 -6.312 1 91.31 58 THR B CA 1
ATOM 2832 C C . THR B 1 58 ? -3.463 -11.125 -6.059 1 91.31 58 THR B C 1
ATOM 2834 O O . THR B 1 58 ? -4.324 -10.633 -5.328 1 91.31 58 THR B O 1
ATOM 2837 N N . ASN B 1 59 ? -3.598 -12.297 -6.574 1 91.75 59 ASN B N 1
ATOM 2838 C CA . ASN B 1 59 ? -4.82 -13.078 -6.422 1 91.75 59 ASN B CA 1
ATOM 2839 C C . ASN B 1 59 ? -5.008 -13.555 -4.984 1 91.75 59 ASN B C 1
ATOM 2841 O O . ASN B 1 59 ? -6.102 -13.969 -4.602 1 91.75 59 ASN B O 1
ATOM 2845 N N . SER B 1 60 ? -3.939 -13.539 -4.234 1 95.38 60 SER B N 1
ATOM 2846 C CA . SER B 1 60 ? -4.012 -13.852 -2.812 1 95.38 60 SER B CA 1
ATOM 2847 C C . SER B 1 60 ? -4.488 -12.648 -2.002 1 95.38 60 SER B C 1
ATOM 2849 O O . SER B 1 60 ? -4.66 -12.742 -0.785 1 95.38 60 SER B O 1
ATOM 2851 N N . GLU B 1 61 ? -4.66 -11.508 -2.656 1 97.38 61 GLU B N 1
ATOM 2852 C CA . GLU B 1 61 ? -5.039 -10.273 -1.979 1 97.38 61 GLU B CA 1
ATOM 2853 C C . GLU B 1 61 ? -4.008 -9.875 -0.926 1 97.38 61 GLU B C 1
ATOM 2855 O O . GLU B 1 61 ? -4.367 -9.43 0.167 1 97.38 61 GLU B O 1
ATOM 2860 N N . ALA B 1 62 ? -2.736 -10.055 -1.289 1 97.25 62 ALA B N 1
ATOM 2861 C CA . ALA B 1 62 ? -1.622 -9.891 -0.358 1 97.25 62 ALA B CA 1
ATOM 2862 C C . ALA B 1 62 ? -1.648 -8.508 0.291 1 97.25 62 ALA B C 1
ATOM 2864 O O . ALA B 1 62 ? -1.437 -8.375 1.499 1 97.25 62 ALA B O 1
ATOM 2865 N N . PHE B 1 63 ? -1.965 -7.453 -0.407 1 96.44 63 PHE B N 1
ATOM 2866 C CA . PHE B 1 63 ? -1.871 -6.09 0.096 1 96.44 63 PHE B CA 1
ATOM 2867 C C . PHE B 1 63 ? -3.027 -5.777 1.039 1 96.44 63 PHE B C 1
ATOM 2869 O O . PHE B 1 63 ? -3.033 -4.742 1.704 1 96.44 63 PHE B O 1
ATOM 2876 N N . LEU B 1 64 ? -3.994 -6.723 1.135 1 97.94 64 LEU B N 1
ATOM 2877 C CA . LEU B 1 64 ? -5.105 -6.527 2.061 1 97.94 64 LEU B CA 1
ATOM 2878 C C . LEU B 1 64 ? -4.836 -7.23 3.387 1 97.94 64 LEU B C 1
ATOM 2880 O O . LEU B 1 64 ? -5.613 -7.098 4.332 1 97.94 64 LEU B O 1
ATOM 2884 N N . LEU B 1 65 ? -3.727 -7.93 3.461 1 98.56 65 LEU B N 1
ATOM 2885 C CA . LEU B 1 65 ? -3.432 -8.75 4.629 1 98.56 65 LEU B CA 1
ATOM 2886 C C . LEU B 1 65 ? -2.498 -8.023 5.586 1 98.56 65 LEU B C 1
ATOM 2888 O O . LEU B 1 65 ? -1.654 -7.23 5.156 1 98.56 65 LEU B O 1
ATOM 2892 N N . THR B 1 66 ? -2.662 -8.281 6.887 1 98.06 66 THR B N 1
ATOM 2893 C CA . THR B 1 66 ? -1.693 -7.797 7.863 1 98.06 66 THR B CA 1
ATOM 2894 C C . THR B 1 66 ? -0.389 -8.578 7.766 1 98.06 66 THR B C 1
ATOM 2896 O O . THR B 1 66 ? -0.345 -9.648 7.148 1 98.06 66 THR B O 1
ATOM 2899 N N . ARG B 1 67 ? 0.625 -8.047 8.359 1 98.19 67 ARG B N 1
ATOM 2900 C CA . ARG B 1 67 ? 1.916 -8.727 8.359 1 98.19 67 ARG B CA 1
ATOM 2901 C C . ARG B 1 67 ? 1.801 -10.117 8.961 1 98.19 67 ARG B C 1
ATOM 2903 O O . ARG B 1 67 ? 2.334 -11.086 8.414 1 98.19 67 ARG B O 1
ATOM 2910 N N . GLU B 1 68 ? 1.099 -10.219 10.078 1 98.19 68 GLU B N 1
ATOM 2911 C CA . GLU B 1 68 ? 0.92 -11.5 10.758 1 98.19 68 GLU B CA 1
ATOM 2912 C C . GLU B 1 68 ? 0.171 -12.492 9.867 1 98.19 68 GLU B C 1
ATOM 2914 O O . GLU B 1 68 ? 0.527 -13.672 9.812 1 98.19 68 GLU B O 1
ATOM 2919 N N . GLU B 1 69 ? -0.83 -12.016 9.211 1 98.75 69 GLU B N 1
ATOM 2920 C CA . GLU B 1 69 ? -1.613 -12.883 8.328 1 98.75 69 GLU B CA 1
ATOM 2921 C C . GLU B 1 69 ? -0.771 -13.391 7.164 1 98.75 69 GLU B C 1
ATOM 2923 O O . GLU B 1 69 ? -0.935 -14.531 6.727 1 98.75 69 GLU B O 1
ATOM 2928 N N . ARG B 1 70 ? 0.094 -12.516 6.637 1 98.81 70 ARG B N 1
ATOM 2929 C CA . ARG B 1 70 ? 0.985 -12.938 5.559 1 98.81 70 ARG B CA 1
ATOM 2930 C C . ARG B 1 70 ? 1.857 -14.109 5.996 1 98.81 70 ARG B C 1
ATOM 2932 O O . ARG B 1 70 ? 1.941 -15.117 5.297 1 98.81 70 ARG B O 1
ATOM 2939 N N . SER B 1 71 ? 2.424 -13.984 7.172 1 98.75 71 SER B N 1
ATOM 2940 C CA . SER B 1 71 ? 3.273 -15.047 7.699 1 98.75 71 SER B CA 1
ATOM 2941 C C . SER B 1 71 ? 2.473 -16.312 7.957 1 98.75 71 SER B C 1
ATOM 2943 O O . SER B 1 71 ? 2.939 -17.422 7.668 1 98.75 71 SER B O 1
ATOM 2945 N N . GLN B 1 72 ? 1.288 -16.172 8.453 1 98.75 72 GLN B N 1
ATOM 2946 C CA . GLN B 1 72 ? 0.428 -17.312 8.75 1 98.75 72 GLN B CA 1
ATOM 2947 C C . GLN B 1 72 ? 0.075 -18.078 7.473 1 98.75 72 GLN B C 1
ATOM 2949 O O . GLN B 1 72 ? 0.052 -19.312 7.469 1 98.75 72 GLN B O 1
ATOM 2954 N N . LEU B 1 73 ? -0.176 -17.359 6.422 1 98.81 73 LEU B N 1
ATOM 2955 C CA . LEU B 1 73 ? -0.551 -18 5.168 1 98.81 73 LEU B CA 1
ATOM 2956 C C . LEU B 1 73 ? 0.607 -18.828 4.605 1 98.81 73 LEU B C 1
ATOM 2958 O O . LEU B 1 73 ? 0.406 -19.938 4.113 1 98.81 73 LEU B O 1
ATOM 2962 N N . ILE B 1 74 ? 1.827 -18.281 4.672 1 98.88 74 ILE B N 1
ATOM 2963 C CA . ILE B 1 74 ? 3 -18.984 4.164 1 98.88 74 ILE B CA 1
ATOM 2964 C C . ILE B 1 74 ? 3.252 -20.234 5 1 98.88 74 ILE B C 1
ATOM 2966 O O . ILE B 1 74 ? 3.482 -21.312 4.453 1 98.88 74 ILE B O 1
ATOM 2970 N N . SER B 1 75 ? 3.133 -20.062 6.328 1 98.81 75 SER B N 1
ATOM 2971 C CA . SER B 1 75 ? 3.357 -21.188 7.215 1 98.81 75 SER B CA 1
ATOM 2972 C C . SER B 1 75 ? 2.309 -22.281 7 1 98.81 75 SER B C 1
ATOM 2974 O O . SER B 1 75 ? 2.619 -23.469 7.059 1 98.81 75 SER B O 1
ATOM 2976 N N . THR B 1 76 ? 1.104 -21.859 6.793 1 98.88 76 THR B N 1
ATOM 2977 C CA . THR B 1 76 ? 0.03 -22.812 6.508 1 98.88 76 THR B CA 1
ATOM 2978 C C . THR B 1 76 ? 0.301 -23.562 5.207 1 98.88 76 THR B C 1
ATOM 2980 O O . THR B 1 76 ? 0.085 -24.781 5.129 1 98.88 76 THR B O 1
ATOM 2983 N N . ALA B 1 77 ? 0.77 -22.859 4.219 1 98.88 77 ALA B N 1
ATOM 2984 C CA . ALA B 1 77 ? 1.112 -23.5 2.949 1 98.88 77 ALA B CA 1
ATOM 2985 C C . ALA B 1 77 ? 2.23 -24.516 3.135 1 98.88 77 ALA B C 1
ATOM 2987 O O . ALA B 1 77 ? 2.131 -25.656 2.652 1 98.88 77 ALA B O 1
ATOM 2988 N N . ARG B 1 78 ? 3.281 -24.094 3.812 1 98.81 78 ARG B N 1
ATOM 2989 C CA . ARG B 1 78 ? 4.414 -24.984 4.039 1 98.81 78 ARG B CA 1
ATOM 2990 C C . ARG B 1 78 ? 3.975 -26.266 4.746 1 98.81 78 ARG B C 1
ATOM 2992 O O . ARG B 1 78 ? 4.328 -27.375 4.328 1 98.81 78 ARG B O 1
ATOM 2999 N N . ALA B 1 79 ? 3.184 -26.109 5.773 1 98.75 79 ALA B N 1
ATOM 3000 C CA . ALA B 1 79 ? 2.691 -27.266 6.512 1 98.75 79 ALA B CA 1
ATOM 3001 C C . ALA B 1 79 ? 1.839 -28.172 5.617 1 98.75 79 ALA B C 1
ATOM 3003 O O . ALA B 1 79 ? 1.919 -29.391 5.703 1 98.75 79 ALA B O 1
ATOM 3004 N N . ALA B 1 80 ? 1.074 -27.625 4.781 1 98.81 80 ALA B N 1
ATOM 3005 C CA . ALA B 1 80 ? 0.098 -28.344 3.971 1 98.81 80 ALA B CA 1
ATOM 3006 C C . ALA B 1 80 ? 0.783 -29.109 2.848 1 98.81 80 ALA B C 1
ATOM 3008 O O . ALA B 1 80 ? 0.373 -30.234 2.514 1 98.81 80 ALA B O 1
ATOM 3009 N N . VAL B 1 81 ? 1.851 -28.531 2.27 1 98.56 81 VAL B N 1
ATOM 3010 C CA . VAL B 1 81 ? 2.385 -29.094 1.038 1 98.56 81 VAL B CA 1
ATOM 3011 C C . VAL B 1 81 ? 3.623 -29.938 1.352 1 98.56 81 VAL B C 1
ATOM 3013 O O . VAL B 1 81 ? 4.152 -30.625 0.477 1 98.56 81 VAL B O 1
ATOM 3016 N N . GLY B 1 82 ? 4.145 -29.859 2.602 1 97.75 82 GLY B N 1
ATOM 3017 C CA . GLY B 1 82 ? 5.312 -30.625 3.01 1 97.75 82 GLY B CA 1
ATOM 3018 C C . GLY B 1 82 ? 6.621 -29.906 2.754 1 97.75 82 GLY B C 1
ATOM 3019 O O . GLY B 1 82 ? 6.629 -28.797 2.207 1 97.75 82 GLY B O 1
ATOM 3020 N N . PRO B 1 83 ? 7.715 -30.438 3.156 1 97.06 83 PRO B N 1
ATOM 3021 C CA . PRO B 1 83 ? 9.008 -29.766 3.139 1 97.06 83 PRO B CA 1
ATOM 3022 C C . PRO B 1 83 ? 9.586 -29.625 1.732 1 97.06 83 PRO B C 1
ATOM 3024 O O . PRO B 1 83 ? 10.469 -28.797 1.499 1 97.06 83 PRO B O 1
ATOM 3027 N N . ASP B 1 84 ? 9.055 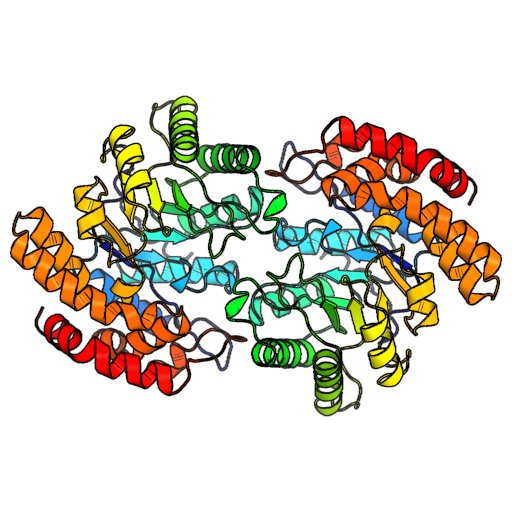-30.438 0.768 1 97.06 84 ASP B N 1
ATOM 3028 C CA . ASP B 1 84 ? 9.773 -30.578 -0.496 1 97.06 84 ASP B CA 1
ATOM 3029 C C . ASP B 1 84 ? 9.117 -29.75 -1.597 1 97.06 84 ASP B C 1
ATOM 3031 O O . ASP B 1 84 ? 9.758 -29.438 -2.605 1 97.06 84 ASP B O 1
ATOM 3035 N N . PHE B 1 85 ? 7.848 -29.453 -1.479 1 98.31 85 PHE B N 1
ATOM 3036 C CA . PHE B 1 85 ? 7.121 -28.75 -2.529 1 98.31 85 PHE B CA 1
ATOM 3037 C C . PHE B 1 85 ? 7.504 -27.281 -2.559 1 98.31 85 PHE B C 1
ATOM 3039 O O . PHE B 1 85 ? 7.473 -26.609 -1.527 1 98.31 85 PHE B O 1
ATOM 3046 N N . PRO B 1 86 ? 7.867 -26.688 -3.727 1 98.56 86 PRO B N 1
ATOM 3047 C CA . PRO B 1 86 ? 8.383 -25.312 -3.807 1 98.56 86 PRO B CA 1
ATOM 3048 C C . PRO B 1 86 ? 7.316 -24.266 -3.49 1 98.56 86 PRO B C 1
ATOM 3050 O O . PRO B 1 86 ? 6.184 -24.375 -3.969 1 98.56 86 PRO B O 1
ATOM 3053 N N . LEU B 1 87 ? 7.707 -23.297 -2.695 1 98.75 87 LEU B N 1
ATOM 3054 C CA . LEU B 1 87 ? 6.863 -22.172 -2.355 1 98.75 87 LEU B CA 1
ATOM 3055 C C . LEU B 1 87 ? 7.566 -20.844 -2.674 1 98.75 87 LEU B C 1
ATOM 3057 O O . LEU B 1 87 ? 8.727 -20.656 -2.309 1 98.75 87 LEU B O 1
ATOM 3061 N N . MET B 1 88 ? 6.887 -20.047 -3.404 1 98.81 88 MET B N 1
ATOM 3062 C CA . MET B 1 88 ? 7.266 -18.641 -3.607 1 98.81 88 MET B CA 1
ATOM 3063 C C . MET B 1 88 ? 6.352 -17.719 -2.824 1 98.81 88 MET B C 1
ATOM 3065 O O . MET B 1 88 ? 5.145 -17.938 -2.742 1 98.81 88 MET B O 1
ATOM 3069 N N . ALA B 1 89 ? 6.902 -16.688 -2.207 1 98.88 89 ALA B N 1
ATOM 3070 C CA . ALA B 1 89 ? 6.09 -15.766 -1.406 1 98.88 89 ALA B CA 1
ATOM 3071 C C . ALA B 1 89 ? 6.172 -14.344 -1.946 1 98.88 89 ALA B C 1
ATOM 3073 O O . ALA B 1 89 ? 7.27 -13.812 -2.16 1 98.88 89 ALA B O 1
ATOM 3074 N N . GLY B 1 90 ? 5.012 -13.719 -2.186 1 98.81 90 GLY B N 1
ATOM 3075 C CA . GLY B 1 90 ? 4.992 -12.297 -2.486 1 98.81 90 GLY B CA 1
ATOM 3076 C C . GLY B 1 90 ? 5.328 -11.43 -1.288 1 98.81 90 GLY B C 1
ATOM 3077 O O . GLY B 1 90 ? 4.664 -11.508 -0.253 1 98.81 90 GLY B O 1
ATOM 3078 N N . VAL B 1 91 ? 6.336 -10.578 -1.482 1 98.81 91 VAL B N 1
ATOM 3079 C CA . VAL B 1 91 ? 6.754 -9.766 -0.342 1 98.81 91 VAL B CA 1
ATOM 3080 C C . VAL B 1 91 ? 6.887 -8.305 -0.768 1 98.81 91 VAL B C 1
ATOM 3082 O O . VAL B 1 91 ? 7.48 -7.5 -0.052 1 98.81 91 VAL B O 1
ATOM 3085 N N . GLY B 1 92 ? 6.367 -8.016 -1.895 1 97.12 92 GLY B N 1
ATOM 3086 C CA . GLY B 1 92 ? 6.414 -6.637 -2.35 1 97.12 92 GLY B CA 1
ATOM 3087 C C . GLY B 1 92 ? 5.75 -5.672 -1.391 1 97.12 92 GLY B C 1
ATOM 3088 O O . GLY B 1 92 ? 4.707 -5.98 -0.81 1 97.12 92 GLY B O 1
ATOM 3089 N N . ALA B 1 93 ? 6.34 -4.57 -1.213 1 97.06 93 ALA B N 1
ATOM 3090 C CA . ALA B 1 93 ? 5.848 -3.445 -0.422 1 97.06 93 ALA B CA 1
ATOM 3091 C C . ALA B 1 93 ? 6.266 -2.113 -1.036 1 97.06 93 ALA B C 1
ATOM 3093 O O . ALA B 1 93 ? 6.43 -2.01 -2.254 1 97.06 93 ALA B O 1
ATOM 3094 N N . HIS B 1 94 ? 6.352 -1.051 -0.191 1 96.75 94 HIS B N 1
ATOM 3095 C CA . HIS B 1 94 ? 6.535 0.259 -0.806 1 96.75 94 HIS B CA 1
ATOM 3096 C C . HIS B 1 94 ? 7.891 0.855 -0.437 1 96.75 94 HIS B C 1
ATOM 3098 O O . HIS B 1 94 ? 8.234 1.951 -0.886 1 96.75 94 HIS B O 1
ATOM 3104 N N . SER B 1 95 ? 8.711 0.177 0.365 1 97.81 95 SER B N 1
ATOM 3105 C CA . SER B 1 95 ? 10.07 0.585 0.695 1 97.81 95 SER B CA 1
ATOM 3106 C C . SER B 1 95 ? 10.992 -0.622 0.819 1 97.81 95 SER B C 1
ATOM 3108 O O . SER B 1 95 ? 10.531 -1.758 0.931 1 97.81 95 SER B O 1
ATOM 3110 N N . THR B 1 96 ? 12.312 -0.322 0.766 1 98.44 96 THR B N 1
ATOM 3111 C CA . THR B 1 96 ? 13.305 -1.375 0.951 1 98.44 96 THR B CA 1
ATOM 3112 C C . THR B 1 96 ? 13.172 -2.006 2.334 1 98.44 96 THR B C 1
ATOM 3114 O O . THR B 1 96 ? 13.188 -3.23 2.469 1 98.44 96 THR B O 1
ATOM 3117 N N . LYS B 1 97 ? 12.938 -1.166 3.303 1 98.31 97 LYS B N 1
ATOM 3118 C CA . LYS B 1 97 ? 12.836 -1.631 4.684 1 98.31 97 LYS B CA 1
ATOM 3119 C C . LYS B 1 97 ? 11.656 -2.582 4.855 1 98.31 97 LYS B C 1
ATOM 3121 O O . LYS B 1 97 ? 11.805 -3.66 5.434 1 98.31 97 LYS B O 1
ATOM 3126 N N . GLN B 1 98 ? 10.539 -2.215 4.387 1 98.5 98 GLN B N 1
ATOM 3127 C CA . GLN B 1 98 ? 9.344 -3.051 4.484 1 98.5 98 GLN B CA 1
ATOM 3128 C C . GLN B 1 98 ? 9.547 -4.379 3.764 1 98.5 98 GLN B C 1
ATOM 3130 O O . GLN B 1 98 ? 9.203 -5.438 4.293 1 98.5 98 GLN B O 1
ATOM 3135 N N . THR B 1 99 ? 10.062 -4.32 2.559 1 98.81 99 THR B N 1
ATOM 3136 C CA . THR B 1 99 ? 10.234 -5.508 1.733 1 98.81 99 THR B CA 1
ATOM 3137 C C . THR B 1 99 ? 11.188 -6.496 2.398 1 98.81 99 THR B C 1
ATOM 3139 O O . THR B 1 99 ? 10.922 -7.699 2.436 1 98.81 99 THR B O 1
ATOM 3142 N N . LEU B 1 100 ? 12.266 -5.977 2.945 1 98.81 100 LEU B N 1
ATOM 3143 C CA . LEU B 1 100 ? 13.242 -6.84 3.596 1 98.81 100 LEU B CA 1
ATOM 3144 C C . LEU B 1 100 ? 12.664 -7.449 4.867 1 98.81 100 LEU B C 1
ATOM 3146 O O . LEU B 1 100 ? 12.961 -8.602 5.195 1 98.81 100 LEU B O 1
ATOM 3150 N N . GLU B 1 101 ? 11.844 -6.684 5.574 1 98.69 101 GLU B N 1
ATOM 3151 C CA . GLU B 1 101 ? 11.148 -7.219 6.742 1 98.69 101 GLU B CA 1
ATOM 3152 C C . GLU B 1 101 ? 10.227 -8.367 6.359 1 98.69 101 GLU B C 1
ATOM 3154 O O . GLU B 1 101 ? 10.242 -9.43 6.992 1 98.69 101 GLU B O 1
ATOM 3159 N N . LEU B 1 102 ? 9.5 -8.203 5.348 1 98.81 102 LEU B N 1
ATOM 3160 C CA . LEU B 1 102 ? 8.578 -9.227 4.883 1 98.81 102 LEU B CA 1
ATOM 3161 C C . LEU B 1 102 ? 9.336 -10.422 4.309 1 98.81 102 LEU B C 1
ATOM 3163 O O . LEU B 1 102 ? 8.891 -11.562 4.43 1 98.81 102 LEU B O 1
ATOM 3167 N N . ALA B 1 103 ? 10.484 -10.148 3.689 1 98.88 103 ALA B N 1
ATOM 3168 C CA . ALA B 1 103 ? 11.328 -11.219 3.162 1 98.88 103 ALA B CA 1
ATOM 3169 C C . ALA B 1 103 ? 11.828 -12.125 4.281 1 98.88 103 ALA B C 1
ATOM 3171 O O . ALA B 1 103 ? 11.828 -13.352 4.148 1 98.88 103 ALA B O 1
ATOM 3172 N N . GLN B 1 104 ? 12.219 -11.492 5.387 1 98.81 104 GLN B N 1
ATOM 3173 C CA . GLN B 1 104 ? 12.672 -12.266 6.539 1 98.81 104 GLN B CA 1
ATOM 3174 C C . GLN B 1 104 ? 11.539 -13.117 7.109 1 98.81 104 GLN B C 1
ATOM 3176 O O . GLN B 1 104 ? 11.742 -14.281 7.449 1 98.81 104 GLN B O 1
ATOM 3181 N N . ASP B 1 105 ? 10.359 -12.508 7.207 1 98.81 105 ASP B N 1
ATOM 3182 C CA . ASP B 1 105 ? 9.188 -13.234 7.684 1 98.81 105 ASP B CA 1
ATOM 3183 C C . ASP B 1 105 ? 8.883 -14.43 6.781 1 98.81 105 ASP B C 1
ATOM 3185 O O . ASP B 1 105 ? 8.555 -15.516 7.266 1 98.81 105 ASP B O 1
ATOM 3189 N N . ALA B 1 106 ? 8.992 -14.219 5.492 1 98.88 106 ALA B N 1
ATOM 3190 C CA . ALA B 1 106 ? 8.672 -15.266 4.523 1 98.88 106 ALA B CA 1
ATOM 3191 C C . ALA B 1 106 ? 9.648 -16.438 4.637 1 98.88 106 ALA B C 1
ATOM 3193 O O . ALA B 1 106 ? 9.242 -17.594 4.602 1 98.88 106 ALA B O 1
ATOM 3194 N N . ALA B 1 107 ? 10.914 -16.109 4.77 1 98.69 107 ALA B N 1
ATOM 3195 C CA . ALA B 1 107 ? 11.922 -17.141 4.945 1 98.69 107 ALA B CA 1
ATOM 3196 C C . ALA B 1 107 ? 11.656 -17.969 6.207 1 98.69 107 ALA B C 1
ATOM 3198 O O . ALA B 1 107 ? 11.68 -19.188 6.172 1 98.69 107 ALA B O 1
ATOM 3199 N N . ALA B 1 108 ? 11.359 -17.25 7.289 1 98.62 108 ALA B N 1
ATOM 3200 C CA . ALA B 1 108 ? 11.094 -17.906 8.57 1 98.62 108 ALA B CA 1
ATOM 3201 C C . ALA B 1 108 ? 9.844 -18.781 8.484 1 98.62 108 ALA B C 1
ATOM 3203 O O . ALA B 1 108 ? 9.758 -19.828 9.148 1 98.62 108 ALA B O 1
ATOM 3204 N N . ALA B 1 109 ? 8.922 -18.453 7.609 1 98.69 109 ALA B N 1
ATOM 3205 C CA . ALA B 1 109 ? 7.645 -19.156 7.508 1 98.69 109 ALA B CA 1
ATOM 3206 C C . ALA B 1 109 ? 7.738 -20.328 6.543 1 98.69 109 ALA B C 1
ATOM 3208 O O . ALA B 1 109 ? 6.801 -21.125 6.43 1 98.69 109 ALA B O 1
ATOM 3209 N N . GLY B 1 110 ? 8.812 -20.422 5.766 1 98.56 110 GLY B N 1
ATOM 3210 C CA . GLY B 1 110 ? 9.055 -21.641 5.008 1 98.56 110 GLY B CA 1
ATOM 3211 C C . GLY B 1 110 ? 9 -21.438 3.508 1 98.56 110 GLY B C 1
ATOM 3212 O O . GLY B 1 110 ? 8.875 -22.391 2.746 1 98.56 110 GLY B O 1
ATOM 3213 N N . ALA B 1 111 ? 9.125 -20.203 3.023 1 98.69 111 ALA B N 1
ATOM 3214 C CA . ALA B 1 111 ? 9.195 -19.938 1.589 1 98.69 111 ALA B CA 1
ATOM 3215 C C . ALA B 1 111 ? 10.555 -20.344 1.026 1 98.69 111 ALA B C 1
ATOM 3217 O O . ALA B 1 111 ? 11.547 -20.391 1.761 1 98.69 111 ALA B O 1
ATOM 3218 N N . ASN B 1 112 ? 10.594 -20.594 -0.268 1 98.75 112 ASN B N 1
ATOM 3219 C CA . ASN B 1 112 ? 11.836 -20.938 -0.948 1 98.75 112 ASN B CA 1
ATOM 3220 C C . ASN B 1 112 ? 12.328 -19.781 -1.827 1 98.75 112 ASN B C 1
ATOM 3222 O O . ASN B 1 112 ? 13.523 -19.656 -2.082 1 98.75 112 ASN B O 1
ATOM 3226 N N . TYR B 1 113 ? 11.406 -19 -2.357 1 98.88 113 TYR B N 1
ATOM 3227 C CA . TYR B 1 113 ? 11.672 -17.875 -3.232 1 98.88 113 TYR B CA 1
ATOM 3228 C C . TYR B 1 113 ? 10.812 -16.672 -2.85 1 98.88 113 TYR B C 1
ATOM 3230 O O . TYR B 1 113 ? 9.828 -16.812 -2.121 1 98.88 113 TYR B O 1
ATOM 3238 N N . LEU B 1 114 ? 11.242 -15.523 -3.262 1 98.94 114 LEU B N 1
ATOM 3239 C CA . LEU B 1 114 ? 10.469 -14.305 -3.064 1 98.94 114 LEU B CA 1
ATOM 3240 C C . LEU B 1 114 ? 10 -13.727 -4.398 1 98.94 114 LEU B C 1
ATOM 3242 O O . LEU B 1 114 ? 10.758 -13.734 -5.375 1 98.94 114 LEU B O 1
ATOM 3246 N N . LEU B 1 115 ? 8.805 -13.367 -4.492 1 98.88 115 LEU B N 1
ATOM 3247 C CA . LEU B 1 115 ? 8.25 -12.586 -5.594 1 98.88 115 LEU B CA 1
ATOM 3248 C C . LEU B 1 115 ? 8.078 -11.125 -5.199 1 98.88 115 LEU B C 1
ATOM 3250 O O . LEU B 1 115 ? 7.316 -10.812 -4.285 1 98.88 115 LEU B O 1
ATOM 3254 N N . VAL B 1 116 ? 8.758 -10.211 -5.934 1 98.88 116 VAL B N 1
ATOM 3255 C CA . VAL B 1 116 ? 8.898 -8.859 -5.402 1 98.88 116 VAL B CA 1
ATOM 3256 C C . VAL B 1 116 ? 8.461 -7.844 -6.457 1 98.88 116 VAL B C 1
ATOM 3258 O O . VAL B 1 116 ? 9.086 -7.734 -7.516 1 98.88 116 VAL B O 1
ATOM 3261 N N . LEU B 1 117 ? 7.438 -7.09 -6.188 1 98.44 117 LEU B N 1
ATOM 3262 C CA . LEU B 1 117 ? 7.035 -5.922 -6.961 1 98.44 117 LEU B CA 1
ATOM 3263 C C . LEU B 1 117 ? 7.969 -4.742 -6.699 1 98.44 117 LEU B C 1
ATOM 3265 O O . LEU B 1 117 ? 8.516 -4.613 -5.602 1 98.44 117 LEU B O 1
ATOM 3269 N N . PRO B 1 118 ? 8.164 -3.879 -7.688 1 97.75 118 PRO B N 1
ATOM 3270 C CA . PRO B 1 118 ? 8.836 -2.619 -7.359 1 97.75 118 PRO B CA 1
ATOM 3271 C C . PRO B 1 118 ? 8 -1.728 -6.445 1 97.75 118 PRO B C 1
ATOM 3273 O O . PRO B 1 118 ? 6.777 -1.863 -6.398 1 97.75 118 PRO B O 1
ATOM 3276 N N . PRO B 1 119 ? 8.695 -0.894 -5.664 1 97.19 119 PRO B N 1
ATOM 3277 C CA . PRO B 1 119 ? 7.914 0.107 -4.934 1 97.19 119 PRO B CA 1
ATOM 3278 C C . PRO B 1 119 ? 7.207 1.096 -5.855 1 97.19 119 PRO B C 1
ATOM 3280 O O . PRO B 1 119 ? 7.852 1.744 -6.684 1 97.19 119 PRO B O 1
ATOM 3283 N N . ALA B 1 120 ? 5.859 1.202 -5.754 1 94.31 120 ALA B N 1
ATOM 3284 C CA . ALA B 1 120 ? 5.172 1.979 -6.785 1 94.31 120 ALA B CA 1
ATOM 3285 C C . ALA B 1 120 ? 4.031 2.797 -6.188 1 94.31 120 ALA B C 1
ATOM 3287 O O . ALA B 1 120 ? 3.18 3.309 -6.918 1 94.31 120 ALA B O 1
ATOM 3288 N N . TYR B 1 121 ? 4.012 2.91 -4.859 1 94 121 TYR B N 1
ATOM 3289 C CA . TYR B 1 121 ? 2.975 3.758 -4.285 1 94 121 TYR B CA 1
ATOM 3290 C C . TYR B 1 121 ? 3.045 5.168 -4.855 1 94 121 TYR B C 1
ATOM 3292 O O . TYR B 1 121 ? 2.021 5.746 -5.227 1 94 121 TYR B O 1
ATOM 3300 N N . PHE B 1 122 ? 4.281 5.648 -4.914 1 93.56 122 PHE B N 1
ATOM 3301 C CA . PHE B 1 122 ? 4.523 6.906 -5.605 1 93.56 122 PHE B CA 1
ATOM 3302 C C . PHE B 1 122 ? 4.977 6.66 -7.035 1 93.56 122 PHE B C 1
ATOM 3304 O O . PHE B 1 122 ? 6.156 6.824 -7.355 1 93.56 122 PHE B O 1
ATOM 3311 N N . GLY B 1 123 ? 4.012 6.391 -7.895 1 91.62 123 GLY B N 1
ATOM 3312 C CA . GLY B 1 123 ? 4.281 5.953 -9.25 1 91.62 123 GLY B CA 1
ATOM 3313 C C . GLY B 1 123 ? 5.152 6.918 -10.031 1 91.62 123 GLY B C 1
ATOM 3314 O O . GLY B 1 123 ? 6.172 6.52 -10.602 1 91.62 123 GLY B O 1
ATOM 3315 N N . LYS B 1 124 ? 4.891 8.18 -9.961 1 88.62 124 LYS B N 1
ATOM 3316 C CA . LYS B 1 124 ? 5.613 9.188 -10.727 1 88.62 124 LYS B CA 1
ATOM 3317 C C . LYS B 1 124 ? 7.047 9.336 -10.234 1 88.62 124 LYS B C 1
ATOM 3319 O O . LYS B 1 124 ? 7.953 9.641 -11.016 1 88.62 124 LYS B O 1
ATOM 3324 N N . ALA B 1 125 ? 7.254 9.047 -9.016 1 92.44 125 ALA B N 1
ATOM 3325 C CA . ALA B 1 125 ? 8.586 9.188 -8.43 1 92.44 125 ALA B CA 1
ATOM 3326 C C . ALA B 1 125 ? 9.406 7.914 -8.617 1 92.44 125 ALA B C 1
ATOM 3328 O O . ALA B 1 125 ? 10.609 7.902 -8.359 1 92.44 125 ALA B O 1
ATOM 3329 N N . THR B 1 126 ? 8.781 6.84 -9.055 1 96.56 126 THR B N 1
ATOM 3330 C CA . THR B 1 126 ? 9.477 5.566 -9.219 1 96.56 126 THR B CA 1
ATOM 3331 C C . THR B 1 126 ? 10.016 5.418 -10.641 1 96.56 126 THR B C 1
ATOM 3333 O O . THR B 1 126 ? 9.453 4.676 -11.445 1 96.56 126 THR B O 1
ATOM 3336 N N . ASN B 1 127 ? 11.094 6.074 -10.898 1 96.06 127 ASN B N 1
ATOM 3337 C CA . ASN B 1 127 ? 11.797 5.891 -12.164 1 96.06 127 ASN B CA 1
ATOM 3338 C C . ASN B 1 127 ? 12.727 4.684 -12.117 1 96.06 127 ASN B C 1
ATOM 3340 O O . ASN B 1 127 ? 12.852 4.027 -11.078 1 96.06 127 ASN B O 1
ATOM 3344 N N . MET B 1 128 ? 13.391 4.355 -13.211 1 97.69 128 MET B N 1
ATOM 3345 C CA . MET B 1 128 ? 14.148 3.107 -13.305 1 97.69 128 MET B CA 1
ATOM 3346 C C . MET B 1 128 ? 15.391 3.158 -12.43 1 97.69 128 MET B C 1
ATOM 3348 O O . MET B 1 128 ? 15.914 2.119 -12.016 1 97.69 128 MET B O 1
ATOM 3352 N N . ASN B 1 129 ? 15.953 4.387 -12.117 1 97.19 129 ASN B N 1
ATOM 3353 C CA . ASN B 1 129 ? 17.031 4.473 -11.141 1 97.19 129 ASN B CA 1
ATOM 3354 C C . ASN B 1 129 ? 16.562 4.047 -9.75 1 97.19 129 ASN B C 1
ATOM 3356 O O . ASN B 1 129 ? 17.281 3.344 -9.039 1 97.19 129 ASN B O 1
ATOM 3360 N N . VAL B 1 130 ? 15.359 4.5 -9.383 1 97.94 130 VAL B N 1
ATOM 3361 C CA . VAL B 1 130 ? 14.758 4.121 -8.109 1 97.94 130 VAL B CA 1
ATOM 3362 C C . VAL B 1 130 ? 14.547 2.609 -8.07 1 97.94 130 VAL B C 1
ATOM 3364 O O . VAL B 1 130 ? 14.852 1.959 -7.07 1 97.94 130 VAL B O 1
ATOM 3367 N N . VAL B 1 131 ? 14.078 2.062 -9.164 1 98.62 131 VAL B N 1
ATOM 3368 C CA . VAL B 1 131 ? 13.836 0.628 -9.273 1 98.62 131 VAL B CA 1
ATOM 3369 C C . VAL B 1 131 ? 15.141 -0.137 -9.102 1 98.62 131 VAL B C 1
ATOM 3371 O O . VAL B 1 131 ? 15.203 -1.105 -8.336 1 98.62 131 VAL B O 1
ATOM 3374 N N . LYS B 1 132 ? 16.203 0.274 -9.789 1 98.5 132 LYS B N 1
ATOM 3375 C CA . LYS B 1 132 ? 17.5 -0.393 -9.711 1 98.5 132 LYS B CA 1
ATOM 3376 C C . LYS B 1 132 ? 18.078 -0.304 -8.305 1 98.5 132 LYS B C 1
ATOM 3378 O O . LYS B 1 132 ? 18.609 -1.287 -7.785 1 98.5 132 LYS B O 1
ATOM 3383 N N . ARG B 1 133 ? 17.938 0.888 -7.688 1 97.75 133 ARG B N 1
ATOM 3384 C CA . ARG B 1 133 ? 18.406 1.064 -6.316 1 97.75 133 ARG B CA 1
ATOM 3385 C C . ARG B 1 133 ? 17.688 0.12 -5.367 1 97.75 133 ARG B C 1
ATOM 3387 O O . ARG B 1 133 ? 18.297 -0.464 -4.473 1 97.75 133 ARG B O 1
ATOM 3394 N N . PHE B 1 134 ? 16.453 -0.033 -5.566 1 98.75 134 PHE B N 1
ATOM 3395 C CA . PHE B 1 134 ? 15.602 -0.891 -4.75 1 98.75 134 PHE B CA 1
ATOM 3396 C C . PHE B 1 134 ? 16.047 -2.346 -4.852 1 98.75 134 PHE B C 1
ATOM 3398 O O . PHE B 1 134 ? 16.375 -2.975 -3.842 1 98.75 134 PHE B O 1
ATOM 3405 N N . PHE B 1 135 ? 16.094 -2.869 -6.027 1 98.88 135 PHE B N 1
ATOM 3406 C CA . PHE B 1 135 ? 16.391 -4.285 -6.215 1 98.88 135 PHE B CA 1
ATOM 3407 C C . PHE B 1 135 ? 17.844 -4.598 -5.879 1 98.88 135 PHE B C 1
ATOM 3409 O O . PHE B 1 135 ? 18.156 -5.707 -5.438 1 98.88 135 PHE B O 1
ATOM 3416 N N . SER B 1 136 ? 18.719 -3.592 -6.117 1 98.19 136 SER B N 1
ATOM 3417 C CA . SER B 1 136 ? 20.109 -3.783 -5.695 1 98.19 136 SER B CA 1
ATOM 3418 C C . SER B 1 136 ? 20.188 -4.09 -4.203 1 98.19 136 SER B C 1
ATOM 3420 O O . SER B 1 136 ? 20.828 -5.062 -3.803 1 98.19 136 SER B O 1
ATOM 3422 N N . GLU B 1 137 ? 19.484 -3.328 -3.441 1 98.06 137 GLU B N 1
ATOM 3423 C CA . GLU B 1 137 ? 19.531 -3.51 -1.993 1 98.06 137 GLU B CA 1
ATOM 3424 C C . GLU B 1 137 ? 18.781 -4.766 -1.568 1 98.06 137 GLU B C 1
ATOM 3426 O O . GLU B 1 137 ? 19.25 -5.512 -0.703 1 98.06 137 GLU B O 1
ATOM 3431 N N . VAL B 1 138 ? 17.641 -5.023 -2.133 1 98.62 138 VAL B N 1
ATOM 3432 C CA . VAL B 1 138 ? 16.828 -6.199 -1.798 1 98.62 138 VAL B CA 1
ATOM 3433 C C . VAL B 1 138 ? 17.609 -7.469 -2.141 1 98.62 138 VAL B C 1
ATOM 3435 O O . VAL B 1 138 ? 17.672 -8.398 -1.333 1 98.62 138 VAL B O 1
ATOM 3438 N N . ALA B 1 139 ? 18.234 -7.496 -3.311 1 98.25 139 ALA B N 1
ATOM 3439 C CA . ALA B 1 139 ? 19 -8.672 -3.727 1 98.25 139 ALA B CA 1
ATOM 3440 C C . ALA B 1 139 ? 20.172 -8.922 -2.779 1 98.25 139 ALA B C 1
ATOM 3442 O O . ALA B 1 139 ? 20.484 -10.07 -2.455 1 98.25 139 ALA B O 1
ATOM 3443 N N . ALA B 1 140 ? 20.781 -7.855 -2.352 1 97.69 140 ALA B N 1
ATOM 3444 C CA . ALA B 1 140 ? 21.969 -7.961 -1.515 1 97.69 140 ALA B CA 1
ATOM 3445 C C . ALA B 1 140 ? 21.625 -8.477 -0.122 1 97.69 140 ALA B C 1
ATOM 3447 O O . ALA B 1 140 ? 22.406 -9.188 0.498 1 97.69 140 ALA B O 1
ATOM 3448 N N . LYS B 1 141 ? 20.406 -8.18 0.371 1 97.88 141 LYS B N 1
ATOM 3449 C CA . LYS B 1 141 ? 20.125 -8.398 1.788 1 97.88 141 LYS B CA 1
ATOM 3450 C C . LYS B 1 141 ? 19.062 -9.477 1.979 1 97.88 141 LYS B C 1
ATOM 3452 O O . LYS B 1 141 ? 18.859 -9.969 3.094 1 97.88 141 LYS B O 1
ATOM 3457 N N . SER B 1 142 ? 18.422 -9.852 0.927 1 98 142 SER B N 1
ATOM 3458 C CA . SER B 1 142 ? 17.344 -10.836 1.03 1 98 142 SER B CA 1
ATOM 3459 C C . SER B 1 142 ? 17.875 -12.195 1.474 1 98 142 SER B C 1
ATOM 3461 O O . SER B 1 142 ? 18.938 -12.625 1.021 1 98 142 SER B O 1
ATOM 3463 N N . PRO B 1 143 ? 17.141 -12.914 2.314 1 98.06 143 PRO B N 1
ATOM 3464 C CA . PRO B 1 143 ? 17.547 -14.25 2.764 1 98.06 143 PRO B CA 1
ATOM 3465 C C . PRO B 1 143 ? 17.25 -15.336 1.735 1 98.06 143 PRO B C 1
ATOM 3467 O O . PRO B 1 143 ? 17.703 -16.469 1.873 1 98.06 143 PRO B O 1
ATOM 3470 N N . LEU B 1 144 ? 16.438 -15.055 0.722 1 98.38 144 LEU B N 1
ATOM 3471 C CA . LEU B 1 144 ? 16.016 -16 -0.298 1 98.38 144 LEU B CA 1
ATOM 3472 C C . LEU B 1 144 ? 16.188 -15.422 -1.695 1 98.38 144 LEU B C 1
ATOM 3474 O O . LEU B 1 144 ? 16.234 -14.195 -1.861 1 98.38 144 LEU B O 1
ATOM 3478 N N . PRO B 1 145 ? 16.297 -16.312 -2.729 1 98.69 145 PRO B N 1
ATOM 3479 C CA . PRO B 1 145 ? 16.359 -15.805 -4.102 1 98.69 145 PRO B CA 1
ATOM 3480 C C . PRO B 1 145 ? 15.125 -14.984 -4.477 1 98.69 145 PRO B C 1
ATOM 3482 O O . PRO B 1 145 ? 14.016 -15.305 -4.051 1 98.69 145 PRO B O 1
ATOM 3485 N N . VAL B 1 146 ? 15.375 -13.969 -5.32 1 98.88 146 VAL B N 1
ATOM 3486 C CA . VAL B 1 146 ? 14.359 -12.977 -5.645 1 98.88 146 VAL B CA 1
ATOM 3487 C C . VAL B 1 146 ? 13.898 -13.172 -7.09 1 98.88 146 VAL B C 1
ATOM 3489 O O . VAL B 1 146 ? 14.719 -13.242 -8.008 1 98.88 146 VAL B O 1
ATOM 3492 N N . VAL B 1 147 ? 12.625 -13.281 -7.289 1 98.94 147 VAL B N 1
ATOM 3493 C CA . VAL B 1 147 ? 11.984 -13.203 -8.594 1 98.94 147 VAL B CA 1
ATOM 3494 C C . VAL B 1 147 ? 11.273 -11.852 -8.742 1 98.94 147 VAL B C 1
ATOM 3496 O O . VAL B 1 147 ? 10.453 -11.484 -7.902 1 98.94 147 VAL B O 1
ATOM 3499 N N . ILE B 1 148 ? 11.609 -11.109 -9.812 1 98.81 148 ILE B N 1
ATOM 3500 C CA . ILE B 1 148 ? 10.984 -9.82 -10.07 1 98.81 148 ILE B CA 1
ATOM 3501 C C . ILE B 1 148 ? 9.531 -10.031 -10.508 1 98.81 148 ILE B C 1
ATOM 3503 O O . ILE B 1 148 ? 9.234 -10.93 -11.297 1 98.81 148 ILE B O 1
ATOM 3507 N N . TYR B 1 149 ? 8.664 -9.273 -9.922 1 98.44 149 TYR B N 1
ATOM 3508 C CA . TYR B 1 149 ? 7.262 -9.242 -10.336 1 98.44 149 TYR B CA 1
ATOM 3509 C C . TYR B 1 149 ? 6.941 -7.957 -11.086 1 98.44 149 TYR B C 1
ATOM 3511 O O . TYR B 1 149 ? 6.801 -6.895 -10.484 1 98.44 149 TYR B O 1
ATOM 3519 N N . ASN B 1 150 ? 6.828 -8.023 -12.398 1 97.75 150 ASN B N 1
ATOM 3520 C CA . ASN B 1 150 ? 6.492 -6.859 -13.219 1 97.75 150 ASN B CA 1
ATOM 3521 C C . ASN B 1 150 ? 5.012 -6.84 -13.586 1 97.75 150 ASN B C 1
ATOM 3523 O O . ASN B 1 150 ? 4.578 -7.586 -14.469 1 97.75 150 ASN B O 1
ATOM 3527 N N . PHE B 1 151 ? 4.312 -6.004 -12.93 1 95.75 151 PHE B N 1
ATOM 3528 C CA . PHE B 1 151 ? 2.869 -5.883 -13.117 1 95.75 151 PHE B CA 1
ATOM 3529 C C . PHE B 1 151 ? 2.434 -4.426 -13.047 1 95.75 151 PHE B C 1
ATOM 3531 O O . PHE B 1 151 ? 1.898 -3.98 -12.031 1 95.75 151 PHE B O 1
ATOM 3538 N N . PRO B 1 152 ? 2.514 -3.686 -14.164 1 94.38 152 PRO B N 1
ATOM 3539 C CA . PRO B 1 152 ? 2.213 -2.252 -14.156 1 94.38 152 PRO B CA 1
ATOM 3540 C C . PRO B 1 152 ? 0.797 -1.947 -13.672 1 94.38 152 PRO B C 1
ATOM 3542 O O . PRO B 1 152 ? 0.566 -0.917 -13.039 1 94.38 152 PRO B O 1
ATOM 3545 N N . GLY B 1 153 ? -0.133 -2.812 -13.922 1 91.19 153 GLY B N 1
ATOM 3546 C CA . GLY B 1 153 ? -1.53 -2.582 -13.594 1 91.19 153 GLY B CA 1
ATOM 3547 C C . GLY B 1 153 ? -1.767 -2.379 -12.109 1 91.19 153 GLY B C 1
ATOM 3548 O O . GLY B 1 153 ? -2.695 -1.67 -11.711 1 91.19 153 GLY B O 1
ATOM 3549 N N . VAL B 1 154 ? -0.844 -2.93 -11.227 1 92 154 VAL B N 1
ATOM 3550 C CA . VAL B 1 154 ? -1.016 -2.758 -9.789 1 92 154 VAL B CA 1
ATOM 3551 C C . VAL B 1 154 ? 0.149 -1.948 -9.219 1 92 154 VAL B C 1
ATOM 3553 O O . VAL B 1 154 ? 0.326 -1.874 -8 1 92 154 VAL B O 1
ATOM 3556 N N . CYS B 1 155 ? 0.997 -1.439 -10.078 1 95 155 CYS B N 1
ATOM 3557 C CA . CYS B 1 155 ? 2.156 -0.662 -9.648 1 95 155 CYS B CA 1
ATOM 3558 C C . CYS B 1 155 ? 2.115 0.743 -10.242 1 95 155 CYS B C 1
ATOM 3560 O O . CYS B 1 155 ? 3.15 1.291 -10.625 1 95 155 CYS B O 1
ATOM 3562 N N . ASN B 1 156 ? 0.918 1.254 -10.398 1 93.44 156 ASN B N 1
ATOM 3563 C CA . ASN B 1 156 ? 0.701 2.633 -10.82 1 93.44 156 ASN B CA 1
ATOM 3564 C C . ASN B 1 156 ? 1.456 2.947 -12.109 1 93.44 156 ASN B C 1
ATOM 3566 O O . ASN B 1 156 ? 2.041 4.023 -12.242 1 93.44 156 ASN B O 1
ATOM 3570 N N . GLY B 1 157 ? 1.562 1.973 -12.969 1 93.5 157 GLY B N 1
ATOM 3571 C CA . GLY B 1 157 ? 2.104 2.186 -14.305 1 93.5 157 GLY B CA 1
ATOM 3572 C C . GLY B 1 157 ? 3.594 1.913 -14.391 1 93.5 157 GLY B C 1
ATOM 3573 O O . GLY B 1 157 ? 4.172 1.948 -15.477 1 93.5 157 GLY B O 1
ATOM 3574 N N . VAL B 1 158 ? 4.316 1.64 -13.281 1 95.94 158 VAL B N 1
ATOM 3575 C CA . VAL B 1 158 ? 5.738 1.313 -13.312 1 95.94 158 VAL B CA 1
ATOM 3576 C C . VAL B 1 158 ? 5.949 0.009 -14.078 1 95.94 158 VAL B C 1
ATOM 3578 O O . VAL B 1 158 ? 5.469 -1.047 -13.664 1 95.94 158 VAL B O 1
ATOM 3581 N N . ASP B 1 159 ? 6.645 0.073 -15.195 1 96.81 159 ASP B N 1
ATOM 3582 C CA . ASP B 1 159 ? 6.895 -1.05 -16.094 1 96.81 159 ASP B CA 1
ATOM 3583 C C . ASP B 1 159 ? 8.391 -1.214 -16.375 1 96.81 159 ASP B C 1
ATOM 3585 O O . ASP B 1 159 ? 8.992 -0.383 -17.047 1 96.81 159 ASP B O 1
ATOM 3589 N N . MET B 1 160 ? 8.914 -2.26 -15.875 1 97.38 160 MET B N 1
ATOM 3590 C CA . MET B 1 160 ? 10.344 -2.496 -16.078 1 97.38 160 MET B CA 1
ATOM 3591 C C . MET B 1 160 ? 10.602 -3.113 -17.453 1 97.38 160 MET B C 1
ATOM 3593 O O . MET B 1 160 ? 10 -4.129 -17.797 1 97.38 160 MET B O 1
ATOM 3597 N N . ASP B 1 161 ? 11.469 -2.512 -18.172 1 96 161 ASP B N 1
ATOM 3598 C CA . ASP B 1 161 ? 11.844 -3.084 -19.453 1 96 161 ASP B CA 1
ATOM 3599 C C . ASP B 1 161 ? 12.922 -4.152 -19.297 1 96 161 ASP B C 1
ATOM 3601 O O . ASP B 1 161 ? 13.453 -4.348 -18.188 1 96 161 ASP B O 1
ATOM 3605 N N . SER B 1 162 ? 13.188 -4.875 -20.438 1 97.06 162 SER B N 1
ATOM 3606 C CA . SER B 1 162 ? 14.125 -5.988 -20.375 1 97.06 162 SER B CA 1
ATOM 3607 C C . SER B 1 162 ? 15.539 -5.512 -20.047 1 97.06 162 SER B C 1
ATOM 3609 O O . SER B 1 162 ? 16.297 -6.219 -19.391 1 97.06 162 SER B O 1
ATOM 3611 N N . GLU B 1 163 ? 15.93 -4.324 -20.484 1 97.56 163 GLU B N 1
ATOM 3612 C CA . GLU B 1 163 ? 17.25 -3.773 -20.188 1 97.56 163 GLU B CA 1
ATOM 3613 C C . GLU B 1 163 ? 17.422 -3.557 -18.688 1 97.56 163 GLU B C 1
ATOM 3615 O O . GLU B 1 163 ? 18.453 -3.9 -18.125 1 97.56 163 GLU B O 1
ATOM 3620 N N . THR B 1 164 ? 16.406 -3.006 -18.047 1 98.38 164 THR B N 1
ATOM 3621 C CA . THR B 1 164 ? 16.438 -2.768 -16.609 1 98.38 164 THR B CA 1
ATOM 3622 C C . THR B 1 164 ? 16.5 -4.086 -15.852 1 98.38 164 THR B C 1
ATOM 3624 O O . THR B 1 164 ? 17.312 -4.234 -14.93 1 98.38 164 THR B O 1
ATOM 3627 N N . ILE B 1 165 ? 15.711 -5.035 -16.203 1 98.56 165 ILE B N 1
ATOM 3628 C CA . ILE B 1 165 ? 15.68 -6.336 -15.539 1 98.56 165 ILE B CA 1
ATOM 3629 C C . ILE B 1 165 ? 17.047 -7.012 -15.672 1 98.56 165 ILE B C 1
ATOM 3631 O O . ILE B 1 165 ? 17.578 -7.539 -14.688 1 98.56 165 ILE B O 1
ATOM 3635 N N . THR B 1 166 ? 17.609 -6.926 -16.875 1 98.69 166 THR B N 1
ATOM 3636 C CA . THR B 1 166 ? 18.922 -7.508 -17.125 1 98.69 166 THR B CA 1
ATOM 3637 C C . THR B 1 166 ? 19.984 -6.836 -16.266 1 98.69 166 THR B C 1
ATOM 3639 O O . THR B 1 166 ? 20.812 -7.516 -15.648 1 98.69 166 THR B O 1
ATOM 3642 N N . ALA B 1 167 ? 19.922 -5.539 -16.219 1 98.69 167 ALA B N 1
ATOM 3643 C CA . ALA B 1 167 ? 20.891 -4.781 -15.422 1 98.69 167 ALA B CA 1
ATOM 3644 C C . ALA B 1 167 ? 20.812 -5.16 -13.953 1 98.69 167 ALA B C 1
ATOM 3646 O O . ALA B 1 167 ? 21.844 -5.316 -13.289 1 98.69 167 ALA B O 1
ATOM 3647 N N . ILE B 1 168 ? 19.656 -5.352 -13.414 1 98.75 168 ILE B N 1
ATOM 3648 C CA . ILE B 1 168 ? 19.438 -5.703 -12.016 1 98.75 168 ILE B CA 1
ATOM 3649 C C . ILE B 1 168 ? 20.031 -7.078 -11.727 1 98.75 168 ILE B C 1
ATOM 3651 O O . ILE B 1 168 ? 20.766 -7.25 -10.742 1 98.75 168 ILE B O 1
ATOM 3655 N N . ALA B 1 169 ? 19.75 -8.047 -12.531 1 98.69 169 ALA B N 1
ATOM 3656 C CA . ALA B 1 169 ? 20.25 -9.406 -12.344 1 98.69 169 ALA B CA 1
ATOM 3657 C C . ALA B 1 169 ? 21.766 -9.445 -12.422 1 98.69 169 ALA B C 1
ATOM 3659 O O . ALA B 1 169 ? 22.422 -10.102 -11.602 1 98.69 169 ALA B O 1
ATOM 3660 N N . ARG B 1 170 ? 22.344 -8.742 -13.359 1 98.5 170 ARG B N 1
ATOM 3661 C CA . ARG B 1 170 ? 23.781 -8.734 -13.547 1 98.5 170 ARG B CA 1
ATOM 3662 C C . ARG B 1 170 ? 24.484 -8.023 -12.398 1 98.5 170 ARG B C 1
ATOM 3664 O O . ARG B 1 170 ? 25.547 -8.453 -11.953 1 98.5 170 ARG B O 1
ATOM 3671 N N . GLU B 1 171 ? 23.906 -6.945 -12.008 1 98.12 171 GLU B N 1
ATOM 3672 C CA . GLU B 1 171 ? 24.469 -6.246 -10.859 1 98.12 171 GLU B CA 1
ATOM 3673 C C . GLU B 1 171 ? 24.5 -7.141 -9.625 1 98.12 171 GLU B C 1
ATOM 3675 O O . GLU B 1 171 ? 25.484 -7.156 -8.883 1 98.12 171 GLU B O 1
ATOM 3680 N N . SER B 1 172 ? 23.422 -7.801 -9.391 1 98.31 172 SER B N 1
ATOM 3681 C CA . SER B 1 172 ? 23.359 -8.727 -8.266 1 98.31 172 SER B CA 1
ATOM 3682 C C . SER B 1 172 ? 24.438 -9.797 -8.359 1 98.31 172 SER B C 1
ATOM 3684 O O . SER B 1 172 ? 25.062 -10.148 -7.355 1 98.31 172 SER B O 1
ATOM 3686 N N . ALA B 1 173 ? 24.672 -10.328 -9.516 1 97.88 173 ALA B N 1
ATOM 3687 C CA . ALA B 1 173 ? 25.703 -11.336 -9.719 1 97.88 173 ALA B CA 1
ATOM 3688 C C . ALA B 1 173 ? 27.094 -10.773 -9.414 1 97.88 173 ALA B C 1
ATOM 3690 O O . ALA B 1 173 ? 27.891 -11.43 -8.75 1 97.88 173 ALA B O 1
ATOM 3691 N N . SER B 1 174 ? 27.297 -9.555 -9.891 1 97.25 174 SER B N 1
ATOM 3692 C CA . SER B 1 174 ? 28.594 -8.914 -9.719 1 97.25 174 SER B CA 1
ATOM 3693 C C . SER B 1 174 ? 28.875 -8.609 -8.25 1 97.25 174 SER B C 1
ATOM 3695 O O . SER B 1 174 ? 30.031 -8.617 -7.82 1 97.25 174 SER B O 1
ATOM 3697 N N . ALA B 1 175 ? 27.859 -8.406 -7.5 1 95.56 175 ALA B N 1
ATOM 3698 C CA . ALA B 1 175 ? 28 -8.023 -6.098 1 95.56 175 ALA B CA 1
ATOM 3699 C C . ALA B 1 175 ? 28.109 -9.25 -5.199 1 95.56 175 ALA B C 1
ATOM 3701 O O . ALA B 1 175 ? 28.438 -9.133 -4.016 1 95.56 175 ALA B O 1
ATOM 3702 N N . ASN B 1 176 ? 27.797 -10.391 -5.711 1 94.44 176 ASN B N 1
ATOM 3703 C CA . ASN B 1 176 ? 27.812 -11.633 -4.953 1 94.44 176 ASN B CA 1
ATOM 3704 C C . ASN B 1 176 ? 29.156 -12.344 -5.09 1 94.44 176 ASN B C 1
ATOM 3706 O O . ASN B 1 176 ? 29.656 -12.531 -6.203 1 94.44 176 ASN B O 1
ATOM 3710 N N . ALA B 1 177 ? 29.719 -12.805 -4.09 1 90.69 177 ALA B N 1
ATOM 3711 C CA . ALA B 1 177 ? 31.031 -13.461 -4.078 1 90.69 177 ALA B CA 1
ATOM 3712 C C . ALA B 1 177 ? 31 -14.734 -4.918 1 90.69 177 ALA B C 1
ATOM 3714 O O . ALA B 1 177 ? 32.031 -15.102 -5.527 1 90.69 177 ALA B O 1
ATOM 3715 N N . SER B 1 178 ? 29.875 -15.43 -5.012 1 91.38 178 SER B N 1
ATOM 3716 C CA . SER B 1 178 ? 29.734 -16.672 -5.766 1 91.38 178 SER B CA 1
ATOM 3717 C C . SER B 1 178 ? 29.625 -16.406 -7.262 1 91.38 178 SER B C 1
ATOM 3719 O O . SER B 1 178 ? 29.75 -17.312 -8.078 1 91.38 178 SER B O 1
ATOM 3721 N N . GLY B 1 179 ? 29.297 -15.18 -7.574 1 93.44 179 GLY B N 1
ATOM 3722 C CA . GLY B 1 179 ? 29.062 -14.836 -8.969 1 93.44 179 GLY B CA 1
ATOM 3723 C C . GLY B 1 179 ? 27.656 -15.125 -9.43 1 93.44 179 GLY B C 1
ATOM 3724 O O . GLY B 1 179 ? 27.297 -14.867 -10.578 1 93.44 179 GLY B O 1
ATOM 3725 N N . ARG B 1 180 ? 26.906 -15.672 -8.484 1 95.44 180 ARG B N 1
ATOM 3726 C CA . ARG B 1 180 ? 25.516 -15.961 -8.82 1 95.44 180 ARG B CA 1
ATOM 3727 C C . ARG B 1 180 ? 24.594 -14.836 -8.359 1 95.44 180 ARG B C 1
ATOM 3729 O O . ARG B 1 180 ? 24.75 -14.312 -7.254 1 95.44 180 ARG B O 1
ATOM 3736 N N . SER B 1 181 ? 23.719 -14.531 -9.242 1 98.31 181 SER B N 1
ATOM 3737 C CA . SER B 1 181 ? 22.75 -13.5 -8.914 1 98.31 181 SER B CA 1
ATOM 3738 C C . SER B 1 181 ? 21.75 -14 -7.871 1 98.31 181 SER B C 1
ATOM 3740 O O . SER B 1 181 ? 21.328 -15.156 -7.914 1 98.31 181 SER B O 1
ATOM 3742 N N . ASN B 1 182 ? 21.328 -13.102 -7.008 1 98.62 182 ASN B N 1
ATOM 3743 C CA . ASN B 1 182 ? 20.203 -13.398 -6.113 1 98.62 182 ASN B CA 1
ATOM 3744 C C . ASN B 1 182 ? 18.875 -13 -6.73 1 98.62 182 ASN B C 1
ATOM 3746 O O . ASN B 1 182 ? 17.812 -13.258 -6.152 1 98.62 182 ASN B O 1
ATOM 3750 N N . VAL B 1 183 ? 18.922 -12.32 -7.809 1 98.88 183 VAL B N 1
ATOM 3751 C CA . VAL B 1 183 ? 17.734 -12.109 -8.648 1 98.88 183 VAL B CA 1
ATOM 3752 C C . VAL B 1 183 ? 17.688 -13.18 -9.734 1 98.88 183 VAL B C 1
ATOM 3754 O O . VAL B 1 183 ? 18.469 -13.148 -10.688 1 98.88 183 VAL B O 1
ATOM 3757 N N . VAL B 1 184 ? 16.703 -14.055 -9.633 1 98.88 184 VAL B N 1
ATOM 3758 C CA . VAL B 1 184 ? 16.859 -15.32 -10.344 1 98.88 184 VAL B CA 1
ATOM 3759 C C . VAL B 1 184 ? 15.719 -15.5 -11.336 1 98.88 184 VAL B C 1
ATOM 3761 O O . VAL B 1 184 ? 15.586 -16.562 -11.953 1 98.88 184 VAL B O 1
ATOM 3764 N N . GLY B 1 185 ? 14.898 -14.492 -11.516 1 98.81 185 GLY B N 1
ATOM 3765 C CA . GLY B 1 185 ? 13.812 -14.617 -12.477 1 98.81 185 GLY B CA 1
ATOM 3766 C C . GLY B 1 185 ? 12.891 -13.414 -12.484 1 98.81 185 GLY B C 1
ATOM 3767 O O . GLY B 1 185 ? 13.148 -12.414 -11.812 1 98.81 185 GLY B O 1
ATOM 3768 N N . VAL B 1 186 ? 11.867 -13.523 -13.336 1 98.69 186 VAL B N 1
ATOM 3769 C CA . VAL B 1 186 ? 10.867 -12.477 -13.453 1 98.69 186 VAL B CA 1
ATOM 3770 C C . VAL B 1 186 ? 9.523 -13.094 -13.852 1 98.69 186 VAL B C 1
ATOM 3772 O O . VAL B 1 186 ? 9.477 -14.094 -14.57 1 98.69 186 VAL B O 1
ATOM 3775 N N . LYS B 1 187 ? 8.516 -12.586 -13.266 1 98.06 187 LYS B N 1
ATOM 3776 C CA . LYS B 1 187 ? 7.148 -12.789 -13.742 1 98.06 187 LYS B CA 1
ATOM 3777 C C . LYS B 1 187 ? 6.668 -11.586 -14.547 1 98.06 187 LYS B C 1
ATOM 3779 O O . LYS B 1 187 ? 6.613 -10.469 -14.031 1 98.06 187 LYS B O 1
ATOM 3784 N N . LEU B 1 188 ? 6.289 -11.805 -15.836 1 96.81 188 LEU B N 1
ATOM 3785 C CA . LEU B 1 188 ? 5.84 -10.742 -16.734 1 96.81 188 LEU B CA 1
ATOM 3786 C C . LEU B 1 188 ? 4.328 -10.805 -16.922 1 96.81 188 LEU B C 1
ATOM 3788 O O . LEU B 1 188 ? 3.812 -11.734 -17.547 1 96.81 188 LEU B O 1
ATOM 3792 N N . THR B 1 189 ? 3.623 -9.781 -16.438 1 89.81 189 THR B N 1
ATOM 3793 C CA . THR B 1 189 ? 2.168 -9.781 -16.547 1 89.81 189 THR B CA 1
ATOM 3794 C C . THR B 1 189 ? 1.721 -9.016 -17.781 1 89.81 189 THR B C 1
ATOM 3796 O O . THR B 1 189 ? 0.549 -9.062 -18.156 1 89.81 189 THR B O 1
ATOM 3799 N N . CYS B 1 190 ? 2.611 -8.414 -18.5 1 82.19 190 CYS B N 1
ATOM 3800 C CA . CYS B 1 190 ? 2.283 -7.562 -19.625 1 82.19 190 CYS B CA 1
ATOM 3801 C C . CYS B 1 190 ? 1.93 -8.391 -20.859 1 82.19 190 CYS B C 1
ATOM 3803 O O . CYS B 1 190 ? 1.363 -7.875 -21.828 1 82.19 190 CYS B O 1
ATOM 3805 N N . GLY B 1 191 ? 2.338 -9.664 -20.859 1 80.06 191 GLY B N 1
ATOM 3806 C CA . GLY B 1 191 ? 2.051 -10.539 -21.984 1 80.06 191 GLY B CA 1
ATOM 3807 C C . GLY B 1 191 ? 2.926 -10.266 -23.203 1 80.06 191 GLY B C 1
ATOM 3808 O O . GLY B 1 191 ? 2.6 -10.672 -24.312 1 80.06 191 GLY B O 1
ATOM 3809 N N . SER B 1 192 ? 4.031 -9.641 -22.938 1 83.81 192 SER B N 1
ATOM 3810 C CA . SER B 1 192 ? 4.906 -9.281 -24.062 1 83.81 192 SER B CA 1
ATOM 3811 C C . SER B 1 192 ? 5.922 -10.383 -24.344 1 83.81 192 SER B C 1
ATOM 3813 O O . SER B 1 192 ? 6.871 -10.57 -23.578 1 83.81 192 SER B O 1
ATOM 3815 N N . VAL B 1 193 ? 5.797 -10.992 -25.484 1 88.88 193 VAL B N 1
ATOM 3816 C CA . VAL B 1 193 ? 6.758 -12 -25.906 1 88.88 193 VAL B CA 1
ATOM 3817 C C . VAL B 1 193 ? 8.086 -11.344 -26.266 1 88.88 193 VAL B C 1
ATOM 3819 O O . VAL B 1 193 ? 9.141 -11.977 -26.203 1 88.88 193 VAL B O 1
ATOM 3822 N N . GLY B 1 194 ? 8 -10.062 -26.656 1 89.62 194 GLY B N 1
ATOM 3823 C CA . GLY B 1 194 ? 9.234 -9.344 -26.953 1 89.62 194 GLY B CA 1
ATOM 3824 C C . GLY B 1 194 ? 10.164 -9.258 -25.766 1 89.62 194 GLY B C 1
ATOM 3825 O O . GLY B 1 194 ? 11.375 -9.492 -25.891 1 89.62 194 GLY B O 1
ATOM 3826 N N . LYS B 1 195 ? 9.727 -8.992 -24.625 1 94.56 195 LYS B N 1
ATOM 3827 C CA . LYS B 1 195 ? 10.523 -8.969 -23.391 1 94.56 195 LYS B CA 1
ATOM 3828 C C . LYS B 1 195 ? 11.094 -10.352 -23.094 1 94.56 195 LYS B C 1
ATOM 3830 O O . LYS B 1 195 ? 12.242 -10.477 -22.656 1 94.56 195 LYS B O 1
ATOM 3835 N N . ILE B 1 196 ? 10.25 -11.375 -23.219 1 96.12 196 ILE B N 1
ATOM 3836 C CA . ILE B 1 196 ? 10.688 -12.742 -22.953 1 96.12 196 ILE B CA 1
ATOM 3837 C C . ILE B 1 196 ? 11.867 -13.086 -23.859 1 96.12 196 ILE B C 1
ATOM 3839 O O . ILE B 1 196 ? 12.875 -13.625 -23.406 1 96.12 196 ILE B O 1
ATOM 3843 N N . THR B 1 197 ? 11.727 -12.727 -25.109 1 96.75 197 THR B N 1
ATOM 3844 C CA . THR B 1 197 ? 12.758 -13.047 -26.094 1 96.75 197 THR B CA 1
ATOM 3845 C C . THR B 1 197 ? 14.086 -12.406 -25.703 1 96.75 197 THR B C 1
ATOM 3847 O O . THR B 1 197 ? 15.133 -13.055 -25.734 1 96.75 197 THR B O 1
ATOM 3850 N N . ARG B 1 198 ? 14.062 -11.172 -25.344 1 97.5 198 ARG B N 1
ATOM 3851 C CA . ARG B 1 198 ? 15.281 -10.453 -25 1 97.5 198 ARG B CA 1
ATOM 3852 C C . ARG B 1 198 ? 15.891 -11.016 -23.719 1 97.5 198 ARG B C 1
ATOM 3854 O O . ARG B 1 198 ? 17.109 -11.172 -23.625 1 97.5 198 ARG B O 1
ATOM 3861 N N . LEU B 1 199 ? 15.062 -11.359 -22.719 1 98.06 199 LEU B N 1
ATOM 3862 C CA . LEU B 1 199 ? 15.57 -11.906 -21.469 1 98.06 199 LEU B CA 1
ATOM 3863 C C . LEU B 1 199 ? 16.141 -13.305 -21.688 1 98.06 199 LEU B C 1
ATOM 3865 O O . LEU B 1 199 ? 17.172 -13.656 -21.094 1 98.06 199 LEU B O 1
ATOM 3869 N N . ALA B 1 200 ? 15.492 -14.07 -22.547 1 96.81 200 ALA B N 1
ATOM 3870 C CA . ALA B 1 200 ? 15.969 -15.414 -22.859 1 96.81 200 ALA B CA 1
ATOM 3871 C C . ALA B 1 200 ? 17.297 -15.367 -23.625 1 96.81 200 ALA B C 1
ATOM 3873 O O . ALA B 1 200 ? 18.094 -16.297 -23.547 1 96.81 200 ALA B O 1
ATOM 3874 N N . ALA B 1 201 ? 17.5 -14.328 -24.359 1 97.69 201 ALA B N 1
ATOM 3875 C CA . ALA B 1 201 ? 18.766 -14.133 -25.062 1 97.69 201 ALA B CA 1
ATOM 3876 C C . ALA B 1 201 ? 19.859 -13.719 -24.078 1 97.69 201 ALA B C 1
ATOM 3878 O O . ALA B 1 201 ? 21.031 -14.062 -24.266 1 97.69 201 ALA B O 1
ATOM 3879 N N . ALA B 1 202 ? 19.469 -13.047 -23.047 1 97.75 202 ALA B N 1
ATOM 3880 C CA . ALA B 1 202 ? 20.422 -12.492 -22.094 1 97.75 202 ALA B CA 1
ATOM 3881 C C . ALA B 1 202 ? 20.844 -13.531 -21.062 1 97.75 202 ALA B C 1
ATOM 3883 O O . ALA B 1 202 ? 21.953 -13.484 -20.531 1 97.75 202 ALA B O 1
ATOM 3884 N N . PHE B 1 203 ? 19.891 -14.461 -20.719 1 98.12 203 PHE B N 1
ATOM 3885 C CA . PHE B 1 203 ? 20.141 -15.383 -19.625 1 98.12 203 PHE B CA 1
ATOM 3886 C C . PHE B 1 203 ? 19.75 -16.812 -20.016 1 98.12 203 PHE B C 1
ATOM 3888 O O . PHE B 1 203 ? 18.719 -17.031 -20.641 1 98.12 203 PHE B O 1
ATOM 3895 N N . ALA B 1 204 ? 20.594 -17.75 -19.562 1 96.69 204 ALA B N 1
ATOM 3896 C CA . ALA B 1 204 ? 20.188 -19.141 -19.641 1 96.69 204 ALA B CA 1
ATOM 3897 C C . ALA B 1 204 ? 19.125 -19.469 -18.594 1 96.69 204 ALA B C 1
ATOM 3899 O O . ALA B 1 204 ? 19.109 -18.875 -17.516 1 96.69 204 ALA B O 1
ATOM 3900 N N . PRO B 1 205 ? 18.234 -20.406 -18.906 1 95.81 205 PRO B N 1
ATOM 3901 C CA . PRO B 1 205 ? 17.156 -20.734 -17.984 1 95.81 205 PRO B CA 1
ATOM 3902 C C . PRO B 1 205 ? 17.656 -21.234 -16.625 1 95.81 205 PRO B C 1
ATOM 3904 O O . PRO B 1 205 ? 16.969 -21.094 -15.617 1 95.81 205 PRO B O 1
ATOM 3907 N N . GLU B 1 206 ? 18.859 -21.734 -16.531 1 95.88 206 GLU B N 1
ATOM 3908 C CA . GLU B 1 206 ? 19.422 -22.234 -15.289 1 95.88 206 GLU B CA 1
ATOM 3909 C C . GLU B 1 206 ? 19.875 -21.094 -14.383 1 95.88 206 GLU B C 1
ATOM 3911 O O . GLU B 1 206 ? 20.078 -21.281 -13.18 1 95.88 206 GLU B O 1
ATOM 3916 N N . ASP B 1 207 ? 20 -19.891 -14.984 1 97 207 ASP B N 1
ATOM 3917 C CA . ASP B 1 207 ? 20.484 -18.734 -14.227 1 97 207 ASP B CA 1
ATOM 3918 C C . ASP B 1 207 ? 19.344 -17.766 -13.914 1 97 207 ASP B C 1
ATOM 3920 O O . ASP B 1 207 ? 19.406 -17.016 -12.938 1 97 207 ASP B O 1
ATOM 3924 N N . PHE B 1 208 ? 18.375 -17.828 -14.766 1 98.69 208 PHE B N 1
ATOM 3925 C CA . PHE B 1 208 ? 17.297 -16.844 -14.656 1 98.69 208 PHE B CA 1
ATOM 3926 C C . PHE B 1 208 ? 16.016 -17.375 -15.281 1 98.69 208 PHE B C 1
ATOM 3928 O O . PHE B 1 208 ? 15.969 -17.641 -16.484 1 98.69 208 PHE B O 1
ATOM 3935 N N . ALA B 1 209 ? 14.969 -17.469 -14.492 1 98.56 209 ALA B N 1
ATOM 3936 C CA . ALA B 1 209 ? 13.695 -18.016 -14.961 1 98.56 209 ALA B CA 1
ATOM 3937 C C . ALA B 1 209 ? 12.742 -16.891 -15.375 1 98.56 209 ALA B C 1
ATOM 3939 O O . ALA B 1 209 ? 12.359 -16.062 -14.555 1 98.56 209 ALA B O 1
ATOM 3940 N N . THR B 1 210 ? 12.359 -16.859 -16.625 1 98.25 210 THR B N 1
ATOM 3941 C CA . THR B 1 210 ? 11.352 -15.922 -17.109 1 98.25 210 THR B CA 1
ATOM 3942 C C . THR B 1 210 ? 9.977 -16.594 -17.188 1 98.25 210 THR B C 1
ATOM 3944 O O . THR B 1 210 ? 9.797 -17.547 -17.953 1 98.25 210 THR B O 1
ATOM 3947 N N . PHE B 1 211 ? 9.055 -16.094 -16.422 1 98.12 211 PHE B N 1
ATOM 3948 C CA . PHE B 1 211 ? 7.699 -16.625 -16.406 1 98.12 211 PHE B CA 1
ATOM 3949 C C . PHE B 1 211 ? 6.723 -15.656 -17.047 1 98.12 211 PHE B C 1
ATOM 3951 O O . PHE B 1 211 ? 6.812 -14.445 -16.828 1 98.12 211 PHE B O 1
ATOM 3958 N N . GLY B 1 212 ? 5.828 -16.234 -17.844 1 96 212 GLY B N 1
ATOM 3959 C CA . GLY B 1 212 ? 4.656 -15.445 -18.188 1 96 212 GLY B CA 1
ATOM 3960 C C . GLY B 1 212 ? 3.67 -15.305 -17.047 1 96 212 GLY B C 1
ATOM 3961 O O . GLY B 1 212 ? 3.572 -16.188 -16.188 1 96 212 GLY B O 1
ATOM 3962 N N . GLY B 1 213 ? 2.859 -14.203 -17.094 1 94.06 213 GLY B N 1
ATOM 3963 C CA . GLY B 1 213 ? 1.966 -13.93 -15.977 1 94.06 213 GLY B CA 1
ATOM 3964 C C . GLY B 1 213 ? 0.538 -14.375 -16.234 1 94.06 213 GLY B C 1
ATOM 3965 O O . GLY B 1 213 ? -0.341 -14.18 -15.391 1 94.06 213 GLY B O 1
ATOM 3966 N N . GLN B 1 214 ? 0.295 -14.969 -17.422 1 92.06 214 GLN B N 1
ATOM 3967 C CA . GLN B 1 214 ? -1.031 -15.453 -17.797 1 92.06 214 GLN B CA 1
ATOM 3968 C C . GLN B 1 214 ? -0.943 -16.781 -18.531 1 92.06 214 GLN B C 1
ATOM 3970 O O . GLN B 1 214 ? 0.045 -17.062 -19.219 1 92.06 214 GLN B O 1
ATOM 3975 N N . SER B 1 215 ? -1.962 -17.5 -18.391 1 92.12 215 SER B N 1
ATOM 3976 C CA . SER B 1 215 ? -1.911 -18.844 -18.938 1 92.12 215 SER B CA 1
ATOM 3977 C C . SER B 1 215 ? -2.146 -18.844 -20.438 1 92.12 215 SER B C 1
ATOM 3979 O O . SER B 1 215 ? -1.705 -19.75 -21.156 1 92.12 215 SER B O 1
ATOM 3981 N N . ASP B 1 216 ? -2.883 -17.828 -20.891 1 90.44 216 ASP B N 1
ATOM 3982 C CA . ASP B 1 216 ? -3.174 -17.797 -22.328 1 90.44 216 ASP B CA 1
ATOM 3983 C C . ASP B 1 216 ? -1.932 -17.422 -23.125 1 90.44 216 ASP B C 1
ATOM 3985 O O . ASP B 1 216 ? -1.96 -17.422 -24.359 1 90.44 216 ASP B O 1
ATOM 3989 N N . PHE B 1 217 ? -0.885 -17.156 -22.453 1 88.44 217 PHE B N 1
ATOM 3990 C CA . PHE B 1 217 ? 0.381 -16.797 -23.078 1 88.44 217 PHE B CA 1
ATOM 3991 C C . PHE B 1 217 ? 1.411 -17.906 -22.891 1 88.44 217 PHE B C 1
ATOM 3993 O O . PHE B 1 217 ? 2.588 -17.719 -23.203 1 88.44 217 PHE B O 1
ATOM 4000 N N . LEU B 1 218 ? 0.987 -19.047 -22.375 1 95.88 218 LEU B N 1
ATOM 4001 C CA . LEU B 1 218 ? 1.931 -20.078 -21.953 1 95.88 218 LEU B CA 1
ATOM 4002 C C . LEU B 1 218 ? 2.729 -20.609 -23.141 1 95.88 218 LEU B C 1
ATOM 4004 O O . LEU B 1 218 ? 3.959 -20.516 -23.156 1 95.88 218 LEU B O 1
ATOM 4008 N N . ILE B 1 219 ? 2.074 -21.062 -24.219 1 96.69 219 ILE B N 1
ATOM 4009 C CA . ILE B 1 219 ? 2.777 -21.656 -25.344 1 96.69 219 ILE B CA 1
ATOM 4010 C C . ILE B 1 219 ? 3.578 -20.578 -26.078 1 96.69 219 ILE B C 1
ATOM 4012 O O . ILE B 1 219 ? 4.73 -20.812 -26.453 1 96.69 219 ILE B O 1
ATOM 4016 N N . GLY B 1 220 ? 2.971 -19.406 -26.328 1 95.69 220 GLY B N 1
ATOM 4017 C CA . GLY B 1 220 ? 3.725 -18.297 -26.906 1 95.69 220 GLY B CA 1
ATOM 4018 C C . GLY B 1 220 ? 4.965 -17.938 -26.109 1 95.69 220 GLY B C 1
ATOM 4019 O O . GLY B 1 220 ? 6.023 -17.688 -26.688 1 95.69 220 GLY B O 1
ATOM 4020 N N . GLY B 1 221 ? 4.797 -17.922 -24.797 1 96.81 221 GLY B N 1
ATOM 4021 C CA . GLY B 1 221 ? 5.938 -17.656 -23.922 1 96.81 221 GLY B CA 1
ATOM 4022 C C . GLY B 1 221 ? 7.02 -18.719 -24.016 1 96.81 221 GLY B C 1
ATOM 4023 O O . GLY B 1 221 ? 8.203 -18.391 -24.141 1 96.81 221 GLY B O 1
ATOM 4024 N N . LEU B 1 222 ? 6.594 -19.938 -23.984 1 97.62 222 LEU B N 1
ATOM 4025 C CA . LEU B 1 222 ? 7.547 -21.047 -24.078 1 97.62 222 LEU B CA 1
ATOM 4026 C C . LEU B 1 222 ? 8.297 -20.984 -25.406 1 97.62 222 LEU B C 1
ATOM 4028 O O . LEU B 1 222 ? 9.523 -21.156 -25.438 1 97.62 222 LEU B O 1
ATOM 4032 N N . ALA B 1 223 ? 7.59 -20.703 -26.438 1 96.56 223 ALA B N 1
ATOM 4033 C CA . ALA B 1 223 ? 8.203 -20.594 -27.766 1 96.56 223 ALA B CA 1
ATOM 4034 C C . ALA B 1 223 ? 9.242 -19.469 -27.797 1 96.56 223 ALA B C 1
ATOM 4036 O O . ALA B 1 223 ? 10.25 -19.578 -28.5 1 96.56 223 ALA B O 1
ATOM 4037 N N . ALA B 1 224 ? 8.992 -18.438 -27.031 1 96.31 224 ALA B N 1
ATOM 4038 C CA . ALA B 1 224 ? 9.867 -17.266 -27.016 1 96.31 224 ALA B CA 1
ATOM 4039 C C . ALA B 1 224 ? 11.031 -17.453 -26.047 1 96.31 224 ALA B C 1
ATOM 4041 O O . ALA B 1 224 ? 11.992 -16.688 -26.062 1 96.31 224 ALA B O 1
ATOM 4042 N N . GLY B 1 225 ? 10.93 -18.438 -25.172 1 96.94 225 GLY B N 1
ATOM 4043 C CA . GLY B 1 225 ? 12.07 -18.734 -24.312 1 96.94 225 GLY B CA 1
ATOM 4044 C C . GLY B 1 225 ? 11.719 -18.703 -22.828 1 96.94 225 GLY B C 1
ATOM 4045 O O . GLY B 1 225 ? 12.594 -18.875 -21.984 1 96.94 225 GLY B O 1
ATOM 4046 N N . SER B 1 226 ? 10.453 -18.531 -22.484 1 97.62 226 SER B N 1
ATOM 4047 C CA . SER B 1 226 ? 10.055 -18.609 -21.094 1 97.62 226 SER B CA 1
ATOM 4048 C C . SER B 1 226 ? 10.172 -20.047 -20.562 1 97.62 226 SER B C 1
ATOM 4050 O O . SER B 1 226 ? 10.289 -20.984 -21.344 1 97.62 226 SER B O 1
ATOM 4052 N N . VAL B 1 227 ? 10.188 -20.172 -19.234 1 98.06 227 VAL B N 1
ATOM 4053 C CA . VAL B 1 227 ? 10.32 -21.5 -18.656 1 98.06 227 VAL B CA 1
ATOM 4054 C C . VAL B 1 227 ? 8.969 -21.969 -18.109 1 98.06 227 VAL B C 1
ATOM 4056 O O . VAL B 1 227 ? 8.883 -23 -17.453 1 98.06 227 VAL B O 1
ATOM 4059 N N . GLY B 1 228 ? 7.918 -21.25 -18.312 1 98 228 GLY B N 1
ATOM 4060 C CA . GLY B 1 228 ? 6.578 -21.531 -17.828 1 98 228 GLY B CA 1
ATOM 4061 C C . GLY B 1 228 ? 5.789 -20.266 -17.516 1 98 228 GLY B C 1
ATOM 4062 O O . GLY B 1 228 ? 6.016 -19.219 -18.141 1 98 228 GLY B O 1
ATOM 4063 N N . CYS B 1 229 ? 4.758 -20.406 -16.625 1 97.62 229 CYS B N 1
ATOM 4064 C CA . CYS B 1 229 ? 3.955 -19.25 -16.281 1 97.62 229 CYS B CA 1
ATOM 4065 C C . CYS B 1 229 ? 3.508 -19.312 -14.82 1 97.62 229 CYS B C 1
ATOM 4067 O O . CYS B 1 229 ? 3.582 -20.359 -14.188 1 97.62 229 CYS B O 1
ATOM 4069 N N . ILE B 1 230 ? 3.279 -18.203 -14.258 1 97.88 230 ILE B N 1
ATOM 4070 C CA . ILE B 1 230 ? 2.57 -18 -12.992 1 97.88 230 ILE B CA 1
ATOM 4071 C C . ILE B 1 230 ? 1.196 -17.391 -13.266 1 97.88 230 ILE B C 1
ATOM 4073 O O . ILE B 1 230 ? 1.084 -16.203 -13.578 1 97.88 230 ILE B O 1
ATOM 4077 N N . ALA B 1 231 ? 0.155 -18.219 -13.164 1 96.12 231 ALA B N 1
ATOM 4078 C CA . ALA B 1 231 ? -1.103 -17.781 -13.773 1 96.12 231 ALA B CA 1
ATOM 4079 C C . ALA B 1 231 ? -2.27 -17.969 -12.805 1 96.12 231 ALA B C 1
ATOM 4081 O O . ALA B 1 231 ? -2.393 -19.016 -12.164 1 96.12 231 ALA B O 1
ATOM 4082 N N . ALA B 1 232 ? -3.115 -16.984 -12.758 1 96.94 232 ALA B N 1
ATOM 4083 C CA . ALA B 1 232 ? -4.316 -17.016 -11.93 1 96.94 232 ALA B CA 1
ATOM 4084 C C . ALA B 1 232 ? -5.227 -18.172 -12.328 1 96.94 232 ALA B C 1
ATOM 4086 O O . ALA B 1 232 ? -5.895 -18.766 -11.477 1 96.94 232 ALA B O 1
ATOM 4087 N N . PHE B 1 233 ? -5.25 -18.531 -13.562 1 97.69 233 PHE B N 1
ATOM 4088 C CA . PHE B 1 233 ? -6.129 -19.578 -14.102 1 97.69 233 PHE B CA 1
ATOM 4089 C C . PHE B 1 233 ? -5.805 -20.922 -13.492 1 97.69 233 PHE B C 1
ATOM 4091 O O . PHE B 1 233 ? -6.676 -21.797 -13.383 1 97.69 233 PHE B O 1
ATOM 4098 N N . ALA B 1 234 ? -4.594 -21.078 -13.062 1 98.25 234 ALA B N 1
ATOM 4099 C CA . ALA B 1 234 ? -4.164 -22.328 -12.438 1 98.25 234 ALA B CA 1
ATOM 4100 C C . ALA B 1 234 ? -4.895 -22.547 -11.109 1 98.25 234 ALA B C 1
ATOM 4102 O O . ALA B 1 234 ? -4.906 -23.656 -10.586 1 98.25 234 ALA B O 1
ATOM 4103 N N . ASN B 1 235 ? -5.512 -21.5 -10.531 1 98.75 235 ASN B N 1
ATOM 4104 C CA . ASN B 1 235 ? -6.387 -21.688 -9.375 1 98.75 235 ASN B CA 1
ATOM 4105 C C . ASN B 1 235 ? -7.645 -22.469 -9.742 1 98.75 235 ASN B C 1
ATOM 4107 O O . ASN B 1 235 ? -8.133 -23.266 -8.953 1 98.75 235 ASN B O 1
ATOM 4111 N N . VAL B 1 236 ? -8.125 -22.234 -10.938 1 98.69 236 VAL B N 1
ATOM 4112 C CA . VAL B 1 236 ? -9.422 -22.766 -11.359 1 98.69 236 VAL B CA 1
ATOM 4113 C C . VAL B 1 236 ? -9.242 -24.172 -11.938 1 98.69 236 VAL B C 1
ATOM 4115 O O . VAL B 1 236 ? -9.898 -25.125 -11.5 1 98.69 236 VAL B O 1
ATOM 4118 N N . PHE B 1 237 ? -8.312 -24.281 -12.914 1 98.81 237 PHE B N 1
ATOM 4119 C CA . PHE B 1 237 ? -8.047 -25.547 -13.562 1 98.81 237 PHE B CA 1
ATOM 4120 C C . PHE B 1 237 ? -6.555 -25.859 -13.555 1 98.81 237 PHE B C 1
ATOM 4122 O O . PHE B 1 237 ? -5.906 -25.828 -14.609 1 98.81 237 PHE B O 1
ATOM 4129 N N . PRO B 1 238 ? -6.043 -26.312 -12.375 1 98.81 238 PRO B N 1
ATOM 4130 C CA . PRO B 1 238 ? -4.602 -26.531 -12.242 1 98.81 238 PRO B CA 1
ATOM 4131 C C . PRO B 1 238 ? -4.109 -27.703 -13.086 1 98.81 238 PRO B C 1
ATOM 4133 O O . PRO B 1 238 ? -3.023 -27.641 -13.672 1 98.81 238 PRO B O 1
ATOM 4136 N N . LYS B 1 239 ? -4.832 -28.766 -13.234 1 98.81 239 LYS B N 1
ATOM 4137 C CA . LYS B 1 239 ? -4.387 -29.922 -13.992 1 98.81 239 LYS B CA 1
ATOM 4138 C C . LYS B 1 239 ? -4.324 -29.625 -15.492 1 98.81 239 LYS B C 1
ATOM 4140 O O . LYS B 1 239 ? -3.406 -30.062 -16.188 1 98.81 239 LYS B O 1
ATOM 4145 N N . VAL B 1 240 ? -5.312 -28.875 -15.969 1 98.81 240 VAL B N 1
ATOM 4146 C CA . VAL B 1 240 ? -5.316 -28.469 -17.375 1 98.81 240 VAL B CA 1
ATOM 4147 C C . VAL B 1 240 ? -4.086 -27.625 -17.672 1 98.81 240 VAL B C 1
ATOM 4149 O O . VAL B 1 240 ? -3.387 -27.859 -18.656 1 98.81 240 VAL B O 1
ATOM 4152 N N . ALA B 1 241 ? -3.832 -26.672 -16.828 1 98.62 241 ALA B N 1
ATOM 4153 C CA . ALA B 1 241 ? -2.68 -25.797 -17.016 1 98.62 241 ALA B CA 1
ATOM 4154 C C . ALA B 1 241 ? -1.377 -26.594 -17 1 98.62 241 ALA B C 1
ATOM 4156 O O . ALA B 1 241 ? -0.524 -26.406 -17.875 1 98.62 241 ALA B O 1
ATOM 4157 N N . ALA B 1 242 ? -1.217 -27.484 -16.062 1 98.75 242 ALA B N 1
ATOM 4158 C CA . ALA B 1 242 ? -0.026 -28.328 -15.961 1 98.75 242 ALA B CA 1
ATOM 4159 C C . ALA B 1 242 ? 0.097 -29.25 -17.172 1 98.75 242 ALA B C 1
ATOM 4161 O O . ALA B 1 242 ? 1.201 -29.484 -17.672 1 98.75 242 ALA B O 1
ATOM 4162 N N . ARG B 1 243 ? -1.024 -29.75 -17.672 1 98.75 243 ARG B N 1
ATOM 4163 C CA . ARG B 1 243 ? -1.03 -30.672 -18.812 1 98.75 243 ARG B CA 1
ATOM 4164 C C . ARG B 1 243 ? -0.575 -29.969 -20.094 1 98.75 243 ARG B C 1
ATOM 4166 O O . ARG B 1 243 ? 0.141 -30.547 -20.906 1 98.75 243 ARG B O 1
ATOM 4173 N N . ILE B 1 244 ? -1.011 -28.75 -20.281 1 98.75 244 ILE B N 1
ATOM 4174 C CA . ILE B 1 244 ? -0.593 -28 -21.453 1 98.75 244 ILE B CA 1
ATOM 4175 C C . ILE B 1 244 ? 0.929 -27.875 -21.469 1 98.75 244 ILE B C 1
ATOM 4177 O O . ILE B 1 244 ? 1.565 -28.125 -22.5 1 98.75 244 ILE B O 1
ATOM 4181 N N . TYR B 1 245 ? 1.487 -27.531 -20.359 1 98.69 245 TYR B N 1
ATOM 4182 C CA . TYR B 1 245 ? 2.938 -27.422 -20.234 1 98.69 245 TYR B CA 1
ATOM 4183 C C . TYR B 1 245 ? 3.619 -28.75 -20.531 1 98.69 245 TYR B C 1
ATOM 4185 O O . TYR B 1 245 ? 4.586 -28.812 -21.297 1 98.69 245 TYR B O 1
ATOM 4193 N N . ALA B 1 246 ? 3.113 -29.812 -19.938 1 98.62 246 ALA B N 1
ATOM 4194 C CA . ALA B 1 246 ? 3.707 -31.141 -20.094 1 98.62 246 ALA B CA 1
ATOM 4195 C C . ALA B 1 246 ? 3.684 -31.578 -21.547 1 98.62 246 ALA B C 1
ATOM 4197 O O . ALA B 1 246 ? 4.66 -32.156 -22.047 1 98.62 246 ALA B O 1
ATOM 4198 N N . LEU B 1 247 ? 2.557 -31.359 -22.219 1 98.75 247 LEU B N 1
ATOM 4199 C CA . LEU B 1 247 ? 2.432 -31.719 -23.625 1 98.75 247 LEU B CA 1
ATOM 4200 C C . LEU B 1 247 ? 3.461 -30.969 -24.469 1 98.75 247 LEU B C 1
ATOM 4202 O O . LEU B 1 247 ? 4.121 -31.578 -25.328 1 98.75 247 LEU B O 1
ATOM 4206 N N . TYR B 1 248 ? 3.596 -29.703 -24.203 1 98.56 248 TYR B N 1
ATOM 4207 C CA . TYR B 1 248 ? 4.559 -28.906 -24.953 1 98.56 248 TYR B CA 1
ATOM 4208 C C . TYR B 1 248 ? 5.977 -29.406 -24.734 1 98.56 248 TYR B C 1
ATOM 4210 O O . TYR B 1 248 ? 6.742 -29.562 -25.688 1 98.56 248 TYR B O 1
ATOM 4218 N N . GLU B 1 249 ? 6.336 -29.703 -23.5 1 97.75 249 GLU B N 1
ATOM 4219 C CA . GLU B 1 249 ? 7.676 -30.172 -23.141 1 97.75 249 GLU B CA 1
ATOM 4220 C C . GLU B 1 249 ? 7.984 -31.516 -23.781 1 97.75 249 GLU B C 1
ATOM 4222 O O . GLU B 1 249 ? 9.133 -31.797 -24.125 1 97.75 249 GLU B O 1
ATOM 4227 N N . LYS B 1 250 ? 6.969 -32.281 -24 1 98.06 250 LYS B N 1
ATOM 4228 C CA . LYS B 1 250 ? 7.125 -33.594 -24.609 1 98.06 250 LYS B CA 1
ATOM 4229 C C . LYS B 1 250 ? 7.156 -33.531 -26.125 1 98.06 250 LYS B C 1
ATOM 4231 O O . LYS B 1 250 ? 7.301 -34.531 -26.812 1 98.06 250 LYS B O 1
ATOM 4236 N N . GLY B 1 251 ? 6.926 -32.344 -26.609 1 98.06 251 GLY B N 1
ATOM 4237 C CA . GLY B 1 251 ? 6.949 -32.125 -28.047 1 98.06 251 GLY B CA 1
ATOM 4238 C C . GLY B 1 251 ? 5.613 -32.406 -28.719 1 98.06 251 GLY B C 1
ATOM 4239 O O . GLY B 1 251 ? 5.52 -32.438 -29.938 1 98.06 251 GLY B O 1
ATOM 4240 N N . GLN B 1 252 ? 4.59 -32.625 -27.969 1 98.38 252 GLN B N 1
ATOM 4241 C CA . GLN B 1 252 ? 3.24 -32.781 -28.5 1 98.38 252 GLN B CA 1
ATOM 4242 C C . GLN B 1 252 ? 2.549 -31.453 -28.703 1 98.38 252 GLN B C 1
ATOM 4244 O O . GLN B 1 252 ? 1.502 -31.188 -28.109 1 98.38 252 GLN B O 1
ATOM 4249 N N . ILE B 1 253 ? 3.023 -30.734 -29.609 1 98 253 ILE B N 1
ATOM 4250 C CA . ILE B 1 253 ? 2.729 -29.312 -29.781 1 98 253 ILE B CA 1
ATOM 4251 C C . ILE B 1 253 ? 1.278 -29.141 -30.219 1 98 253 ILE B C 1
ATOM 4253 O O . ILE B 1 253 ? 0.565 -28.281 -29.703 1 98 253 ILE B O 1
ATOM 4257 N N . LYS B 1 254 ? 0.84 -29.906 -31.141 1 98.25 254 LYS B N 1
ATOM 4258 C CA . LYS B 1 254 ? -0.527 -29.781 -31.641 1 98.25 254 LYS B CA 1
ATOM 4259 C C . LYS B 1 254 ? -1.541 -29.984 -30.516 1 98.25 254 LYS B C 1
ATOM 4261 O O . LYS B 1 254 ? -2.479 -29.203 -30.359 1 98.25 254 LYS B O 1
ATOM 4266 N N . GLU B 1 255 ? -1.355 -31.031 -29.734 1 98.38 255 GLU B N 1
ATOM 4267 C CA . GLU B 1 255 ? -2.24 -31.328 -28.609 1 98.38 255 GLU B CA 1
ATOM 4268 C C . GLU B 1 255 ? -2.191 -30.203 -27.578 1 98.38 255 GLU B C 1
ATOM 4270 O O . GLU B 1 255 ? -3.223 -29.812 -27.016 1 98.38 255 GLU B O 1
ATOM 4275 N N . ALA B 1 256 ? -0.986 -29.734 -27.328 1 98.5 256 ALA B N 1
ATOM 4276 C CA . ALA B 1 256 ? -0.81 -28.641 -26.375 1 98.5 256 ALA B CA 1
ATOM 4277 C C . ALA B 1 256 ? -1.574 -27.391 -26.844 1 98.5 256 ALA B C 1
ATOM 4279 O O . ALA B 1 256 ? -2.275 -26.766 -26.047 1 98.5 256 ALA B O 1
ATOM 4280 N N . VAL B 1 257 ? -1.47 -27.062 -28.125 1 98.19 257 VAL B N 1
ATOM 4281 C CA . VAL B 1 257 ? -2.1 -25.875 -28.688 1 98.19 257 VAL B CA 1
ATOM 4282 C C . VAL B 1 257 ? -3.619 -26.016 -28.641 1 98.19 257 VAL B C 1
ATOM 4284 O O . VAL B 1 257 ? -4.332 -25.078 -28.297 1 98.19 257 VAL B O 1
ATOM 4287 N N . ASP B 1 258 ? -4.125 -27.156 -28.938 1 98.25 258 ASP B N 1
ATOM 4288 C CA . ASP B 1 258 ? -5.562 -27.406 -28.906 1 98.25 258 ASP B CA 1
ATOM 4289 C C . ASP B 1 258 ? -6.121 -27.219 -27.5 1 98.25 258 ASP B C 1
ATOM 4291 O O . ASP B 1 258 ? -7.152 -26.578 -27.312 1 98.25 258 ASP B O 1
ATOM 4295 N N . LEU B 1 259 ? -5.449 -27.781 -26.531 1 98.31 259 LEU B N 1
ATOM 4296 C CA . LEU B 1 259 ? -5.883 -27.656 -25.156 1 98.31 259 LEU B CA 1
ATOM 4297 C C . LEU B 1 259 ? -5.75 -26.203 -24.672 1 98.31 259 LEU B C 1
ATOM 4299 O O . LEU B 1 259 ? -6.617 -25.703 -23.969 1 98.31 259 LEU B O 1
ATOM 4303 N N . GLN B 1 260 ? -4.691 -25.547 -25.125 1 97.88 260 GLN B N 1
ATOM 4304 C CA . GLN B 1 260 ? -4.465 -24.156 -24.781 1 97.88 260 GLN B CA 1
ATOM 4305 C C . GLN B 1 260 ? -5.582 -23.266 -25.328 1 97.88 260 GLN B C 1
ATOM 4307 O O . GLN B 1 260 ? -5.984 -22.297 -24.672 1 97.88 260 GLN B O 1
ATOM 4312 N N . ARG B 1 261 ? -6.004 -23.516 -26.5 1 97.88 261 ARG B N 1
ATOM 4313 C CA . ARG B 1 261 ? -7.074 -22.734 -27.094 1 97.88 261 ARG B CA 1
ATOM 4314 C C . ARG B 1 261 ? -8.352 -22.828 -26.266 1 97.88 261 ARG B C 1
ATOM 4316 O O . ARG B 1 261 ? -9.023 -21.828 -26.016 1 97.88 261 ARG B O 1
ATOM 4323 N N . LYS B 1 262 ? -8.719 -24.016 -25.828 1 97.69 262 LYS B N 1
ATOM 4324 C CA . LYS B 1 262 ? -9.875 -24.203 -24.953 1 97.69 262 LYS B CA 1
ATOM 4325 C C . LYS B 1 262 ? -9.695 -23.5 -23.625 1 97.69 262 LYS B C 1
ATOM 4327 O O . LYS B 1 262 ? -10.609 -22.812 -23.141 1 97.69 262 LYS B O 1
ATOM 4332 N N . ALA B 1 263 ? -8.508 -23.656 -23.109 1 98.12 263 ALA B N 1
ATOM 4333 C CA . ALA B 1 263 ? -8.195 -23.031 -21.812 1 98.12 263 ALA B CA 1
ATOM 4334 C C . ALA B 1 263 ? -8.258 -21.516 -21.906 1 98.12 263 ALA B C 1
ATOM 4336 O O . ALA B 1 263 ? -8.719 -20.844 -20.984 1 98.12 263 ALA B O 1
ATOM 4337 N N . ALA B 1 264 ? -7.773 -20.984 -23.016 1 97.19 264 ALA B N 1
ATOM 4338 C CA . ALA B 1 264 ? -7.754 -19.531 -23.203 1 97.19 264 ALA B CA 1
ATOM 4339 C C . ALA B 1 264 ? -9.172 -18.953 -23.234 1 97.19 264 ALA B C 1
ATOM 4341 O O . ALA B 1 264 ? -9.422 -17.891 -22.672 1 97.19 264 ALA B O 1
ATOM 4342 N N . LEU B 1 265 ? -10.086 -19.625 -23.875 1 96.62 265 LEU B N 1
ATOM 4343 C CA . LEU B 1 265 ? -11.477 -19.203 -23.891 1 96.62 265 LEU B CA 1
ATOM 4344 C C . LEU B 1 265 ? -12.086 -19.25 -22.5 1 96.62 265 LEU B C 1
ATOM 4346 O O . LEU B 1 265 ? -12.812 -18.344 -22.094 1 96.62 265 LEU B O 1
ATOM 4350 N N . ALA B 1 266 ? -11.781 -20.266 -21.766 1 97.44 266 ALA B N 1
ATOM 4351 C CA . ALA B 1 266 ? -12.273 -20.406 -20.406 1 97.44 266 ALA B CA 1
ATOM 4352 C C . ALA B 1 266 ? -11.711 -19.297 -19.516 1 97.44 266 ALA B C 1
ATOM 4354 O O . ALA B 1 266 ? -12.422 -18.75 -18.672 1 97.44 266 ALA B O 1
ATOM 4355 N N . GLU B 1 267 ? -10.445 -19.016 -19.688 1 96.44 267 GLU B N 1
ATOM 4356 C CA . GLU B 1 267 ? -9.742 -18.031 -18.859 1 96.44 267 GLU B CA 1
ATOM 4357 C C . GLU B 1 267 ? -10.312 -16.625 -19.062 1 96.44 267 GLU B C 1
ATOM 4359 O O . GLU B 1 267 ? -10.195 -15.781 -18.172 1 96.44 267 GLU B O 1
ATOM 4364 N N . SER B 1 268 ? -10.906 -16.344 -20.188 1 94.88 268 SER B N 1
ATOM 4365 C CA . SER B 1 268 ? -11.391 -15.016 -20.516 1 94.88 268 SER B CA 1
ATOM 4366 C C . SER B 1 268 ? -12.367 -14.5 -19.469 1 94.88 268 SER B C 1
ATOM 4368 O O . SER B 1 268 ? -12.43 -13.297 -19.203 1 94.88 268 SER B O 1
ATOM 4370 N N . ALA B 1 269 ? -13.047 -15.344 -18.781 1 93.06 269 ALA B N 1
ATOM 4371 C CA . ALA B 1 269 ? -14.07 -14.961 -17.812 1 93.06 269 ALA B CA 1
ATOM 4372 C C . ALA B 1 269 ? -13.438 -14.375 -16.547 1 93.06 269 ALA B C 1
ATOM 4374 O O . ALA B 1 269 ? -14.047 -13.547 -15.867 1 93.06 269 ALA B O 1
ATOM 4375 N N . ILE B 1 270 ? -12.211 -14.734 -16.266 1 93.69 270 ILE B N 1
ATOM 4376 C CA . ILE B 1 270 ? -11.656 -14.312 -14.984 1 93.69 270 ILE B CA 1
ATOM 4377 C C . ILE B 1 270 ? -10.656 -13.18 -15.203 1 93.69 270 ILE B C 1
ATOM 4379 O O . ILE B 1 270 ? -10.016 -12.711 -14.258 1 93.69 270 ILE B O 1
ATOM 4383 N N . LYS B 1 271 ? -10.539 -12.688 -16.453 1 89.62 271 LYS B N 1
ATOM 4384 C CA . LYS B 1 271 ? -9.664 -11.555 -16.75 1 89.62 271 LYS B CA 1
ATOM 4385 C C . LYS B 1 271 ? -10.164 -10.289 -16.078 1 89.62 271 LYS B C 1
ATOM 4387 O O . LYS B 1 271 ? -9.414 -9.32 -15.93 1 89.62 271 LYS B O 1
ATOM 4392 N N . SER B 1 272 ? -11.359 -10.344 -15.539 1 86.62 272 SER B N 1
ATOM 4393 C CA . SER B 1 272 ? -11.977 -9.172 -14.922 1 86.62 272 SER B CA 1
ATOM 4394 C C . SER B 1 272 ? -11.414 -8.93 -13.523 1 86.62 272 SER B C 1
ATOM 4396 O O . SER B 1 272 ? -11.586 -7.844 -12.961 1 86.62 272 SER B O 1
ATOM 4398 N N . GLY B 1 273 ? -10.859 -10.023 -12.922 1 91.25 273 GLY B N 1
ATOM 4399 C CA . GLY B 1 273 ? -10.188 -9.695 -11.672 1 91.25 273 GLY B CA 1
ATOM 4400 C C . GLY B 1 273 ? -10.336 -10.773 -10.617 1 91.25 273 GLY B C 1
ATOM 4401 O O . GLY B 1 273 ? -10.781 -11.883 -10.914 1 91.25 273 GLY B O 1
ATOM 4402 N N . ILE B 1 274 ? -9.953 -10.445 -9.398 1 95.56 274 ILE B N 1
ATOM 4403 C CA . ILE B 1 274 ? -9.789 -11.359 -8.273 1 95.56 274 ILE B CA 1
ATOM 4404 C C . ILE B 1 274 ? -11.141 -11.93 -7.859 1 95.56 274 ILE B C 1
ATOM 4406 O O . ILE B 1 274 ? -11.266 -13.133 -7.609 1 95.56 274 ILE B O 1
ATOM 4410 N N . ALA B 1 275 ? -12.172 -11.094 -7.828 1 96.44 275 ALA B N 1
ATOM 4411 C CA . ALA B 1 275 ? -13.492 -11.531 -7.387 1 96.44 275 ALA B CA 1
ATOM 4412 C C . ALA B 1 275 ? -14.023 -12.648 -8.281 1 96.44 275 ALA B C 1
ATOM 4414 O O . ALA B 1 275 ? -14.562 -13.641 -7.785 1 96.44 275 ALA B O 1
ATOM 4415 N N . THR B 1 276 ? -13.859 -12.492 -9.586 1 97.12 276 THR B N 1
ATOM 4416 C CA . THR B 1 276 ? -14.344 -13.508 -10.516 1 97.12 276 THR B CA 1
ATOM 4417 C C . THR B 1 276 ? -13.492 -14.773 -10.43 1 97.12 276 THR B C 1
ATOM 4419 O O . THR B 1 276 ? -14.016 -15.883 -10.531 1 97.12 276 THR B O 1
ATOM 4422 N N . THR B 1 277 ? -12.203 -14.609 -10.305 1 97.75 277 THR B N 1
ATOM 4423 C CA . THR B 1 277 ? -11.32 -15.758 -10.125 1 97.75 277 THR B CA 1
ATOM 4424 C C . THR B 1 277 ? -11.727 -16.562 -8.898 1 97.75 277 THR B C 1
ATOM 4426 O O . THR B 1 277 ? -11.836 -17.797 -8.961 1 97.75 277 THR B O 1
ATOM 4429 N N . LYS B 1 278 ? -12.008 -15.883 -7.797 1 98.12 278 LYS B N 1
ATOM 4430 C CA . LYS B 1 278 ? -12.391 -16.547 -6.555 1 98.12 278 LYS B CA 1
ATOM 4431 C C . LYS B 1 278 ? -13.742 -17.234 -6.695 1 98.12 278 LYS B C 1
ATOM 4433 O O . LYS B 1 278 ? -13.953 -18.328 -6.156 1 98.12 278 LYS B O 1
ATOM 4438 N N . HIS B 1 279 ? -14.656 -16.609 -7.422 1 97.94 279 HIS B N 1
ATOM 4439 C CA . HIS B 1 279 ? -15.93 -17.25 -7.691 1 97.94 279 HIS B CA 1
ATOM 4440 C C . HIS B 1 279 ? -15.734 -18.531 -8.508 1 97.94 279 HIS B C 1
ATOM 4442 O O . HIS B 1 279 ? -16.359 -19.562 -8.211 1 97.94 279 HIS B O 1
ATOM 4448 N N . ALA B 1 280 ? -14.891 -18.453 -9.539 1 98.5 280 ALA B N 1
ATOM 4449 C CA . ALA B 1 280 ? -14.602 -19.625 -10.359 1 98.5 280 ALA B CA 1
ATOM 4450 C C . ALA B 1 280 ? -13.984 -20.75 -9.523 1 98.5 280 ALA B C 1
ATOM 4452 O O . ALA B 1 280 ? -14.336 -21.922 -9.688 1 98.5 280 ALA B O 1
ATOM 4453 N N . VAL B 1 281 ? -13.086 -20.406 -8.617 1 98.62 281 VAL B N 1
ATOM 4454 C CA . VAL B 1 281 ? -12.477 -21.375 -7.715 1 98.62 281 VAL B CA 1
ATOM 4455 C C . VAL B 1 281 ? -13.555 -22.031 -6.855 1 98.62 281 VAL B C 1
ATOM 4457 O O . VAL B 1 281 ? -13.555 -23.25 -6.672 1 98.62 281 VAL B O 1
ATOM 4460 N N . ALA B 1 282 ? -14.445 -21.234 -6.336 1 98.25 282 ALA B N 1
ATOM 4461 C CA . ALA B 1 282 ? -15.531 -21.766 -5.516 1 98.25 282 ALA B CA 1
ATOM 4462 C C . ALA B 1 282 ? -16.359 -22.797 -6.289 1 98.25 282 ALA B C 1
ATOM 4464 O O . ALA B 1 282 ? -16.844 -23.766 -5.711 1 98.25 282 ALA B O 1
ATOM 4465 N N . CYS B 1 283 ? -16.484 -22.656 -7.555 1 97.5 283 CYS B N 1
ATOM 4466 C CA . CYS B 1 283 ? -17.312 -23.5 -8.398 1 97.5 283 CYS B CA 1
ATOM 4467 C C . CYS B 1 283 ? -16.578 -24.781 -8.797 1 97.5 283 CYS B C 1
ATOM 4469 O O . CYS B 1 283 ? -17.188 -25.828 -8.93 1 97.5 283 CYS B O 1
ATOM 4471 N N . TYR B 1 284 ? -15.281 -24.672 -8.969 1 98.12 284 TYR B N 1
ATOM 4472 C CA . TYR B 1 284 ? -14.672 -25.75 -9.727 1 98.12 284 TYR B CA 1
ATOM 4473 C C . TYR B 1 284 ? -13.586 -26.438 -8.906 1 98.12 284 TYR B C 1
ATOM 4475 O O . TYR B 1 284 ? -13.656 -27.656 -8.672 1 98.12 284 TYR B O 1
ATOM 4483 N N . SER B 1 285 ? -12.617 -25.703 -8.422 1 98.44 285 SER B N 1
ATOM 4484 C CA . SER B 1 285 ? -11.484 -26.391 -7.805 1 98.44 285 SER B CA 1
ATOM 4485 C C . SER B 1 285 ? -11.695 -26.578 -6.309 1 98.44 285 SER B C 1
ATOM 4487 O O . SER B 1 285 ? -11.195 -27.531 -5.723 1 98.44 285 SER B O 1
ATOM 4489 N N . ALA B 1 286 ? -12.453 -25.703 -5.625 1 98.56 286 ALA B N 1
ATOM 4490 C CA . ALA B 1 286 ? -12.672 -25.828 -4.184 1 98.56 286 ALA B CA 1
ATOM 4491 C C . ALA B 1 286 ? -13.406 -27.125 -3.854 1 98.56 286 ALA B C 1
ATOM 4493 O O . ALA B 1 286 ? -13.008 -27.859 -2.939 1 98.56 286 ALA B O 1
ATOM 4494 N N . PRO B 1 287 ? -14.477 -27.5 -4.602 1 97.62 287 PRO B N 1
ATOM 4495 C CA . PRO B 1 287 ? -15.117 -28.781 -4.312 1 97.62 287 PRO B CA 1
ATOM 4496 C C . PRO B 1 287 ? -14.164 -29.969 -4.488 1 97.62 287 PRO B C 1
ATOM 4498 O O . PRO B 1 287 ? -14.219 -30.922 -3.713 1 97.62 287 PRO B O 1
ATOM 4501 N N . LEU B 1 288 ? -13.328 -29.938 -5.508 1 97.44 288 LEU B N 1
ATOM 4502 C CA . LEU B 1 288 ? -12.359 -31 -5.75 1 97.44 288 LEU B CA 1
ATOM 4503 C C . LEU B 1 288 ? -11.344 -31.078 -4.621 1 97.44 288 LEU B C 1
ATOM 4505 O O . LEU B 1 288 ? -10.773 -32.125 -4.359 1 97.44 288 LEU B O 1
ATOM 4509 N N . ALA B 1 289 ? -11.109 -29.953 -3.941 1 98.19 289 ALA B N 1
ATOM 4510 C CA . ALA B 1 289 ? -10.188 -29.875 -2.811 1 98.19 289 ALA B CA 1
ATOM 4511 C C . ALA B 1 289 ? -10.875 -30.312 -1.517 1 98.19 289 ALA B C 1
ATOM 4513 O O . ALA B 1 289 ? -10.266 -30.266 -0.442 1 98.19 289 ALA B O 1
ATOM 4514 N N . GLY B 1 290 ? -12.172 -30.656 -1.566 1 97.81 290 GLY B N 1
ATOM 4515 C CA . GLY B 1 290 ? -12.922 -31.078 -0.396 1 97.81 290 GLY B CA 1
ATOM 4516 C C . GLY B 1 290 ? -13.492 -29.922 0.397 1 97.81 290 GLY B C 1
ATOM 4517 O O . GLY B 1 290 ? -13.727 -30.031 1.601 1 97.81 290 GLY B O 1
ATOM 4518 N N . ILE B 1 291 ? -13.656 -28.797 -0.199 1 98 291 ILE B N 1
ATOM 4519 C CA . ILE B 1 291 ? -14.219 -27.609 0.441 1 98 291 ILE B CA 1
ATOM 4520 C C . ILE B 1 291 ? -15.562 -27.266 -0.206 1 98 291 ILE B C 1
ATOM 4522 O O . ILE B 1 291 ? -15.633 -26.359 -1.038 1 98 291 ILE B O 1
ATOM 4526 N N . PRO B 1 292 ? -16.594 -27.891 0.3 1 92.12 292 PRO B N 1
ATOM 4527 C CA . PRO B 1 292 ? -17.906 -27.594 -0.289 1 92.12 292 PRO B CA 1
ATOM 4528 C C . PRO B 1 292 ? -18.438 -26.219 0.116 1 92.12 292 PRO B C 1
ATOM 4530 O O . PRO B 1 292 ? -18.062 -25.703 1.168 1 92.12 292 PRO B O 1
ATOM 4533 N N . ASN B 1 293 ? -19.281 -25.609 -0.672 1 91.38 293 ASN B N 1
ATOM 4534 C CA . ASN B 1 293 ? -19.953 -24.344 -0.398 1 91.38 293 ASN B CA 1
ATOM 4535 C C . ASN B 1 293 ? -18.969 -23.25 -0.027 1 91.38 293 ASN B C 1
ATOM 4537 O O . ASN B 1 293 ? -19.125 -22.578 0.993 1 91.38 293 ASN B O 1
ATOM 4541 N N . ALA B 1 294 ? -17.938 -23.125 -0.879 1 95.62 294 ALA B N 1
ATOM 4542 C CA . ALA B 1 294 ? -16.797 -22.266 -0.567 1 95.62 294 ALA B CA 1
ATOM 4543 C C . ALA B 1 294 ? -17.062 -20.828 -1.003 1 95.62 294 ALA B C 1
ATOM 4545 O O . ALA B 1 294 ? -16.234 -19.938 -0.765 1 95.62 294 ALA B O 1
ATOM 4546 N N . ALA B 1 295 ? -18.234 -20.531 -1.605 1 94.81 295 ALA B N 1
ATOM 4547 C CA . ALA B 1 295 ? -18.516 -19.203 -2.16 1 94.81 295 ALA B CA 1
ATOM 4548 C C . ALA B 1 295 ? -18.391 -18.125 -1.095 1 94.81 295 ALA B C 1
ATOM 4550 O O . ALA B 1 295 ? -17.812 -17.062 -1.348 1 94.81 295 ALA B O 1
ATOM 4551 N N . GLY B 1 296 ? -18.906 -18.375 0.039 1 95.38 296 GLY B N 1
ATOM 4552 C CA . GLY B 1 296 ? -18.828 -17.422 1.127 1 95.38 296 GLY B CA 1
ATOM 4553 C C . GLY B 1 296 ? -17.406 -17.141 1.579 1 95.38 296 GLY B C 1
ATOM 4554 O O . GLY B 1 296 ? -17.016 -15.977 1.731 1 95.38 296 GLY B O 1
ATOM 4555 N N . ASN B 1 297 ? -16.578 -18.172 1.735 1 97.19 297 ASN B N 1
ATOM 4556 C CA . ASN B 1 297 ? -15.211 -18.031 2.217 1 97.19 297 ASN B CA 1
ATOM 4557 C C . ASN B 1 297 ? -14.289 -17.469 1.137 1 97.19 297 ASN B C 1
ATOM 4559 O O . ASN B 1 297 ? -13.188 -17.016 1.434 1 97.19 297 ASN B O 1
ATOM 4563 N N . LEU B 1 298 ? -14.797 -17.516 -0.101 1 98.25 298 LEU B N 1
ATOM 4564 C CA . LEU B 1 298 ? -13.977 -17.047 -1.21 1 98.25 298 LEU B CA 1
ATOM 4565 C C . LEU B 1 298 ? -14.461 -15.695 -1.725 1 98.25 298 LEU B C 1
ATOM 4567 O O . LEU B 1 298 ? -14.016 -15.227 -2.771 1 98.25 298 LEU B O 1
ATOM 4571 N N . ALA B 1 299 ? -15.391 -15.086 -0.982 1 97.06 299 ALA B N 1
ATOM 4572 C CA . ALA B 1 299 ? -15.672 -13.688 -1.276 1 97.06 299 ALA B CA 1
ATOM 4573 C C . ALA B 1 299 ? -14.438 -12.82 -1.022 1 97.06 299 ALA B C 1
ATOM 4575 O O . ALA B 1 299 ? -13.617 -13.133 -0.163 1 97.06 299 ALA B O 1
ATOM 4576 N N . PRO B 1 300 ? -14.266 -11.727 -1.846 1 97.56 300 PRO B N 1
ATOM 4577 C CA . PRO B 1 300 ? -13.141 -10.828 -1.564 1 97.56 300 PRO B CA 1
ATOM 4578 C C . PRO B 1 300 ? -13.164 -10.281 -0.138 1 97.56 300 PRO B C 1
ATOM 4580 O O . PRO B 1 300 ? -14.234 -10.164 0.466 1 97.56 300 PRO B O 1
ATOM 4583 N N . ARG B 1 301 ? -12.016 -10.016 0.331 1 98.12 301 ARG B N 1
ATOM 4584 C CA . ARG B 1 301 ? -11.961 -9.492 1.691 1 98.12 301 ARG B CA 1
ATOM 4585 C C . ARG B 1 301 ? -12.656 -8.141 1.785 1 98.12 301 ARG B C 1
ATOM 4587 O O . ARG B 1 301 ? -12.609 -7.344 0.844 1 98.12 301 ARG B O 1
ATOM 4594 N N . HIS B 1 302 ? -13.242 -7.871 2.961 1 97.25 302 HIS B N 1
ATOM 4595 C CA . HIS B 1 302 ? -13.836 -6.562 3.213 1 97.25 302 HIS B CA 1
ATOM 4596 C C . HIS B 1 302 ? -12.812 -5.449 3.023 1 97.25 302 HIS B C 1
ATOM 4598 O O . HIS B 1 302 ? -11.695 -5.527 3.545 1 97.25 302 HIS B O 1
ATOM 4604 N N . PRO B 1 303 ? -13.094 -4.352 2.23 1 97.75 303 PRO B N 1
ATOM 4605 C CA . PRO B 1 303 ? -14.445 -3.883 1.918 1 97.75 303 PRO B CA 1
ATOM 4606 C C . PRO B 1 303 ? -14.883 -4.254 0.504 1 97.75 303 PRO B C 1
ATOM 4608 O O . PRO B 1 303 ? -15.938 -3.809 0.047 1 97.75 303 PRO B O 1
ATOM 4611 N N . TYR B 1 304 ? -14.18 -5.074 -0.213 1 97.38 304 TYR B N 1
ATOM 4612 C CA . TYR B 1 304 ? -14.469 -5.359 -1.614 1 97.38 304 TYR B CA 1
ATOM 4613 C C . TYR B 1 304 ? -15.648 -6.312 -1.745 1 97.38 304 TYR B C 1
ATOM 4615 O O . TYR B 1 304 ? -15.961 -7.055 -0.81 1 97.38 304 TYR B O 1
ATOM 4623 N N . GLU B 1 305 ? -16.234 -6.289 -2.889 1 94.19 305 GLU B N 1
ATOM 4624 C CA . GLU B 1 305 ? -17.5 -6.977 -3.086 1 94.19 305 GLU B CA 1
ATOM 4625 C C . GLU B 1 305 ? -17.328 -8.219 -3.961 1 94.19 305 GLU B C 1
ATOM 4627 O O . GLU B 1 305 ? -16.375 -8.312 -4.723 1 94.19 305 GLU B O 1
ATOM 4632 N N . GLU B 1 306 ? -18.328 -9.086 -3.854 1 94.25 306 GLU B N 1
ATOM 4633 C CA . GLU B 1 306 ? -18.391 -10.242 -4.742 1 94.25 306 GLU B CA 1
ATOM 4634 C C . GLU B 1 306 ? -18.812 -9.828 -6.148 1 94.25 306 GLU B C 1
ATOM 4636 O O . GLU B 1 306 ? -19.266 -8.703 -6.363 1 94.25 306 GLU B O 1
ATOM 4641 N N . VAL B 1 307 ? -18.656 -10.773 -7.008 1 93.25 307 VAL B N 1
ATOM 4642 C CA . VAL B 1 307 ? -19.016 -10.5 -8.391 1 93.25 307 VAL B CA 1
ATOM 4643 C C . VAL B 1 307 ? -20.547 -10.539 -8.539 1 93.25 307 VAL B C 1
ATOM 4645 O O . VAL B 1 307 ? -21.234 -11.188 -7.75 1 93.25 307 VAL B O 1
ATOM 4648 N N . GLY B 1 308 ? -21.016 -9.836 -9.508 1 92.81 308 GLY B N 1
ATOM 4649 C CA . GLY B 1 308 ? -22.453 -9.812 -9.789 1 92.81 308 GLY B CA 1
ATOM 4650 C C . GLY B 1 308 ? -22.938 -11.047 -10.516 1 92.81 308 GLY B C 1
ATOM 4651 O O . GLY B 1 308 ? -22.125 -11.891 -10.922 1 92.81 308 GLY B O 1
ATOM 4652 N N . GLU B 1 309 ? -24.188 -11.148 -10.773 1 95.38 309 GLU B N 1
ATOM 4653 C CA . GLU B 1 309 ? -24.828 -12.312 -11.375 1 95.38 309 GLU B CA 1
ATOM 4654 C C . GLU B 1 309 ? -24.359 -12.531 -12.805 1 95.38 309 GLU B C 1
ATOM 4656 O O . GLU B 1 309 ? -24.219 -13.672 -13.25 1 95.38 309 GLU B O 1
ATOM 4661 N N . GLY B 1 310 ? -24.172 -11.5 -13.523 1 94.81 310 GLY B N 1
ATOM 4662 C CA . GLY B 1 310 ? -23.688 -11.617 -14.891 1 94.81 310 GLY B CA 1
ATOM 4663 C C . GLY B 1 310 ? -22.359 -12.336 -15 1 94.81 310 GLY B C 1
ATOM 4664 O O . GLY B 1 310 ? -22.172 -13.211 -15.844 1 94.81 310 GLY B O 1
ATOM 4665 N N . ALA B 1 311 ? -21.453 -12.008 -14.156 1 94.44 311 ALA B N 1
ATOM 4666 C CA . ALA B 1 311 ? -20.125 -12.641 -14.141 1 94.44 311 ALA B CA 1
ATOM 4667 C C . ALA B 1 311 ? -20.234 -14.109 -13.727 1 94.44 311 ALA B C 1
ATOM 4669 O O . ALA B 1 311 ? -19.5 -14.961 -14.234 1 94.44 311 ALA B O 1
ATOM 4670 N N . LYS B 1 312 ? -21.109 -14.406 -12.852 1 96.06 312 LYS B N 1
ATOM 4671 C CA . LYS B 1 312 ? -21.312 -15.781 -12.406 1 96.06 312 LYS B CA 1
ATOM 4672 C C . LYS B 1 312 ? -21.797 -16.672 -13.555 1 96.06 312 LYS B C 1
ATOM 4674 O O . LYS B 1 312 ? -21.328 -17.797 -13.719 1 96.06 312 LYS B O 1
ATOM 4679 N N . ILE B 1 313 ? -22.672 -16.141 -14.289 1 96.44 313 ILE B N 1
ATOM 4680 C CA . ILE B 1 313 ? -23.219 -16.859 -15.43 1 96.44 313 ILE B CA 1
ATOM 4681 C C . ILE B 1 313 ? -22.125 -17.094 -16.469 1 96.44 313 ILE B C 1
ATOM 4683 O O . ILE B 1 313 ? -22 -18.188 -17 1 96.44 313 ILE B O 1
ATOM 4687 N N . ALA B 1 314 ? -21.375 -16.094 -16.688 1 95.5 314 ALA B N 1
ATOM 4688 C CA . ALA B 1 314 ? -20.297 -16.203 -17.656 1 95.5 314 ALA B CA 1
ATOM 4689 C C . ALA B 1 314 ? -19.281 -17.266 -17.234 1 95.5 314 ALA B C 1
ATOM 4691 O O . ALA B 1 314 ? -18.828 -18.047 -18.078 1 95.5 314 ALA B O 1
ATOM 4692 N N . VAL B 1 315 ? -18.953 -17.312 -15.992 1 97.25 315 VAL B N 1
ATOM 4693 C CA . VAL B 1 315 ? -18 -18.297 -15.477 1 97.25 315 VAL B CA 1
ATOM 4694 C C . VAL B 1 315 ? -18.531 -19.703 -15.75 1 97.25 315 VAL B C 1
ATOM 4696 O O . VAL B 1 315 ? -17.797 -20.562 -16.25 1 97.25 315 VAL B O 1
ATOM 4699 N N . ARG B 1 316 ? -19.75 -19.922 -15.5 1 96.19 316 ARG B N 1
ATOM 4700 C CA . ARG B 1 316 ? -20.359 -21.234 -15.664 1 96.19 316 ARG B CA 1
ATOM 4701 C C . ARG B 1 316 ? -20.391 -21.641 -17.141 1 96.19 316 ARG B C 1
ATOM 4703 O O . ARG B 1 316 ? -20.031 -22.766 -17.484 1 96.19 316 ARG B O 1
ATOM 4710 N N . GLU B 1 317 ? -20.734 -20.781 -17.969 1 96.69 317 GLU B N 1
ATOM 4711 C CA . GLU B 1 317 ? -20.938 -21.078 -19.375 1 96.69 317 GLU B CA 1
ATOM 4712 C C . GLU B 1 317 ? -19.609 -21.281 -20.094 1 96.69 317 GLU B C 1
ATOM 4714 O O . GLU B 1 317 ? -19.422 -22.266 -20.812 1 96.69 317 GLU B O 1
ATOM 4719 N N . VAL B 1 318 ? -18.703 -20.422 -19.859 1 96.81 318 VAL B N 1
ATOM 4720 C CA . VAL B 1 318 ? -17.469 -20.406 -20.641 1 96.81 318 VAL B CA 1
ATOM 4721 C C . VAL B 1 318 ? -16.531 -21.5 -20.141 1 96.81 318 VAL B C 1
ATOM 4723 O O . VAL B 1 318 ? -15.703 -22 -20.922 1 96.81 318 VAL B O 1
ATOM 4726 N N . MET B 1 319 ? -16.688 -22 -18.906 1 98 319 MET B N 1
ATOM 4727 C CA . MET B 1 319 ? -15.695 -22.891 -18.328 1 98 319 MET B CA 1
ATOM 4728 C C . MET B 1 319 ? -16.172 -24.328 -18.344 1 98 319 MET B C 1
ATOM 4730 O O . MET B 1 319 ? -15.422 -25.25 -17.984 1 98 319 MET B O 1
ATOM 4734 N N . ALA B 1 320 ? -17.391 -24.547 -18.844 1 97.31 320 ALA B N 1
ATOM 4735 C CA . ALA B 1 320 ? -18.016 -25.859 -18.75 1 97.31 320 ALA B CA 1
ATOM 4736 C C . ALA B 1 320 ? -17.172 -26.922 -19.438 1 97.31 320 ALA B C 1
ATOM 4738 O O . ALA B 1 320 ? -16.938 -28 -18.891 1 97.31 320 ALA B O 1
ATOM 4739 N N . GLU B 1 321 ? -16.719 -26.672 -20.609 1 97.56 321 GLU B N 1
ATOM 4740 C CA . GLU B 1 321 ? -15.961 -27.656 -21.375 1 97.56 321 GLU B CA 1
ATOM 4741 C C . GLU B 1 321 ? -14.641 -27.984 -20.688 1 97.56 321 GLU B C 1
ATOM 4743 O O . GLU B 1 321 ? -14.289 -29.156 -20.562 1 97.56 321 GLU B O 1
ATOM 4748 N N . VAL B 1 322 ? -13.93 -26.984 -20.281 1 98.44 322 VAL B N 1
ATOM 4749 C CA . VAL B 1 322 ? -12.617 -27.203 -19.656 1 98.44 322 VAL B CA 1
ATOM 4750 C C . VAL B 1 322 ? -12.789 -27.859 -18.297 1 98.44 322 VAL B C 1
ATOM 4752 O O . VAL B 1 322 ? -11.945 -28.656 -17.875 1 98.44 322 VAL B O 1
ATOM 4755 N N . ALA B 1 323 ? -13.922 -27.609 -17.656 1 98.38 323 ALA B N 1
ATOM 4756 C CA . ALA B 1 323 ? -14.219 -28.266 -16.375 1 98.38 323 ALA B CA 1
ATOM 4757 C C . ALA B 1 323 ? -14.281 -29.781 -16.547 1 98.38 323 ALA B C 1
ATOM 4759 O O . ALA B 1 323 ? -13.805 -30.516 -15.68 1 98.38 323 ALA B O 1
ATOM 4760 N N . GLU B 1 324 ? -14.859 -30.203 -17.578 1 98 324 GLU B N 1
ATOM 4761 C CA . GLU B 1 324 ? -14.953 -31.641 -17.844 1 98 324 GLU B CA 1
ATOM 4762 C C . GLU B 1 324 ? -13.578 -32.25 -18.125 1 98 324 GLU B C 1
ATOM 4764 O O . GLU B 1 324 ? -13.281 -33.344 -17.688 1 98 324 GLU B O 1
ATOM 4769 N N . ILE B 1 325 ? -12.789 -31.5 -18.812 1 98.44 325 ILE B N 1
ATOM 4770 C CA . ILE B 1 325 ? -11.438 -31.953 -19.109 1 98.44 325 ILE B CA 1
ATOM 4771 C C . ILE B 1 325 ? -10.641 -32.062 -17.797 1 98.44 325 ILE B C 1
ATOM 4773 O O . ILE B 1 325 ? -9.969 -33.062 -17.562 1 98.44 325 ILE B O 1
ATOM 4777 N N . GLU B 1 326 ? -10.75 -31.062 -16.953 1 98.44 326 GLU B N 1
ATOM 4778 C CA . GLU B 1 326 ? -10.062 -31.031 -15.664 1 98.44 326 GLU B CA 1
ATOM 4779 C C . GLU B 1 326 ? -10.398 -32.281 -14.828 1 98.44 326 GLU B C 1
ATOM 4781 O O . GLU B 1 326 ? -9.516 -32.875 -14.242 1 98.44 326 GLU B O 1
ATOM 4786 N N . LYS B 1 327 ? -11.672 -32.656 -14.82 1 96.56 327 LYS B N 1
ATOM 4787 C CA . LYS B 1 327 ? -12.141 -33.812 -14.047 1 96.56 327 LYS B CA 1
ATOM 4788 C C . LYS B 1 327 ? -11.562 -35.125 -14.578 1 96.56 327 LYS B C 1
ATOM 4790 O O . LYS B 1 327 ? -11.336 -36.062 -13.82 1 96.56 327 LYS B O 1
ATOM 4795 N N . SER B 1 328 ? -11.336 -35.094 -15.836 1 96.81 328 SER B N 1
ATOM 4796 C CA . SER B 1 328 ? -10.875 -36.312 -16.469 1 96.81 328 SER B CA 1
ATOM 4797 C C . SER B 1 328 ? -9.375 -36.5 -16.281 1 96.81 328 SER B C 1
ATOM 4799 O O . SER B 1 328 ? -8.852 -37.594 -16.5 1 96.81 328 SER B O 1
ATOM 4801 N N . LEU B 1 329 ? -8.664 -35.5 -15.945 1 96.06 329 LEU B N 1
ATOM 4802 C CA . LEU B 1 329 ? -7.219 -35.562 -15.766 1 96.06 329 LEU B CA 1
ATOM 4803 C C . LEU B 1 329 ? -6.863 -35.969 -14.344 1 96.06 329 LEU B C 1
ATOM 4805 O O . LEU B 1 329 ? -5.77 -36.5 -14.102 1 96.06 329 LEU B O 1
#

Organism: Penicillium expansum (NCBI:txid27334)

Foldseek 3Di:
DPPLAAADADAQAQAFFEEEAAAFFADQVVLGGPLVLLLLLLLLLLPQLGQAYEYLDVLNVNVVDDLVRLLVSLLSNCVSNDRYGAYEYEQEDQALVSSQVSLVSNVSSHHAEYEYEFRQPVPVVCDLVNRLVSLLSCQVRGPHAYEYEADCVVRVNDGDALVSLLVSQQSQLVVDPVSAHSHAEYEAAPLDLVSLLSNQVSDPCSRYAYAYADLLCFVVSVVSRHSGYHHLLCLQQVNLSRVLNVCVVVVVPVVSVVSSVLSNQLCVLPPVDSQLSLLSNQVAVSVVSVHHPSNVRSADRPPDGHDDPVSNVSNCVSCVVVSVVSVVD/DPPLAAADADAQAQAFFEEEAAAFFADQVVLGGPLVLLLLLLLLLLPQLGQAYEYLDVLNVNVVDDLVRLLVSLLSNCVSNDRYGAYEYEQEDQALVSSQVSLVSNVSSHHAEYEYEFRQPPPVVCDLVNRLVSLLSCQVRGPHAYEYEADCVVRVNDGDALVSLLVSQQSQLVVDPVSAHSHAEYEDAPLDLVSLLSNQVSDPCSRYAYAYADLLSFVVSVVSRHRGHHHLLCLQQVNLSRVLNVCVVVVVPVVSVVSSVLSVQLCVLPPVDSLLSLLSNQVAVSVVSVHHPSNVRSGDRPPDGHDDPVSNVSNCVSCVVVSVVSVVD

Secondary structure (DSSP, 8-state):
------PPP--SSPPSEEEEE----EETTTTEE-HHHHHHHHHHHHTTT-SEEEESSGGGTGGGS-HHHHHHHHHHHHHHH-SSS-EEEE---SSHHHHHHHHHHHHHHT-SEEEEPPP-TTGGG--HHHHHHHHHHHHHH-SS-EEEEE-GGGTTT----HHHHHHHHHHHHHHSTTS--SEEEEEE-S--HHHHHHHHHHS-TTT-EEEESSGGGHHHHHHHT--EEE-GGGGT-HHHHHHHHHHHHTT-HHHHHHHHHHHHHHHGGGTT-HHHHHHHHHHTHHHHTT--S-TTTTSPPTTS----HHHHHHHHHHHHHHHHHHHH-/------PPP--SSPPSEEEEE----EETTTTEE-HHHHHHHHHHHHTTT-SEEEESSGGGTGGGS-HHHHHHHHHHHHHHH-SSS-EEEE---SSHHHHHHHHHHHHHHT-SEEEEPPP-TTGGG--HHHHHHHHHHHHHH-SS-EEEEE-GGGTTT----HHHHHHHHHHHHHHSTTS--SEEEEEE-S--HHHHHHHHHHS-TTT-EEEESSGGGHHHHHHHT--EEE-GGGGT-HHHHHHHHHHHHTT-HHHHHHHHHHHHHHHGGGTT-HHHHHHHHHHTHHHHTT--S-TTTTSPPTTS----HHHHHHHHHHHHHHHHHHHH-